Protein AF-0000000085012238 (afdb_homodimer)

Structure (mmCIF, N/CA/C/O backbone):
data_AF-0000000085012238-model_v1
#
loop_
_entity.id
_entity.type
_entity.pdbx_description
1 polymer 'Short-chain dehydrogenase/reductase SDR'
#
loop_
_atom_site.group_PDB
_atom_site.id
_atom_site.type_symbol
_atom_site.label_atom_id
_atom_site.label_alt_id
_atom_site.label_comp_id
_atom_site.label_asym_id
_atom_site.label_entity_id
_atom_site.label_seq_id
_atom_site.pdbx_PDB_ins_code
_atom_site.Cartn_x
_atom_site.Cartn_y
_atom_site.Cartn_z
_atom_site.occupancy
_atom_site.B_iso_or_equiv
_atom_site.auth_seq_id
_atom_site.auth_comp_id
_atom_site.auth_asym_id
_atom_site.auth_atom_id
_atom_site.pdbx_PDB_model_num
ATOM 1 N N . MET A 1 1 ? 27.656 -6.07 19.984 1 47.06 1 MET A N 1
ATOM 2 C CA . MET A 1 1 ? 27.906 -4.812 19.281 1 47.06 1 MET A CA 1
ATOM 3 C C . MET A 1 1 ? 26.672 -4.344 18.547 1 47.06 1 MET A C 1
ATOM 5 O O . MET A 1 1 ? 26.266 -3.186 18.672 1 47.06 1 MET A O 1
ATOM 9 N N . LEU A 1 2 ? 26.062 -5.215 17.844 1 56.97 2 LEU A N 1
ATOM 10 C CA . LEU A 1 2 ? 24.828 -4.863 17.172 1 56.97 2 LEU A CA 1
ATOM 11 C C . LEU A 1 2 ? 23.766 -4.438 18.172 1 56.97 2 LEU A C 1
ATOM 13 O O . LEU A 1 2 ? 23.078 -3.438 17.969 1 56.97 2 LEU A O 1
ATOM 17 N N . ALA A 1 3 ? 23.766 -5.16 19.281 1 57.62 3 ALA A N 1
ATOM 18 C CA . ALA A 1 3 ? 22.766 -4.855 20.297 1 57.62 3 ALA A CA 1
ATOM 19 C C . ALA A 1 3 ? 23.047 -3.5 20.953 1 57.62 3 ALA A C 1
ATOM 21 O O . ALA A 1 3 ? 22.125 -2.727 21.203 1 57.62 3 ALA A O 1
ATOM 22 N N . ALA A 1 4 ? 24.297 -3.264 21.156 1 54.75 4 ALA A N 1
ATOM 23 C CA . ALA A 1 4 ? 24.703 -1.986 21.734 1 54.75 4 ALA A CA 1
ATOM 24 C C . ALA A 1 4 ? 24.391 -0.828 20.797 1 54.75 4 ALA A C 1
ATOM 26 O O . ALA A 1 4 ? 23.953 0.238 21.234 1 54.75 4 ALA A O 1
ATOM 27 N N . GLY A 1 5 ? 24.547 -0.998 19.531 1 57.5 5 GLY A N 1
ATOM 28 C CA . GLY A 1 5 ? 24.234 0.003 18.516 1 57.5 5 GLY A CA 1
ATOM 29 C C . GLY A 1 5 ? 22.75 0.307 18.422 1 57.5 5 GLY A C 1
ATOM 30 O O . GLY A 1 5 ? 22.359 1.472 18.359 1 57.5 5 GLY A O 1
ATOM 31 N N . LEU A 1 6 ? 22.047 -0.67 18.562 1 70.75 6 LEU A N 1
ATOM 32 C CA . LEU A 1 6 ? 20.594 -0.521 18.547 1 70.75 6 LEU A CA 1
ATOM 33 C C . LEU A 1 6 ? 20.109 0.22 19.781 1 70.75 6 LEU A C 1
ATOM 35 O O . LEU A 1 6 ? 19.188 1.036 19.703 1 70.75 6 LEU A O 1
ATOM 39 N N . GLY A 1 7 ? 20.688 -0.161 20.844 1 64.81 7 GLY A N 1
ATOM 40 C CA . GLY A 1 7 ? 20.328 0.527 22.078 1 64.81 7 GLY A CA 1
ATOM 41 C C . GLY A 1 7 ? 20.656 2.01 22.047 1 64.81 7 GLY A C 1
ATOM 42 O O . GLY A 1 7 ? 19.859 2.836 22.484 1 64.81 7 GLY A O 1
ATOM 43 N N . ALA A 1 8 ? 21.844 2.264 21.453 1 64.5 8 ALA A N 1
ATOM 44 C CA . ALA A 1 8 ? 22.281 3.656 21.344 1 64.5 8 ALA A CA 1
ATOM 45 C C . ALA A 1 8 ? 21.328 4.445 20.438 1 64.5 8 ALA A C 1
ATOM 47 O O . ALA A 1 8 ? 21.016 5.602 20.719 1 64.5 8 ALA A O 1
ATOM 48 N N . LEU A 1 9 ? 20.891 3.805 19.406 1 70.56 9 LEU A N 1
ATOM 49 C CA . LEU A 1 9 ? 19.938 4.445 18.5 1 70.56 9 LEU A CA 1
ATOM 50 C C . LEU A 1 9 ? 18.609 4.73 19.203 1 70.56 9 LEU A C 1
ATOM 52 O O . LEU A 1 9 ? 18.031 5.805 19.031 1 70.56 9 LEU A O 1
ATOM 56 N N . ALA A 1 10 ? 18.281 3.898 20.047 1 71.06 10 ALA A N 1
ATOM 57 C CA . ALA A 1 10 ? 17.031 4.059 20.797 1 71.06 10 ALA A CA 1
ATOM 58 C C . ALA A 1 10 ? 17.156 5.164 21.844 1 71.06 10 ALA A C 1
ATOM 60 O O . ALA A 1 10 ? 16.234 5.961 22.016 1 71.06 10 ALA A O 1
ATOM 61 N N . ALA A 1 11 ? 18.281 5.246 22.438 1 67.19 11 ALA A N 1
ATOM 62 C CA . ALA A 1 11 ? 18.516 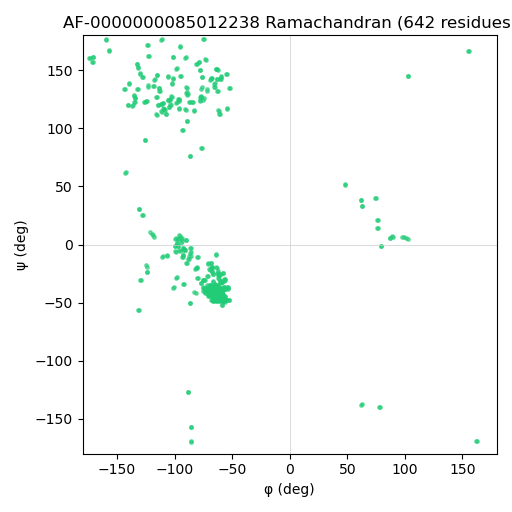6.219 23.516 1 67.19 11 ALA A CA 1
ATOM 63 C C . ALA A 1 11 ? 18.594 7.637 22.953 1 67.19 11 ALA A C 1
ATOM 65 O O . ALA A 1 11 ? 18.109 8.586 23.578 1 67.19 11 ALA A O 1
ATOM 66 N N . ARG A 1 12 ? 19.109 7.723 21.859 1 68.75 12 ARG A N 1
ATOM 67 C CA . ARG A 1 12 ? 19.266 9.031 21.219 1 68.75 12 ARG A CA 1
ATOM 68 C C . ARG A 1 12 ? 17.922 9.703 21 1 68.75 12 ARG A C 1
ATOM 70 O O . ARG A 1 12 ? 17.781 10.914 21.172 1 68.75 12 ARG A O 1
ATOM 77 N N . ARG A 1 13 ? 17.016 9.086 20.797 1 66.88 13 ARG A N 1
ATOM 78 C CA . ARG A 1 13 ? 15.703 9.641 20.469 1 66.88 13 ARG A CA 1
ATOM 79 C C . ARG A 1 13 ? 15.039 10.211 21.719 1 66.88 13 ARG A C 1
ATOM 81 O O . ARG A 1 13 ? 14.383 11.25 21.656 1 66.88 13 ARG A O 1
ATOM 88 N N . VAL A 1 14 ? 15.25 9.461 22.703 1 66.38 14 VAL A N 1
ATOM 89 C CA . VAL A 1 14 ? 14.602 9.883 23.938 1 66.38 14 VAL A CA 1
ATOM 90 C C . VAL A 1 14 ? 15.172 11.234 24.391 1 66.38 14 VAL A C 1
ATOM 92 O O . VAL A 1 14 ? 14.469 12.039 25 1 66.38 14 VAL A O 1
ATOM 95 N N . LEU A 1 15 ? 16.344 11.523 23.859 1 70.88 15 LEU A N 1
ATOM 96 C CA . LEU A 1 15 ? 17.016 12.734 24.328 1 70.88 15 LEU A CA 1
ATOM 97 C C . LEU A 1 15 ? 16.797 13.883 23.344 1 70.88 15 LEU A C 1
ATOM 99 O O . LEU A 1 15 ? 17.141 15.031 23.656 1 70.88 15 LEU A O 1
ATOM 103 N N . LYS A 1 16 ? 16.203 13.633 22.281 1 74.56 16 LYS A N 1
ATOM 104 C CA . LYS A 1 16 ? 16.016 14.703 21.312 1 74.56 16 LYS A CA 1
ATOM 105 C C . LYS A 1 16 ? 14.867 15.625 21.734 1 74.56 16 LYS A C 1
ATOM 107 O O . LYS A 1 16 ? 13.773 15.156 22.062 1 74.56 16 LYS A O 1
ATOM 112 N N . PRO A 1 17 ? 15.227 16.875 21.766 1 76.06 17 PRO A N 1
ATOM 113 C CA . PRO A 1 17 ? 14.172 17.812 22.141 1 76.06 17 PRO A CA 1
ATOM 114 C C . PRO A 1 17 ? 13.023 17.844 21.125 1 76.06 17 PRO A C 1
ATOM 116 O O . PRO A 1 17 ? 13.234 17.562 19.938 1 76.06 17 PRO A O 1
ATOM 119 N N . SER A 1 18 ? 11.867 18.141 21.609 1 87.31 18 SER A N 1
ATOM 120 C CA . SER A 1 18 ? 10.695 18.25 20.75 1 87.31 18 SER A CA 1
ATOM 121 C C . SER A 1 18 ? 10.789 19.453 19.812 1 87.31 18 SER A C 1
ATOM 123 O O . SER A 1 18 ? 11.328 20.5 20.203 1 87.31 18 SER A O 1
ATOM 125 N N . TYR A 1 19 ? 10.344 19.328 18.641 1 93 19 TYR A N 1
ATOM 126 C CA . TYR A 1 19 ? 10.273 20.391 17.641 1 93 19 TYR A CA 1
ATOM 127 C C . TYR A 1 19 ? 9.359 21.516 18.109 1 93 19 TYR A C 1
ATOM 129 O O . TYR A 1 19 ? 8.188 21.281 18.422 1 93 19 TYR A O 1
ATOM 137 N N . ASP A 1 20 ? 9.867 22.703 18.328 1 96.88 20 ASP A N 1
ATOM 138 C CA . ASP A 1 20 ? 9.078 23.875 18.734 1 96.88 20 ASP A CA 1
ATOM 139 C C . ASP A 1 20 ? 8.289 24.438 17.547 1 96.88 20 ASP A C 1
ATOM 141 O O . ASP A 1 20 ? 8.875 24.844 16.547 1 96.88 20 ASP A O 1
ATOM 145 N N . LEU A 1 21 ? 6.988 24.562 17.688 1 98.38 21 LEU A N 1
ATOM 146 C CA . LEU A 1 21 ? 6.113 24.984 16.594 1 98.38 21 LEU A CA 1
ATOM 147 C C . LEU A 1 21 ? 5.91 26.5 16.609 1 98.38 21 LEU A C 1
ATOM 149 O O . LEU A 1 21 ? 5.309 27.047 15.68 1 98.38 21 LEU A O 1
ATOM 153 N N . GLY A 1 22 ? 6.383 27.141 17.672 1 98.31 22 GLY A N 1
ATOM 154 C CA . GLY A 1 22 ? 6.234 28.578 17.766 1 98.31 22 GLY A CA 1
ATOM 155 C C . GLY A 1 22 ? 6.789 29.312 16.562 1 98.31 22 GLY A C 1
ATOM 156 O O . GLY A 1 22 ? 7.988 29.234 16.281 1 98.31 22 GLY A O 1
ATOM 157 N N . GLY A 1 23 ? 5.926 30 15.836 1 98.38 23 GLY A N 1
ATOM 158 C CA . GLY A 1 23 ? 6.34 30.797 14.695 1 98.38 23 GLY A CA 1
ATOM 159 C C . GLY A 1 23 ? 6.594 29.984 13.445 1 98.38 23 GLY A C 1
ATOM 160 O O . GLY A 1 23 ? 6.93 30.531 12.398 1 98.38 23 GLY A O 1
ATOM 161 N N . LYS A 1 24 ? 6.457 28.688 13.469 1 98.69 24 LYS A N 1
ATOM 162 C CA . LYS A 1 24 ? 6.73 27.828 12.328 1 98.69 24 LYS A CA 1
ATOM 163 C C . LYS A 1 24 ? 5.609 27.906 11.297 1 98.69 24 LYS A C 1
ATOM 165 O O . LYS A 1 24 ? 4.441 28.094 11.648 1 98.69 24 LYS A O 1
ATOM 170 N N . SER A 1 25 ? 5.957 27.828 10.039 1 98.88 25 SER A N 1
ATOM 171 C CA . SER A 1 25 ? 4.992 27.812 8.945 1 98.88 25 SER A CA 1
ATOM 172 C C . SER A 1 25 ? 4.547 26.391 8.617 1 98.88 25 SER A C 1
ATOM 174 O O . SER A 1 25 ? 5.383 25.5 8.461 1 98.88 25 SER A O 1
ATOM 176 N N . VAL A 1 26 ? 3.205 26.156 8.555 1 98.94 26 VAL A N 1
ATOM 177 C CA . VAL A 1 26 ? 2.623 24.844 8.32 1 98.94 26 VAL A CA 1
ATOM 178 C C . VAL A 1 26 ? 1.66 24.906 7.137 1 98.94 26 VAL A C 1
ATOM 180 O O . VAL A 1 26 ? 0.743 25.734 7.117 1 98.94 26 VAL A O 1
ATOM 183 N N . LEU A 1 27 ? 1.863 24.109 6.098 1 98.94 27 LEU A N 1
ATOM 184 C CA . LEU A 1 27 ? 0.917 23.906 5.008 1 98.94 27 LEU A CA 1
ATOM 185 C C . LEU A 1 27 ? 0.113 22.625 5.211 1 98.94 27 LEU A C 1
ATOM 187 O O . LEU A 1 27 ? 0.687 21.547 5.352 1 98.94 27 LEU A O 1
ATOM 191 N N . ILE A 1 28 ? -1.203 22.734 5.262 1 98.94 28 ILE A N 1
ATOM 192 C CA . ILE A 1 28 ? -2.088 21.594 5.492 1 98.94 28 ILE A CA 1
ATOM 193 C C . ILE A 1 28 ? -2.965 21.359 4.262 1 98.94 28 ILE A C 1
ATOM 195 O O . ILE A 1 28 ? -3.809 22.203 3.93 1 98.94 28 ILE A O 1
ATOM 199 N N . SER A 1 29 ? -2.768 20.281 3.555 1 98.81 29 SER A N 1
ATOM 200 C CA . SER A 1 29 ? -3.75 19.875 2.553 1 98.81 29 SER A CA 1
ATOM 201 C C . SER A 1 29 ? -4.973 19.234 3.203 1 98.81 29 SER A C 1
ATOM 203 O O . SER A 1 29 ? -4.844 18.422 4.117 1 98.81 29 SER A O 1
ATOM 205 N N . GLY A 1 30 ? -6.133 19.641 2.73 1 97.44 30 GLY A N 1
ATOM 206 C CA . GLY A 1 30 ? -7.352 19.172 3.363 1 97.44 30 GLY A CA 1
ATOM 207 C C . GLY A 1 30 ? -7.617 19.828 4.711 1 97.44 30 GLY A C 1
ATOM 208 O O . GLY A 1 30 ? -8.055 19.156 5.648 1 97.44 30 GLY A O 1
ATOM 209 N N . GLY A 1 31 ? -7.363 21.078 4.828 1 96.88 31 GLY A N 1
ATOM 210 C CA . GLY A 1 31 ? -7.383 21.734 6.125 1 96.88 31 GLY A CA 1
ATOM 211 C C . GLY A 1 31 ? -8.695 22.438 6.418 1 96.88 31 GLY A C 1
ATOM 212 O O . GLY A 1 31 ? -8.852 23.047 7.477 1 96.88 31 GLY A O 1
ATOM 213 N N . SER A 1 32 ? -9.711 22.312 5.527 1 95.88 32 SER A N 1
ATOM 214 C CA . SER A 1 32 ? -10.891 23.172 5.648 1 95.88 32 SER A CA 1
ATOM 215 C C . SER A 1 32 ? -11.953 22.531 6.539 1 95.88 32 SER A C 1
ATOM 217 O O . SER A 1 32 ? -12.891 23.203 6.973 1 95.88 32 SER A O 1
ATOM 219 N N . ARG A 1 33 ? -11.82 21.219 6.793 1 93.75 33 ARG A N 1
ATOM 220 C CA . ARG A 1 33 ? -12.828 20.531 7.586 1 93.75 33 ARG A CA 1
ATOM 221 C C . ARG A 1 33 ? -12.25 19.281 8.227 1 93.75 33 ARG A C 1
ATOM 223 O O . ARG A 1 33 ? -11.109 18.906 7.957 1 93.75 33 ARG A O 1
ATOM 230 N N . GLY A 1 34 ? -12.984 18.734 9.148 1 93.75 34 GLY A N 1
ATOM 231 C CA . GLY A 1 34 ? -12.648 17.438 9.727 1 93.75 34 GLY A CA 1
ATOM 232 C C . GLY A 1 34 ? -11.32 17.422 10.453 1 93.75 34 GLY A C 1
ATOM 233 O O . GLY A 1 34 ? -11.023 18.344 11.227 1 93.75 34 GLY A O 1
ATOM 234 N N . LEU A 1 35 ? -10.625 16.391 10.25 1 94.38 35 LEU A N 1
ATOM 235 C CA . LEU A 1 35 ? -9.352 16.219 10.938 1 94.38 35 LEU A CA 1
ATOM 236 C C . LEU A 1 35 ? -8.367 17.312 10.555 1 94.38 35 LEU A C 1
ATOM 238 O O . LEU A 1 35 ? -7.594 17.781 11.391 1 94.38 35 LEU A O 1
ATOM 242 N N . GLY A 1 36 ? -8.359 17.719 9.273 1 97.62 36 GLY A N 1
ATOM 243 C CA . GLY A 1 36 ? -7.48 18.781 8.852 1 97.62 36 GLY A CA 1
ATOM 244 C C . GLY A 1 36 ? -7.707 20.078 9.609 1 97.62 36 GLY A C 1
ATOM 245 O O . GLY A 1 36 ? -6.75 20.75 10.008 1 97.62 36 GLY A O 1
ATOM 246 N N . LEU A 1 37 ? -8.945 20.375 9.812 1 97.56 37 LEU A N 1
ATOM 247 C CA . LEU A 1 37 ? -9.289 21.578 10.57 1 97.56 37 LEU A CA 1
ATOM 248 C C . LEU A 1 37 ? -8.867 21.422 12.031 1 97.56 37 LEU A C 1
ATOM 250 O O . LEU A 1 37 ? -8.352 22.359 12.633 1 97.56 37 LEU A O 1
ATOM 254 N N . ALA A 1 38 ? -9.086 20.25 12.578 1 97.12 38 ALA A N 1
ATOM 255 C CA . ALA A 1 38 ? -8.672 19.984 13.953 1 97.12 38 ALA A CA 1
ATOM 256 C C . ALA A 1 38 ? -7.164 20.141 14.109 1 97.12 38 ALA A C 1
ATOM 258 O O . ALA A 1 38 ? -6.691 20.688 15.117 1 97.12 38 ALA A O 1
ATOM 259 N N . LEU A 1 39 ? -6.445 19.703 13.141 1 98.31 39 LEU A N 1
ATOM 260 C CA . LEU A 1 39 ? -4.996 19.859 13.164 1 98.31 39 LEU A CA 1
ATOM 261 C C . LEU A 1 39 ? -4.609 21.328 13.094 1 98.31 39 LEU A C 1
ATOM 263 O O . LEU A 1 39 ? -3.689 21.766 13.781 1 98.31 39 LEU A O 1
ATOM 267 N N . ALA A 1 40 ? -5.293 22.047 12.25 1 98.69 40 ALA A N 1
ATOM 268 C CA . ALA A 1 40 ? -5.027 23.469 12.133 1 98.69 40 ALA A CA 1
ATOM 269 C C . ALA A 1 40 ? -5.211 24.172 13.477 1 98.69 40 ALA A C 1
ATOM 271 O O . ALA A 1 40 ? -4.383 25 13.875 1 98.69 40 ALA A O 1
ATOM 272 N N . HIS A 1 41 ? -6.316 23.828 14.172 1 98.38 41 HIS A N 1
ATOM 273 C CA . HIS A 1 41 ? -6.547 24.375 15.5 1 98.38 41 HIS A CA 1
ATOM 274 C C . HIS A 1 41 ? -5.391 24.047 16.438 1 98.38 41 HIS A C 1
ATOM 276 O O . HIS A 1 41 ? -4.91 24.922 17.172 1 98.38 41 HIS A O 1
ATOM 282 N N . GLU A 1 42 ? -4.934 22.812 16.406 1 98.56 42 GLU A N 1
ATOM 283 C CA . GLU A 1 42 ? -3.85 22.391 17.281 1 98.56 42 GLU A CA 1
ATOM 284 C C . GLU A 1 42 ? -2.547 23.109 16.938 1 98.56 42 GLU A C 1
ATOM 286 O O . GLU A 1 42 ? -1.828 23.562 17.828 1 98.56 42 GLU A O 1
ATOM 291 N N . PHE A 1 43 ? -2.207 23.25 15.656 1 98.81 43 PHE A N 1
ATOM 292 C CA . PHE A 1 43 ? -0.992 23.922 15.219 1 98.81 43 PHE A CA 1
ATOM 293 C C . PHE A 1 43 ? -1.004 25.391 15.633 1 98.81 43 PHE A C 1
ATOM 295 O O . PHE A 1 43 ? -0.016 25.906 16.172 1 98.81 43 PHE A O 1
ATOM 302 N N . THR A 1 44 ? -2.127 26.109 15.43 1 98.69 44 THR A N 1
ATOM 303 C CA . THR A 1 44 ? -2.205 27.531 15.758 1 98.69 44 THR A CA 1
ATOM 304 C C . THR A 1 44 ? -2.18 27.734 17.266 1 98.69 44 THR A C 1
ATOM 306 O O . THR A 1 44 ? -1.595 28.719 17.75 1 98.69 44 THR A O 1
ATOM 309 N N . ALA A 1 45 ? -2.799 26.797 17.984 1 98.31 45 ALA A N 1
ATOM 310 C CA . ALA A 1 45 ? -2.771 26.875 19.438 1 98.31 45 ALA A CA 1
ATOM 311 C C . ALA A 1 45 ? -1.343 26.766 19.969 1 98.31 45 ALA A C 1
ATOM 313 O O . ALA A 1 45 ? -1.021 27.328 21.016 1 98.31 45 ALA A O 1
ATOM 314 N N . ARG A 1 46 ? -0.519 26.172 19.219 1 98.25 46 ARG A N 1
ATOM 315 C CA . ARG A 1 46 ? 0.865 25.969 19.641 1 98.25 46 ARG A CA 1
ATOM 316 C C . ARG A 1 46 ? 1.783 27.016 19.016 1 98.25 46 ARG A C 1
ATOM 318 O O . ARG A 1 46 ? 3.008 26.875 19.062 1 98.25 46 ARG A O 1
ATOM 325 N N . GLY A 1 47 ? 1.204 27.953 18.312 1 98.56 47 GLY A N 1
ATOM 326 C CA . GLY A 1 47 ? 1.939 29.141 17.906 1 98.56 47 GLY A CA 1
ATOM 327 C C . GLY A 1 47 ? 2.369 29.094 16.438 1 98.56 47 GLY A C 1
ATOM 328 O O . GLY A 1 47 ? 3.082 29.984 15.977 1 98.56 47 GLY A O 1
ATOM 329 N N . ALA A 1 48 ? 1.965 28.109 15.734 1 98.81 48 ALA A N 1
ATOM 330 C CA . ALA A 1 48 ? 2.332 28 14.328 1 98.81 48 ALA A CA 1
ATOM 331 C C . ALA A 1 48 ? 1.47 28.906 13.461 1 98.81 48 ALA A C 1
ATOM 333 O O . ALA A 1 48 ? 0.41 29.359 13.898 1 98.81 48 ALA A O 1
ATOM 334 N N . ARG A 1 49 ? 1.95 29.266 12.305 1 98.81 49 ARG A N 1
ATOM 335 C CA . ARG A 1 49 ? 1.226 29.969 11.25 1 98.81 49 ARG A CA 1
ATOM 336 C C . ARG A 1 49 ? 0.805 29.016 10.141 1 98.81 49 ARG A C 1
ATOM 338 O O . ARG A 1 49 ? 1.642 28.312 9.57 1 98.81 49 ARG A O 1
ATOM 345 N N . VAL A 1 50 ? -0.478 29.016 9.805 1 98.88 50 VAL A N 1
ATOM 346 C CA . VAL A 1 50 ? -0.978 27.891 9.016 1 98.88 50 VAL A CA 1
ATOM 347 C C . VAL A 1 50 ? -1.493 28.406 7.668 1 98.88 50 VAL A C 1
ATOM 349 O O . VAL A 1 50 ? -2.102 29.469 7.594 1 98.88 50 VAL A O 1
ATOM 352 N N . MET A 1 51 ? -1.173 27.719 6.582 1 98.94 51 MET A N 1
ATOM 353 C CA . MET A 1 51 ? -1.773 27.812 5.254 1 98.94 51 MET A CA 1
ATOM 354 C C . MET A 1 51 ? -2.686 26.609 4.984 1 98.94 51 MET A C 1
ATOM 356 O O . MET A 1 51 ? -2.242 25.469 5.031 1 98.94 51 MET A O 1
ATOM 360 N N . LEU A 1 52 ? -3.984 26.891 4.773 1 98.88 52 LEU A N 1
ATOM 361 C CA . LEU A 1 52 ? -4.949 25.828 4.5 1 98.88 52 LEU A CA 1
ATOM 362 C C . LEU A 1 52 ? -5.172 25.672 3.002 1 98.88 52 LEU A C 1
ATOM 364 O O . LEU A 1 52 ? -5.504 26.641 2.312 1 98.88 52 LEU A O 1
ATOM 368 N N . LEU A 1 53 ? -4.992 24.484 2.49 1 98.88 53 LEU A N 1
ATOM 369 C CA . LEU A 1 53 ? -5.266 24.125 1.103 1 98.88 53 LEU A CA 1
ATOM 370 C C . LEU A 1 53 ? -6.477 23.203 1.005 1 98.88 53 LEU A C 1
ATOM 372 O O . LEU A 1 53 ? -6.512 22.156 1.646 1 98.88 53 LEU A O 1
ATOM 376 N N . ALA A 1 54 ? -7.473 23.562 0.301 1 98.5 54 ALA A N 1
ATOM 377 C CA . ALA A 1 54 ? -8.664 22.766 0.051 1 98.5 54 ALA A CA 1
ATOM 378 C C . ALA A 1 54 ? -9.406 23.25 -1.19 1 98.5 54 ALA A C 1
ATOM 380 O O . ALA A 1 54 ? -9.078 24.297 -1.75 1 98.5 54 ALA A O 1
ATOM 381 N N . ARG A 1 55 ? -10.438 22.625 -1.577 1 96.69 55 ARG A N 1
ATOM 382 C CA . ARG A 1 55 ? -11.086 22.859 -2.859 1 96.69 55 ARG A CA 1
ATOM 383 C C . ARG A 1 55 ? -12.203 23.891 -2.723 1 96.69 55 ARG A C 1
ATOM 385 O O . ARG A 1 55 ? -12.461 24.656 -3.65 1 96.69 55 ARG A O 1
ATOM 392 N N . ASP A 1 56 ? -12.828 23.875 -1.618 1 96.56 56 ASP A N 1
ATOM 393 C CA . ASP A 1 56 ? -14.031 24.688 -1.473 1 96.56 56 ASP A CA 1
ATOM 394 C C . ASP A 1 56 ? -13.711 26.031 -0.807 1 96.56 56 ASP A C 1
ATOM 396 O O . ASP A 1 56 ? -13.375 26.078 0.38 1 96.56 56 ASP A O 1
ATOM 400 N N . PRO A 1 57 ? -13.945 27.078 -1.562 1 97.5 57 PRO A N 1
ATOM 401 C CA . PRO A 1 57 ? -13.578 28.391 -1.007 1 97.5 57 PRO A CA 1
ATOM 402 C C . PRO A 1 57 ? -14.438 28.781 0.195 1 97.5 57 PRO A C 1
ATOM 404 O O . PRO A 1 57 ? -13.945 29.453 1.112 1 97.5 57 PRO A O 1
ATOM 407 N N . ASN A 1 58 ? -15.656 28.359 0.228 1 97.19 58 ASN A N 1
ATOM 408 C CA . ASN A 1 58 ? -16.531 28.703 1.346 1 97.19 58 ASN A CA 1
ATOM 409 C C . ASN A 1 58 ? -16.125 27.969 2.621 1 97.19 58 ASN A C 1
ATOM 411 O O . ASN A 1 58 ? -16.125 28.562 3.705 1 97.19 58 ASN A O 1
ATOM 415 N N . GLU A 1 59 ? -15.797 26.688 2.486 1 95.88 59 GLU A N 1
ATOM 416 C CA . GLU A 1 59 ? -15.305 25.938 3.631 1 95.88 59 GLU A CA 1
ATOM 417 C C . GLU A 1 59 ? -14 26.531 4.16 1 95.88 59 GLU A C 1
ATOM 419 O O . GLU A 1 59 ? -13.797 26.609 5.375 1 95.88 59 GLU A O 1
ATOM 424 N N . LEU A 1 60 ? -13.164 26.922 3.256 1 98.06 60 LEU A N 1
ATOM 425 C CA . LEU A 1 60 ? -11.891 27.531 3.633 1 98.06 60 LEU A CA 1
ATOM 426 C C . LEU A 1 60 ? -12.109 28.828 4.398 1 98.06 60 LEU A C 1
ATOM 428 O O . LEU A 1 60 ? -11.469 29.078 5.426 1 98.06 60 LEU A O 1
ATOM 432 N N . ALA A 1 61 ? -13.008 29.641 3.906 1 97.88 61 ALA A N 1
ATOM 433 C CA . ALA A 1 61 ? -13.297 30.938 4.543 1 97.88 61 ALA A CA 1
ATOM 434 C C . ALA A 1 61 ? -13.828 30.734 5.961 1 97.88 61 ALA A C 1
ATOM 436 O O . ALA A 1 61 ? -13.406 31.438 6.887 1 97.88 61 ALA A O 1
ATOM 437 N N . ARG A 1 62 ? -14.711 29.781 6.113 1 97.56 62 ARG A N 1
ATOM 438 C CA . ARG A 1 62 ? -15.273 29.484 7.43 1 97.56 62 ARG A CA 1
ATOM 439 C C . ARG A 1 62 ? -14.195 28.969 8.375 1 97.56 62 ARG A C 1
ATOM 441 O O . ARG A 1 62 ? -14.133 29.375 9.539 1 97.56 62 ARG A O 1
ATOM 448 N N . ALA A 1 63 ? -13.375 28.078 7.875 1 97.75 63 ALA A N 1
ATOM 449 C CA . ALA A 1 63 ? -12.297 27.531 8.68 1 97.75 63 ALA A CA 1
ATOM 450 C C . ALA A 1 63 ? -11.328 28.625 9.133 1 97.75 63 ALA A C 1
ATOM 452 O O . ALA A 1 63 ? -10.984 28.703 10.312 1 97.75 63 ALA A O 1
ATOM 453 N N . ALA A 1 64 ? -10.938 29.469 8.227 1 98.44 64 ALA A N 1
ATOM 454 C CA . ALA A 1 64 ? -9.992 30.531 8.523 1 98.44 64 ALA A CA 1
ATOM 455 C C . ALA A 1 64 ? -10.562 31.516 9.539 1 98.44 64 ALA A C 1
ATOM 457 O O . ALA A 1 64 ? -9.867 31.953 10.453 1 98.44 64 ALA A O 1
ATOM 458 N N . ALA A 1 65 ? -11.82 31.875 9.344 1 98 65 ALA A N 1
ATOM 459 C CA . ALA A 1 65 ? -12.477 32.812 10.258 1 98 65 ALA A CA 1
ATOM 460 C C . ALA A 1 65 ? -12.492 32.25 11.68 1 98 65 ALA A C 1
ATOM 462 O O . ALA A 1 65 ? -12.227 33 12.641 1 98 65 ALA A O 1
ATOM 463 N N . GLY A 1 66 ? -12.836 30.969 11.781 1 97.25 66 GLY A N 1
ATOM 464 C CA . GLY A 1 66 ? -12.836 30.328 13.086 1 97.25 66 GLY A CA 1
ATOM 465 C C . GLY A 1 66 ? -11.477 30.312 13.75 1 97.25 66 GLY A C 1
ATOM 466 O O . GLY A 1 66 ? -11.352 30.625 14.938 1 97.25 66 GLY A O 1
ATOM 467 N N . LEU A 1 67 ? -10.477 30.016 13.039 1 98.12 67 LEU A N 1
ATOM 468 C CA . LEU A 1 67 ? -9.109 29.938 13.555 1 98.12 67 LEU A CA 1
ATOM 469 C C . LEU A 1 67 ? -8.602 31.328 13.953 1 98.12 67 LEU A C 1
ATOM 471 O O . LEU A 1 67 ? -7.949 31.469 14.984 1 98.12 67 LEU A O 1
ATOM 475 N N . ARG A 1 68 ? -8.922 32.375 13.188 1 98.12 68 ARG A N 1
ATOM 476 C CA . ARG A 1 68 ? -8.5 33.719 13.484 1 98.12 68 ARG A CA 1
ATOM 477 C C . ARG A 1 68 ? -9.195 34.25 14.734 1 98.12 68 ARG A C 1
ATOM 479 O O . ARG A 1 68 ? -8.594 35 15.516 1 98.12 68 ARG A O 1
ATOM 486 N N . ALA A 1 69 ? -10.43 33.844 14.844 1 97.69 69 ALA A N 1
ATOM 487 C CA . ALA A 1 69 ? -11.188 34.281 16.031 1 97.69 69 ALA A CA 1
ATOM 488 C C . ALA A 1 69 ? -10.531 33.75 17.297 1 97.69 69 ALA A C 1
ATOM 490 O O . ALA A 1 69 ? -10.664 34.375 18.359 1 97.69 69 ALA A O 1
ATOM 491 N N . GLU A 1 70 ? -9.797 32.719 17.156 1 97.06 70 GLU A N 1
ATOM 492 C CA . GLU A 1 70 ? -9.109 32.125 18.297 1 97.06 70 GLU A CA 1
ATOM 493 C C . GLU A 1 70 ? -7.68 32.656 18.422 1 97.06 70 GLU A C 1
ATOM 495 O O . GLU A 1 70 ? -6.914 32.188 19.266 1 97.06 70 GLU A O 1
ATOM 500 N N . GLY A 1 71 ? -7.309 33.562 17.531 1 97.69 71 GLY A N 1
ATOM 501 C CA . GLY A 1 71 ? -6.008 34.219 17.625 1 97.69 71 GLY A CA 1
ATOM 502 C C . GLY A 1 71 ? -4.977 33.594 16.703 1 97.69 71 GLY A C 1
ATOM 503 O O . GLY A 1 71 ? -3.797 33.938 16.734 1 97.69 71 GLY A O 1
ATOM 504 N N . GLY A 1 72 ? -5.406 32.656 15.867 1 97.94 72 GLY A N 1
ATOM 505 C CA . GLY A 1 72 ? -4.473 32 14.984 1 97.94 72 GLY A CA 1
ATOM 506 C C . GLY A 1 72 ? -4.082 32.812 13.773 1 97.94 72 GLY A C 1
ATOM 507 O O . GLY A 1 72 ? -4.848 33.688 13.336 1 97.94 72 GLY A O 1
ATOM 508 N N . THR A 1 73 ? -2.92 32.625 13.289 1 98.5 73 THR A N 1
ATOM 509 C CA . THR A 1 73 ? -2.488 33.156 12.008 1 98.5 73 THR A CA 1
ATOM 510 C C . THR A 1 73 ? -2.764 32.188 10.883 1 98.5 73 THR A C 1
ATOM 512 O O . THR A 1 73 ? -2.174 31.094 10.844 1 98.5 73 THR A O 1
ATOM 515 N N . VAL A 1 74 ? -3.617 32.562 9.984 1 98.62 74 VAL A N 1
ATOM 516 C CA . VAL A 1 74 ? -4.078 3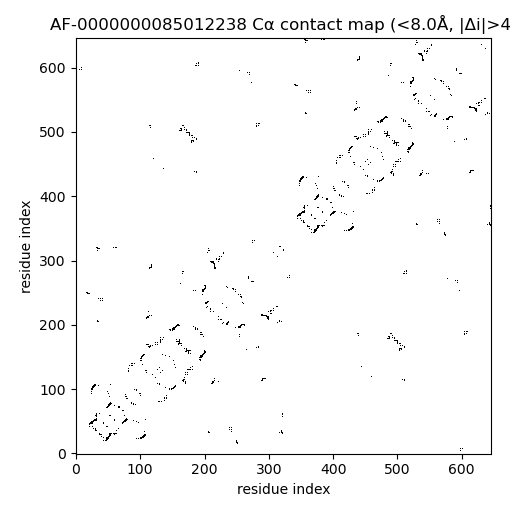1.594 9 1 98.62 74 VAL A CA 1
ATOM 517 C C . VAL A 1 74 ? -4.25 32.281 7.645 1 98.62 74 VAL A C 1
ATOM 519 O O . VAL A 1 74 ? -4.789 33.375 7.566 1 98.62 74 VAL A O 1
ATOM 522 N N . HIS A 1 75 ? -3.781 31.719 6.617 1 98.75 75 HIS A N 1
ATOM 523 C CA . HIS A 1 75 ? -4.062 32.031 5.219 1 98.75 75 HIS A CA 1
ATOM 524 C C . HIS A 1 75 ? -4.605 30.797 4.488 1 98.75 75 HIS A C 1
ATOM 526 O O . HIS A 1 75 ? -4.555 29.672 5.012 1 98.75 75 HIS A O 1
ATOM 532 N N . THR A 1 76 ? -5.234 31.047 3.348 1 98.81 76 THR A N 1
ATOM 533 C CA . THR A 1 76 ? -5.848 29.938 2.613 1 98.81 76 THR A CA 1
ATOM 534 C C . THR A 1 76 ? -5.461 30 1.139 1 98.81 76 THR A C 1
ATOM 536 O O . THR A 1 76 ? -5.133 31.062 0.613 1 98.81 76 THR A O 1
ATOM 539 N N . VAL A 1 77 ? -5.438 28.859 0.499 1 98.69 77 VAL A N 1
ATOM 540 C CA . VAL A 1 77 ? -5.285 28.703 -0.943 1 98.69 77 VAL A CA 1
ATOM 541 C C . VAL A 1 77 ? -6.301 27.688 -1.461 1 98.69 77 VAL A C 1
ATOM 543 O O . VAL A 1 77 ? -6.367 26.562 -0.964 1 98.69 77 VAL A O 1
ATOM 546 N N . VAL A 1 78 ? -7.109 28.125 -2.398 1 98.75 78 VAL A N 1
ATOM 547 C CA . VAL A 1 78 ? -8.047 27.203 -3.049 1 98.75 78 VAL A CA 1
ATOM 548 C C . VAL A 1 78 ? -7.301 26.344 -4.066 1 98.75 78 VAL A C 1
ATOM 550 O O . VAL A 1 78 ? -6.551 26.875 -4.898 1 98.75 78 VAL A O 1
ATOM 553 N N . GLY A 1 79 ? -7.488 25.047 -3.922 1 98.69 79 GLY A N 1
ATOM 554 C CA . GLY A 1 79 ? -6.82 24.188 -4.883 1 98.69 79 GLY A CA 1
ATOM 555 C C . GLY A 1 79 ? -7.195 22.719 -4.734 1 98.69 79 GLY A C 1
ATOM 556 O O . GLY A 1 79 ? -7.746 22.312 -3.709 1 98.69 79 GLY A O 1
ATOM 557 N N . ASP A 1 80 ? -6.961 21.984 -5.777 1 98.69 80 ASP A N 1
ATOM 558 C CA . ASP A 1 80 ? -7.141 20.531 -5.859 1 98.69 80 ASP A CA 1
ATOM 559 C C . ASP A 1 80 ? -5.801 19.812 -5.789 1 98.69 80 ASP A C 1
ATOM 561 O O . ASP A 1 80 ? -4.906 20.062 -6.602 1 98.69 80 ASP A O 1
ATOM 565 N N . VAL A 1 81 ? -5.703 18.906 -4.844 1 98.62 81 VAL A N 1
ATOM 566 C CA . VAL A 1 81 ? -4.414 18.266 -4.59 1 98.62 81 VAL A CA 1
ATOM 567 C C . VAL A 1 81 ? -4.035 17.375 -5.773 1 98.62 81 VAL A C 1
ATOM 569 O O . VAL A 1 81 ? -2.889 16.938 -5.887 1 98.62 81 VAL A O 1
ATOM 572 N N . THR A 1 82 ? -4.988 17.047 -6.664 1 98.19 82 THR A N 1
ATOM 573 C CA . THR A 1 82 ? -4.684 16.203 -7.816 1 98.19 82 THR A CA 1
ATOM 574 C C . THR A 1 82 ? -4.18 17.047 -8.984 1 98.19 82 THR A C 1
ATOM 576 O O . THR A 1 82 ? -3.844 16.516 -10.039 1 98.19 82 THR A O 1
ATOM 579 N N . VAL A 1 83 ? -4.145 18.359 -8.812 1 98.44 83 VAL A N 1
ATOM 580 C CA . VAL A 1 83 ? -3.705 19.281 -9.859 1 98.44 83 VAL A CA 1
ATOM 581 C C . VAL A 1 83 ? -2.35 19.875 -9.477 1 98.44 83 VAL A C 1
ATOM 583 O O . VAL A 1 83 ? -2.254 20.688 -8.547 1 98.44 83 VAL A O 1
ATOM 586 N N . THR A 1 84 ? -1.351 19.609 -10.234 1 97.88 84 THR A N 1
ATOM 587 C CA . THR A 1 84 ? 0.024 20 -9.93 1 97.88 84 THR A CA 1
ATOM 588 C C . THR A 1 84 ? 0.149 21.516 -9.812 1 97.88 84 THR A C 1
ATOM 590 O O . THR A 1 84 ? 0.84 22.016 -8.93 1 97.88 84 THR A O 1
ATOM 593 N N . ALA A 1 85 ? -0.457 22.234 -10.68 1 98.38 85 ALA A N 1
ATOM 594 C CA . ALA A 1 85 ? -0.383 23.688 -10.656 1 98.38 85 ALA A CA 1
ATOM 595 C C . ALA A 1 85 ? -0.914 24.25 -9.336 1 98.38 85 ALA A C 1
ATOM 597 O O . ALA A 1 85 ? -0.41 25.25 -8.836 1 98.38 85 ALA A O 1
ATOM 598 N N . ASP A 1 86 ? -1.947 23.656 -8.797 1 98.81 86 ASP A N 1
ATOM 599 C CA . ASP A 1 86 ? -2.51 24.078 -7.523 1 98.81 86 ASP A CA 1
ATOM 600 C C . ASP A 1 86 ? -1.527 23.828 -6.379 1 98.81 86 ASP A C 1
ATOM 602 O O . ASP A 1 86 ? -1.424 24.641 -5.457 1 98.81 86 ASP A O 1
ATOM 606 N N . LEU A 1 87 ? -0.832 22.719 -6.445 1 98.81 87 LEU A N 1
ATOM 607 C CA . LEU A 1 87 ? 0.152 22.391 -5.426 1 98.81 87 LEU A CA 1
ATOM 608 C C . LEU A 1 87 ? 1.316 23.375 -5.445 1 98.81 87 LEU A C 1
ATOM 610 O O . LEU A 1 87 ? 1.771 23.828 -4.391 1 98.81 87 LEU A O 1
ATOM 614 N N . LEU A 1 88 ? 1.769 23.641 -6.645 1 98.62 88 LEU A N 1
ATOM 615 C CA . LEU A 1 88 ? 2.836 24.625 -6.801 1 98.62 88 LEU A CA 1
ATOM 616 C C . LEU A 1 88 ? 2.42 25.984 -6.23 1 98.62 88 LEU A C 1
ATOM 618 O O . LEU A 1 88 ? 3.188 26.609 -5.5 1 98.62 88 LEU A O 1
ATOM 622 N N . ARG A 1 89 ? 1.245 26.391 -6.523 1 98.75 89 ARG A N 1
ATOM 623 C CA . ARG A 1 89 ? 0.733 27.656 -6.035 1 98.75 89 ARG A CA 1
ATOM 624 C C . ARG A 1 89 ? 0.644 27.672 -4.512 1 98.75 89 ARG A C 1
ATOM 626 O O . ARG A 1 89 ? 0.966 28.672 -3.871 1 98.75 89 ARG A O 1
ATOM 633 N N . ALA A 1 90 ? 0.194 26.594 -3.932 1 98.88 90 ALA A N 1
ATOM 634 C CA . ALA A 1 90 ? 0.062 26.5 -2.479 1 98.88 90 ALA A CA 1
ATOM 635 C C . ALA A 1 90 ? 1.417 26.656 -1.795 1 98.88 90 ALA A C 1
ATOM 637 O O . ALA A 1 90 ? 1.539 27.375 -0.798 1 98.88 90 ALA A O 1
ATOM 638 N N . VAL A 1 91 ? 2.416 25.984 -2.314 1 98.88 91 VAL A N 1
ATOM 639 C CA . VAL A 1 91 ? 3.756 26.047 -1.741 1 98.88 91 VAL A CA 1
ATOM 640 C C . VAL A 1 91 ? 4.344 27.438 -1.929 1 98.88 91 VAL A C 1
ATOM 642 O O . VAL A 1 91 ? 4.918 28 -0.997 1 98.88 91 VAL A O 1
ATOM 645 N N . GLU A 1 92 ? 4.176 27.969 -3.102 1 98.75 92 GLU A N 1
ATOM 646 C CA . GLU A 1 92 ? 4.688 29.312 -3.398 1 98.75 92 GLU A CA 1
ATOM 647 C C . GLU A 1 92 ? 4.027 30.359 -2.512 1 98.75 92 GLU A C 1
ATOM 649 O O . GLU A 1 92 ? 4.703 31.266 -2.004 1 98.75 92 GLU A O 1
ATOM 654 N N . GLU A 1 93 ? 2.738 30.281 -2.377 1 98.75 93 GLU A N 1
ATOM 655 C CA . GLU A 1 93 ? 2.018 31.234 -1.535 1 98.75 93 GLU A CA 1
ATOM 656 C C . GLU A 1 93 ? 2.459 31.125 -0.079 1 98.75 93 GLU A C 1
ATOM 658 O O . GLU A 1 93 ? 2.545 32.125 0.626 1 98.75 93 GLU A O 1
ATOM 663 N N . THR A 1 94 ? 2.668 29.906 0.385 1 98.81 94 THR A N 1
ATOM 664 C CA . THR A 1 94 ? 3.152 29.703 1.747 1 98.81 94 THR A CA 1
ATOM 665 C C . THR A 1 94 ? 4.504 30.391 1.944 1 98.81 94 THR A C 1
ATOM 667 O O . THR A 1 94 ? 4.715 31.094 2.939 1 98.81 94 THR A O 1
ATOM 670 N N . ALA A 1 95 ? 5.371 30.188 1.015 1 98.62 95 ALA A N 1
ATOM 671 C CA . ALA A 1 95 ? 6.695 30.797 1.073 1 98.62 95 ALA A CA 1
ATOM 672 C C . ALA A 1 95 ? 6.594 32.312 1.022 1 98.62 95 ALA A C 1
ATOM 674 O O . ALA A 1 95 ? 7.32 33.031 1.73 1 98.62 95 ALA A O 1
ATOM 675 N N . ARG A 1 96 ? 5.777 32.781 0.151 1 98.5 96 ARG A N 1
ATOM 676 C CA . ARG A 1 96 ? 5.602 34.25 -0.01 1 98.5 96 ARG A CA 1
ATOM 677 C C . ARG A 1 96 ? 5.09 34.875 1.277 1 98.5 96 ARG A C 1
ATOM 679 O O . ARG A 1 96 ? 5.598 35.906 1.709 1 98.5 96 ARG A O 1
ATOM 686 N N . VAL A 1 97 ? 4.156 34.25 1.919 1 98.62 97 VAL A N 1
ATOM 687 C CA . VAL A 1 97 ? 3.451 34.812 3.062 1 98.62 97 VAL A CA 1
ATOM 688 C C . VAL A 1 97 ? 4.285 34.625 4.328 1 98.62 97 VAL A C 1
ATOM 690 O O . VAL A 1 97 ? 4.348 35.531 5.176 1 98.62 97 VAL A O 1
ATOM 693 N N . TYR A 1 98 ? 4.891 33.469 4.469 1 98.56 98 TYR A N 1
ATOM 694 C CA . TYR A 1 98 ? 5.492 33.125 5.75 1 98.56 98 TYR A CA 1
ATOM 695 C C . TYR A 1 98 ? 7.012 33.094 5.648 1 98.56 98 TYR A C 1
ATOM 697 O O . TYR A 1 98 ? 7.703 32.938 6.66 1 98.56 98 TYR A O 1
ATOM 705 N N . GLY A 1 99 ? 7.613 33.156 4.488 1 98.38 99 GLY A N 1
ATOM 706 C CA . GLY A 1 99 ? 9.055 33.188 4.301 1 98.38 99 GLY A CA 1
ATOM 707 C C . GLY A 1 99 ? 9.68 31.828 4.172 1 98.38 99 GLY A C 1
ATOM 708 O O . GLY A 1 99 ? 10.906 31.688 4.156 1 98.38 99 GLY A O 1
ATOM 709 N N . GLY A 1 100 ? 8.867 30.812 4.113 1 98.5 100 GLY A N 1
ATOM 710 C CA . GLY A 1 100 ? 9.344 29.453 4.016 1 98.5 100 GLY A CA 1
ATOM 711 C C . GLY A 1 100 ? 8.281 28.422 4.383 1 98.5 100 GLY A C 1
ATOM 712 O O . GLY A 1 100 ? 7.094 28.734 4.434 1 98.5 100 GLY A O 1
ATOM 713 N N . LEU A 1 101 ? 8.703 27.219 4.527 1 98.88 101 LEU A N 1
ATOM 714 C CA . LEU A 1 101 ? 7.84 26.109 4.938 1 98.88 101 LEU A CA 1
ATOM 715 C C . LEU A 1 101 ? 8.57 25.188 5.906 1 98.88 101 LEU A C 1
ATOM 717 O O . LEU A 1 101 ? 9.594 24.594 5.559 1 98.88 101 LEU A O 1
ATOM 721 N N . ASP A 1 102 ? 8.016 25.047 7.105 1 98.88 102 ASP A N 1
ATOM 722 C CA . ASP A 1 102 ? 8.648 24.25 8.148 1 98.88 102 ASP A CA 1
ATOM 723 C C . ASP A 1 102 ? 7.988 22.875 8.258 1 98.88 102 ASP A C 1
ATOM 725 O O . ASP A 1 102 ? 8.656 21.875 8.547 1 98.88 102 ASP A O 1
ATOM 729 N N . VAL A 1 103 ? 6.641 22.828 8.078 1 98.94 103 VAL A N 1
ATOM 730 C CA . VAL A 1 103 ? 5.879 21.594 8.25 1 98.94 103 VAL A CA 1
ATOM 731 C C . VAL A 1 103 ? 4.891 21.438 7.094 1 98.94 103 VAL A C 1
ATOM 733 O O . VAL A 1 103 ? 4.172 22.375 6.75 1 98.94 103 VAL A O 1
ATOM 736 N N . LEU A 1 104 ? 4.887 20.328 6.449 1 98.94 104 LEU A N 1
ATOM 737 C CA . LEU A 1 104 ? 3.898 19.922 5.457 1 98.94 104 LEU A CA 1
ATOM 738 C C . LEU A 1 104 ? 3.014 18.797 5.988 1 98.94 104 LEU A C 1
ATOM 740 O O . LEU A 1 104 ? 3.51 17.719 6.328 1 98.94 104 LEU A O 1
ATOM 744 N N . ALA A 1 105 ? 1.737 19.062 6.121 1 98.94 105 ALA A N 1
ATOM 745 C CA . ALA A 1 105 ? 0.799 18.078 6.633 1 98.94 105 ALA A CA 1
ATOM 746 C C . ALA A 1 105 ? -0.158 17.609 5.539 1 98.94 105 ALA A C 1
ATOM 748 O O . ALA A 1 105 ? -0.966 18.391 5.039 1 98.94 105 ALA A O 1
ATOM 749 N N . HIS A 1 106 ? -0.045 16.359 5.199 1 98.88 106 HIS A N 1
ATOM 750 C CA . HIS A 1 106 ? -0.941 15.719 4.242 1 98.88 106 HIS A CA 1
ATOM 751 C C . HIS A 1 106 ? -2.162 15.133 4.945 1 98.88 106 HIS A C 1
ATOM 753 O O . HIS A 1 106 ? -2.098 14.031 5.5 1 98.88 106 HIS A O 1
ATOM 759 N N . VAL A 1 107 ? -3.338 15.789 4.789 1 98.38 107 VAL A N 1
ATOM 760 C CA . VAL A 1 107 ? -4.539 15.32 5.469 1 98.38 107 VAL A CA 1
ATOM 761 C C . VAL A 1 107 ? -5.645 15.07 4.445 1 98.38 107 VAL A C 1
ATOM 763 O O . VAL A 1 107 ? -6.578 14.305 4.707 1 98.38 107 VAL A O 1
ATOM 766 N N . ALA A 1 108 ? -5.559 15.734 3.275 1 97.38 108 ALA A N 1
ATOM 767 C CA . ALA A 1 108 ? -6.547 15.508 2.227 1 97.38 108 ALA A CA 1
ATOM 768 C C . ALA A 1 108 ? -6.691 14.016 1.919 1 97.38 108 ALA A C 1
ATOM 770 O O . ALA A 1 108 ? -5.695 13.289 1.859 1 97.38 108 ALA A O 1
ATOM 771 N N . GLY A 1 109 ? -7.875 13.578 1.818 1 95.75 109 GLY A N 1
ATOM 772 C CA . GLY A 1 109 ? -8.156 12.188 1.501 1 95.75 109 GLY A CA 1
ATOM 773 C C . GLY A 1 109 ? -9.625 11.922 1.216 1 95.75 109 GLY A C 1
ATOM 774 O O . GLY A 1 109 ? -10.484 12.742 1.548 1 95.75 109 GLY A O 1
ATOM 775 N N . VAL A 1 110 ? -9.883 10.844 0.579 1 95.12 110 VAL A N 1
ATOM 776 C CA . VAL A 1 110 ? -11.25 10.414 0.284 1 95.12 110 VAL A CA 1
ATOM 777 C C . VAL A 1 110 ? -11.414 8.938 0.641 1 95.12 110 VAL A C 1
ATOM 779 O O . VAL A 1 110 ? -10.422 8.211 0.769 1 95.12 110 VAL A O 1
ATOM 782 N N . ILE A 1 111 ? -12.625 8.586 0.898 1 93.88 111 ILE A N 1
ATOM 783 C CA . ILE A 1 111 ? -12.945 7.203 1.227 1 93.88 111 ILE A CA 1
ATOM 784 C C . ILE A 1 111 ? -14.156 6.746 0.41 1 93.88 111 ILE A C 1
ATOM 786 O O . ILE A 1 111 ? -15.094 7.512 0.201 1 93.88 111 ILE A O 1
ATOM 790 N N . GLN A 1 112 ? -14.07 5.594 -0.156 1 93.06 112 GLN A N 1
ATOM 791 C CA . GLN A 1 112 ? -15.172 4.898 -0.814 1 93.06 112 GLN A CA 1
ATOM 792 C C . GLN A 1 112 ? -15.547 3.629 -0.057 1 93.06 112 GLN A C 1
ATOM 794 O O . GLN A 1 112 ? -14.68 2.846 0.328 1 93.06 112 GLN A O 1
ATOM 799 N N . VAL A 1 113 ? -16.844 3.461 0.119 1 94.19 113 VAL A N 1
ATOM 800 C CA . VAL A 1 113 ? -17.328 2.324 0.896 1 94.19 113 VAL A CA 1
ATOM 801 C C . VAL A 1 113 ? -18.281 1.493 0.051 1 94.19 113 VAL A C 1
ATOM 803 O O . VAL A 1 113 ? -19.156 2.041 -0.637 1 94.19 113 VAL A O 1
ATOM 806 N N . GLY A 1 114 ? -18.172 0.204 0.095 1 95.31 114 GLY A N 1
ATOM 807 C CA . GLY A 1 114 ? -19.047 -0.728 -0.599 1 95.31 114 GLY A CA 1
ATOM 808 C C . GLY A 1 114 ? -18.391 -2.064 -0.883 1 95.31 114 GLY A C 1
ATOM 809 O O . GLY A 1 114 ? -17.172 -2.215 -0.718 1 95.31 114 GLY A O 1
ATOM 810 N N . PRO A 1 115 ? -19.188 -3.041 -1.256 1 96.06 115 PRO A N 1
ATOM 811 C CA . PRO A 1 115 ? -18.625 -4.352 -1.581 1 96.06 115 PRO A CA 1
ATOM 812 C C . PRO A 1 115 ? -17.688 -4.309 -2.779 1 96.06 115 PRO A C 1
ATOM 814 O O . PRO A 1 115 ? -17.875 -3.496 -3.688 1 96.06 115 PRO A O 1
ATOM 817 N N . LEU A 1 116 ? -16.719 -5.203 -2.791 1 96.38 116 LEU A N 1
ATOM 818 C CA . LEU A 1 116 ? -15.711 -5.273 -3.852 1 96.38 116 LEU A CA 1
ATOM 819 C C . LEU A 1 116 ? -16.375 -5.371 -5.219 1 96.38 116 LEU A C 1
ATOM 821 O O . LEU A 1 116 ? -15.906 -4.773 -6.191 1 96.38 116 LEU A O 1
ATOM 825 N N . GLU A 1 117 ? -17.453 -6.086 -5.316 1 95.38 117 GLU A N 1
ATOM 826 C CA . GLU A 1 117 ? -18.141 -6.324 -6.582 1 95.38 117 GLU A CA 1
ATOM 827 C C . GLU A 1 117 ? -18.641 -5.016 -7.195 1 95.38 117 GLU A C 1
ATOM 829 O O . GLU A 1 117 ? -18.75 -4.898 -8.414 1 95.38 117 GLU A O 1
ATOM 834 N N . ASN A 1 118 ? -18.938 -4.043 -6.336 1 96.69 118 ASN A N 1
ATOM 835 C CA . ASN A 1 118 ? -19.453 -2.762 -6.824 1 96.69 118 ASN A CA 1
ATOM 836 C C . ASN A 1 118 ? -18.312 -1.76 -7.039 1 96.69 118 ASN A C 1
ATOM 838 O O . ASN A 1 118 ? -18.547 -0.645 -7.512 1 96.69 118 ASN A O 1
ATOM 842 N N . MET A 1 119 ? -17.109 -2.105 -6.73 1 97.31 119 MET A N 1
ATOM 843 C CA . MET A 1 119 ? -15.953 -1.233 -6.93 1 97.31 119 MET A CA 1
ATOM 844 C C . MET A 1 119 ? -15.359 -1.429 -8.32 1 97.31 119 MET A C 1
ATOM 846 O O . MET A 1 119 ? -15.125 -2.561 -8.742 1 97.31 119 MET A O 1
ATOM 850 N N . THR A 1 120 ? -15.117 -0.39 -9.008 1 97.19 120 THR A N 1
ATOM 851 C CA . THR A 1 120 ? -14.516 -0.429 -10.336 1 97.19 120 THR A CA 1
ATOM 852 C C . THR A 1 120 ? -13.031 -0.076 -10.273 1 97.19 120 THR A C 1
ATOM 854 O O . THR A 1 120 ? -12.555 0.443 -9.266 1 97.19 120 THR A O 1
ATOM 857 N N . GLU A 1 121 ? -12.289 -0.429 -11.297 1 97.5 121 GLU A N 1
ATOM 858 C CA . GLU A 1 121 ? -10.891 -0.017 -11.344 1 97.5 121 GLU A CA 1
ATOM 859 C C . GLU A 1 121 ? -10.758 1.502 -11.266 1 97.5 121 GLU A C 1
ATOM 861 O O . GLU A 1 121 ? -9.805 2.018 -10.688 1 97.5 121 GLU A O 1
ATOM 866 N N . ALA A 1 122 ? -11.711 2.24 -11.898 1 97.38 122 ALA A N 1
ATOM 867 C CA . ALA A 1 122 ? -11.711 3.699 -11.836 1 97.38 122 ALA A CA 1
ATOM 868 C C . ALA A 1 122 ? -11.734 4.184 -10.391 1 97.38 122 ALA A C 1
ATOM 870 O O . ALA A 1 122 ? -11.102 5.191 -10.055 1 97.38 122 ALA A O 1
ATOM 871 N N . ASP A 1 123 ? -12.477 3.502 -9.5 1 97.62 123 ASP A N 1
ATOM 872 C CA . ASP A 1 123 ? -12.508 3.852 -8.086 1 97.62 123 ASP A CA 1
ATOM 873 C C . ASP A 1 123 ? -11.125 3.754 -7.457 1 97.62 123 ASP A C 1
ATOM 875 O O . ASP A 1 123 ? -10.719 4.633 -6.695 1 97.62 123 ASP A O 1
ATOM 879 N N . PHE A 1 124 ? -10.414 2.662 -7.793 1 98.56 124 PHE A N 1
ATOM 880 C CA . PHE A 1 124 ? -9.062 2.463 -7.281 1 98.56 124 PHE A CA 1
ATOM 881 C C . PHE A 1 124 ? -8.125 3.555 -7.785 1 98.56 124 PHE A C 1
ATOM 883 O O . PHE A 1 124 ? -7.32 4.086 -7.023 1 98.56 124 PHE A O 1
ATOM 890 N N . ARG A 1 125 ? -8.242 3.889 -9.039 1 98.25 125 ARG A N 1
ATOM 891 C CA . ARG A 1 125 ? -7.363 4.883 -9.648 1 98.25 125 ARG A CA 1
ATOM 892 C C . ARG A 1 125 ? -7.633 6.273 -9.078 1 98.25 125 ARG A C 1
ATOM 894 O O . ARG A 1 125 ? -6.699 7.008 -8.75 1 98.25 125 ARG A O 1
ATOM 901 N N . GLU A 1 126 ? -8.891 6.648 -8.93 1 97.5 126 GLU A N 1
ATOM 902 C CA . GLU A 1 126 ? -9.266 7.969 -8.43 1 97.5 126 GLU A CA 1
ATOM 903 C C . GLU A 1 126 ? -8.781 8.172 -7 1 97.5 126 GLU A C 1
ATOM 905 O O . GLU A 1 126 ? -8.227 9.227 -6.672 1 97.5 126 GLU A O 1
ATOM 910 N N . ILE A 1 127 ? -9.008 7.199 -6.207 1 97.94 127 ILE A N 1
ATOM 911 C CA . ILE A 1 127 ? -8.656 7.352 -4.797 1 97.94 127 ILE A CA 1
ATOM 912 C C . ILE A 1 127 ? -7.137 7.387 -4.648 1 97.94 127 ILE A C 1
ATOM 914 O O . ILE A 1 127 ? -6.609 8.086 -3.779 1 97.94 127 ILE A O 1
ATOM 918 N N . MET A 1 128 ? -6.375 6.637 -5.461 1 98.5 128 MET A N 1
ATOM 919 C CA . MET A 1 128 ? -4.914 6.66 -5.453 1 98.5 128 MET A CA 1
ATOM 920 C C . MET A 1 128 ? -4.391 8.055 -5.766 1 98.5 128 MET A C 1
ATOM 922 O O . MET A 1 128 ? -3.375 8.484 -5.215 1 98.5 128 MET A O 1
ATOM 926 N N . GLU A 1 129 ? -5.066 8.758 -6.684 1 98.5 129 GLU A N 1
ATOM 927 C CA . GLU A 1 129 ? -4.637 10.102 -7.055 1 98.5 129 GLU A CA 1
ATOM 928 C C . GLU A 1 129 ? -4.652 11.039 -5.848 1 98.5 129 GLU A C 1
ATOM 930 O O . GLU A 1 129 ? -3.729 11.828 -5.664 1 98.5 129 GLU A O 1
ATOM 935 N N . VAL A 1 130 ? -5.648 10.906 -5.055 1 98.5 130 VAL A N 1
ATOM 936 C CA . VAL A 1 130 ? -5.852 11.836 -3.945 1 98.5 130 VAL A CA 1
ATOM 937 C C . VAL A 1 130 ? -5.059 11.367 -2.729 1 98.5 130 VAL A C 1
ATOM 939 O O . VAL A 1 130 ? -4.281 12.133 -2.156 1 98.5 130 VAL A O 1
ATOM 942 N N . ASN A 1 131 ? -5.207 10.094 -2.369 1 98.62 131 ASN A N 1
ATOM 943 C CA . ASN A 1 131 ? -4.715 9.602 -1.088 1 98.62 131 ASN A CA 1
ATOM 944 C C . ASN A 1 131 ? -3.217 9.312 -1.135 1 98.62 131 ASN A C 1
ATOM 946 O O . ASN A 1 131 ? -2.564 9.227 -0.093 1 98.62 131 ASN A O 1
ATOM 950 N N . ALA A 1 132 ? -2.641 9.141 -2.379 1 98.69 132 ALA A N 1
ATOM 951 C CA . ALA A 1 132 ? -1.262 8.664 -2.414 1 98.69 132 ALA A CA 1
ATOM 952 C C . ALA A 1 132 ? -0.409 9.516 -3.35 1 98.69 132 ALA A C 1
ATOM 954 O O . ALA A 1 132 ? 0.561 10.141 -2.918 1 98.69 132 ALA A O 1
ATOM 955 N N . PHE A 1 133 ? -0.778 9.656 -4.586 1 98.75 133 PHE A N 1
ATOM 956 C CA . PHE A 1 133 ? 0.04 10.391 -5.543 1 98.75 133 PHE A CA 1
ATOM 957 C C . PHE A 1 133 ? 0.112 11.867 -5.176 1 98.75 133 PHE A C 1
ATOM 959 O O . PHE A 1 133 ? 1.135 12.516 -5.398 1 98.75 133 PHE A O 1
ATOM 966 N N . ALA A 1 134 ? -0.977 12.406 -4.66 1 98.81 134 ALA A N 1
ATOM 967 C CA . ALA A 1 134 ? -0.962 13.797 -4.219 1 98.81 134 ALA A CA 1
ATOM 968 C C . ALA A 1 134 ? 0.089 14.016 -3.135 1 98.81 134 ALA A C 1
ATOM 970 O O . ALA A 1 134 ? 0.748 15.062 -3.104 1 98.81 134 ALA A O 1
ATOM 971 N N . VAL A 1 135 ? 0.232 13.062 -2.227 1 98.88 135 VAL A N 1
ATOM 972 C CA . VAL A 1 135 ? 1.221 13.133 -1.156 1 98.88 135 VAL A CA 1
ATOM 973 C C . VAL A 1 135 ? 2.625 13.172 -1.752 1 98.88 135 VAL A C 1
ATOM 975 O O . VAL A 1 135 ? 3.457 13.984 -1.346 1 98.88 135 VAL A O 1
ATOM 978 N N . LEU A 1 136 ? 2.885 12.297 -2.711 1 98.75 136 LEU A N 1
ATOM 979 C CA . LEU A 1 136 ? 4.168 12.258 -3.402 1 98.75 136 LEU A CA 1
ATOM 980 C C . LEU A 1 136 ? 4.457 13.594 -4.082 1 98.75 136 LEU A C 1
ATOM 982 O O . LEU A 1 136 ? 5.527 14.172 -3.891 1 98.75 136 LEU A O 1
ATOM 986 N N . ARG A 1 137 ? 3.512 14.148 -4.828 1 98.5 137 ARG A N 1
ATOM 987 C CA . ARG A 1 137 ? 3.686 15.359 -5.629 1 98.5 137 ARG A CA 1
ATOM 988 C C . ARG A 1 137 ? 3.914 16.578 -4.738 1 98.5 137 ARG A C 1
ATOM 990 O O . ARG A 1 137 ? 4.848 17.344 -4.965 1 98.5 137 ARG A O 1
ATOM 997 N N . LEU A 1 138 ? 3.062 16.688 -3.768 1 98.81 138 LEU A N 1
ATOM 998 C CA . LEU A 1 138 ? 3.148 17.875 -2.918 1 98.81 138 LEU A CA 1
ATOM 999 C C . LEU A 1 138 ? 4.438 17.859 -2.102 1 98.81 138 LEU A C 1
ATOM 1001 O O . LEU A 1 138 ? 5.043 18.906 -1.878 1 98.81 138 LEU A O 1
ATOM 1005 N N . THR A 1 139 ? 4.848 16.672 -1.606 1 98.75 139 THR A N 1
ATOM 1006 C CA . THR A 1 139 ? 6.121 16.578 -0.899 1 98.75 139 THR A CA 1
ATOM 1007 C C . THR A 1 139 ? 7.273 17 -1.801 1 98.75 139 THR A C 1
ATOM 1009 O O . THR A 1 139 ? 8.156 17.75 -1.377 1 98.75 139 THR A O 1
ATOM 1012 N N . ARG A 1 140 ? 7.246 16.562 -3.031 1 97.94 140 ARG A N 1
ATOM 1013 C CA . ARG A 1 140 ? 8.32 16.875 -3.971 1 97.94 140 ARG A CA 1
ATOM 1014 C C . ARG A 1 140 ? 8.367 18.375 -4.254 1 97.94 140 ARG A C 1
ATOM 1016 O O . ARG A 1 140 ? 9.445 18.984 -4.273 1 97.94 140 ARG A O 1
ATOM 1023 N N . VAL A 1 141 ? 7.227 18.969 -4.484 1 98.25 141 VAL A N 1
ATOM 1024 C CA . VAL A 1 141 ? 7.141 20.406 -4.77 1 98.25 141 VAL A CA 1
ATOM 1025 C C . VAL A 1 141 ? 7.656 21.203 -3.576 1 98.25 141 VAL A C 1
ATOM 1027 O O . VAL A 1 141 ? 8.312 22.234 -3.744 1 98.25 141 VAL A O 1
ATOM 1030 N N . ALA A 1 142 ? 7.426 20.75 -2.375 1 98.81 142 ALA A N 1
ATOM 1031 C CA . ALA A 1 142 ? 7.727 21.484 -1.148 1 98.81 142 ALA A CA 1
ATOM 1032 C C . ALA A 1 142 ? 9.156 21.219 -0.687 1 98.81 142 ALA A C 1
ATOM 1034 O O . ALA A 1 142 ? 9.664 21.906 0.195 1 98.81 142 ALA A O 1
ATOM 1035 N N . LEU A 1 143 ? 9.82 20.234 -1.253 1 98.38 143 LEU A N 1
ATOM 1036 C CA . LEU A 1 143 ? 11.031 19.641 -0.704 1 98.38 143 LEU A CA 1
ATOM 1037 C C . LEU A 1 143 ? 12.133 20.688 -0.583 1 98.38 143 LEU A C 1
ATOM 1039 O O . LEU A 1 143 ? 12.852 20.734 0.42 1 98.38 143 LEU A O 1
ATOM 1043 N N . PRO A 1 144 ? 12.32 21.625 -1.575 1 98.19 144 PRO A N 1
ATOM 1044 C CA . PRO A 1 144 ? 13.383 22.625 -1.409 1 98.19 144 PRO A CA 1
ATOM 1045 C C . PRO A 1 144 ? 13.195 23.469 -0.155 1 98.19 144 PRO A C 1
ATOM 1047 O O . PRO A 1 144 ? 14.164 23.75 0.556 1 98.19 144 PRO A O 1
ATOM 1050 N N . LEU A 1 145 ? 12.031 23.859 0.146 1 98.75 145 LEU A N 1
ATOM 1051 C CA . LEU A 1 145 ? 11.766 24.672 1.324 1 98.75 145 LEU A CA 1
ATOM 1052 C C . LEU A 1 145 ? 11.922 23.859 2.602 1 98.75 145 LEU A C 1
ATOM 1054 O O . LEU A 1 145 ? 12.445 24.359 3.6 1 98.75 145 LEU A O 1
ATOM 1058 N N . LEU A 1 146 ? 11.461 22.609 2.551 1 98.75 146 LEU A N 1
ATOM 1059 C CA . LEU A 1 146 ? 11.57 21.734 3.711 1 98.75 146 LEU A CA 1
ATOM 1060 C C . LEU A 1 146 ? 13.031 21.453 4.047 1 98.75 146 LEU A C 1
ATOM 1062 O O . LEU A 1 146 ? 13.406 21.422 5.223 1 98.75 146 LEU A O 1
ATOM 1066 N N . ARG A 1 147 ? 13.805 21.281 3.016 1 97.81 147 ARG A N 1
ATOM 1067 C CA . ARG A 1 147 ? 15.234 21.062 3.211 1 97.81 147 ARG A CA 1
ATOM 1068 C C . ARG A 1 147 ? 15.898 22.266 3.857 1 97.81 147 ARG A C 1
ATOM 1070 O O . ARG A 1 147 ? 16.672 22.125 4.805 1 97.81 147 ARG A O 1
ATOM 1077 N N . ALA A 1 148 ? 15.594 23.391 3.34 1 98 148 ALA A N 1
ATOM 1078 C CA . ALA A 1 148 ? 16.172 24.625 3.855 1 98 148 ALA A CA 1
ATOM 1079 C C . ALA A 1 148 ? 15.82 24.828 5.328 1 98 148 ALA A C 1
ATOM 1081 O O . ALA A 1 148 ? 16.625 25.344 6.102 1 98 148 ALA A O 1
ATOM 1082 N N . ALA A 1 149 ? 14.688 24.359 5.707 1 98.19 149 ALA A N 1
ATOM 1083 C CA . ALA A 1 149 ? 14.195 24.578 7.066 1 98.19 149 ALA A CA 1
ATOM 1084 C C . ALA A 1 149 ? 14.539 23.391 7.965 1 98.19 149 ALA A C 1
ATOM 1086 O O . ALA A 1 149 ? 14.305 23.438 9.18 1 98.19 149 ALA A O 1
ATOM 1087 N N . ARG A 1 150 ? 15.117 22.312 7.332 1 97.31 150 ARG A N 1
ATOM 1088 C CA . ARG A 1 150 ? 15.195 21.047 8.062 1 97.31 150 ARG A CA 1
ATOM 1089 C C . ARG A 1 150 ? 13.852 20.703 8.695 1 97.31 150 ARG A C 1
ATOM 1091 O O . ARG A 1 150 ? 13.781 20.422 9.898 1 97.31 150 ARG A O 1
ATOM 1098 N N . GLY A 1 151 ? 12.852 20.734 7.82 1 98.25 151 GLY A N 1
ATOM 1099 C CA . GLY A 1 151 ? 11.461 20.719 8.242 1 98.25 151 GLY A CA 1
ATOM 1100 C C . GLY A 1 151 ? 10.922 19.312 8.461 1 98.25 151 GLY A C 1
ATOM 1101 O O . GLY A 1 151 ? 11.695 18.359 8.625 1 98.25 151 GLY A O 1
ATOM 1102 N N . ARG A 1 152 ? 9.531 19.219 8.633 1 98.69 152 ARG A N 1
ATOM 1103 C CA . ARG A 1 152 ? 8.828 17.984 8.953 1 98.69 152 ARG A CA 1
ATOM 1104 C C . ARG A 1 152 ? 7.672 17.75 7.988 1 98.69 152 ARG A C 1
ATOM 1106 O O . ARG A 1 152 ? 7.02 18.703 7.551 1 98.69 152 ARG A O 1
ATOM 1113 N N . VAL A 1 153 ? 7.477 16.516 7.684 1 98.88 153 VAL A N 1
ATOM 1114 C CA . VAL A 1 153 ? 6.328 16.078 6.895 1 98.88 153 VAL A CA 1
ATOM 1115 C C . VAL A 1 153 ? 5.43 15.172 7.738 1 98.88 153 VAL A C 1
ATOM 1117 O O . VAL A 1 153 ? 5.91 14.25 8.398 1 98.88 153 VAL A O 1
ATOM 1120 N N . LEU A 1 154 ? 4.18 15.492 7.812 1 98.94 154 LEU A N 1
ATOM 1121 C CA . LEU A 1 154 ? 3.15 14.648 8.422 1 98.94 154 LEU A CA 1
ATOM 1122 C C . LEU A 1 154 ? 2.283 14 7.348 1 98.94 154 LEU A C 1
ATOM 1124 O O . LEU A 1 154 ? 1.751 14.68 6.473 1 98.94 154 LEU A O 1
ATOM 1128 N N . ILE A 1 155 ? 2.193 12.719 7.355 1 98.88 155 ILE A N 1
ATOM 1129 C CA . ILE A 1 155 ? 1.306 11.977 6.469 1 98.88 155 ILE A CA 1
ATOM 1130 C C . ILE A 1 155 ? 0.219 11.281 7.285 1 98.88 155 ILE A C 1
ATOM 1132 O O . ILE A 1 155 ? 0.518 10.461 8.156 1 98.88 155 ILE A O 1
ATOM 1136 N N . VAL A 1 156 ? -1.01 11.617 7.016 1 98.44 156 VAL A N 1
ATOM 1137 C CA . VAL A 1 156 ? -2.139 10.961 7.664 1 98.44 156 VAL A CA 1
ATOM 1138 C C . VAL A 1 156 ? -2.619 9.797 6.805 1 98.44 156 VAL A C 1
ATOM 1140 O O . VAL A 1 156 ? -3.352 9.992 5.832 1 98.44 156 VAL A O 1
ATOM 1143 N N . SER A 1 157 ? -2.205 8.656 7.156 1 97.69 157 SER A N 1
ATOM 1144 C CA . SER A 1 157 ? -2.711 7.43 6.543 1 97.69 157 SER A CA 1
ATOM 1145 C C . SER A 1 157 ? -3.951 6.918 7.27 1 97.69 157 SER A C 1
ATOM 1147 O O . SER A 1 157 ? -4.922 7.656 7.445 1 97.69 157 SER A O 1
ATOM 1149 N N . SER A 1 158 ? -3.982 5.691 7.684 1 94.75 158 SER A N 1
ATOM 1150 C CA . SER A 1 158 ? -5.07 5.012 8.383 1 94.75 158 SER A CA 1
ATOM 1151 C C . SER A 1 158 ? -4.633 3.637 8.875 1 94.75 158 SER A C 1
ATOM 1153 O O . SER A 1 158 ? -3.676 3.059 8.359 1 94.75 158 SER A O 1
ATOM 1155 N N . VAL A 1 159 ? -5.332 3.193 9.859 1 92.56 159 VAL A N 1
ATOM 1156 C CA . VAL A 1 159 ? -5.16 1.785 10.203 1 92.56 159 VAL A CA 1
ATOM 1157 C C . VAL A 1 159 ? -5.488 0.913 8.992 1 92.56 159 VAL A C 1
ATOM 1159 O O . VAL A 1 159 ? -4.945 -0.184 8.844 1 92.56 159 VAL A O 1
ATOM 1162 N N . GLY A 1 160 ? -6.289 1.429 8.102 1 93.94 160 GLY A N 1
ATOM 1163 C CA . GLY A 1 160 ? -6.586 0.773 6.84 1 93.94 160 GLY A CA 1
ATOM 1164 C C . GLY A 1 160 ? -5.375 0.635 5.938 1 93.94 160 GLY A C 1
ATOM 1165 O O . GLY A 1 160 ? -5.43 -0.048 4.914 1 93.94 160 GLY A O 1
ATOM 1166 N N . GLY A 1 161 ? -4.277 1.245 6.281 1 96 161 GLY A N 1
ATOM 1167 C CA . GLY A 1 161 ? -3.006 1.101 5.594 1 96 161 GLY A CA 1
ATOM 1168 C C . GLY A 1 161 ? -2.152 -0.026 6.145 1 96 161 GLY A C 1
ATOM 1169 O O . GLY A 1 161 ? -1.014 -0.217 5.715 1 96 161 GLY A O 1
ATOM 1170 N N . LYS A 1 162 ? -2.729 -0.75 7.117 1 95.25 162 LYS A N 1
ATOM 1171 C CA . LYS A 1 162 ? -2.057 -1.911 7.691 1 95.25 162 LYS A CA 1
ATOM 1172 C C . LYS A 1 162 ? -2.973 -3.133 7.695 1 95.25 162 LYS A C 1
ATOM 1174 O O . LYS A 1 162 ? -2.5 -4.27 7.609 1 95.25 162 LYS A O 1
ATOM 1179 N N . VAL A 1 163 ? -4.25 -2.879 7.805 1 96 163 VAL A N 1
ATOM 1180 C CA . VAL A 1 163 ? -5.25 -3.939 7.863 1 96 163 VAL A CA 1
ATOM 1181 C C . VAL A 1 163 ? -6.414 -3.605 6.93 1 96 163 VAL A C 1
ATOM 1183 O O . VAL A 1 163 ? -7.012 -2.533 7.031 1 96 163 VAL A O 1
ATOM 1186 N N . ALA A 1 164 ? -6.703 -4.531 6.07 1 96.5 164 ALA A N 1
ATOM 1187 C CA . ALA A 1 164 ? -7.801 -4.316 5.129 1 96.5 164 ALA A CA 1
ATOM 1188 C C . ALA A 1 164 ? -9.141 -4.656 5.77 1 96.5 164 ALA A C 1
ATOM 1190 O O . ALA A 1 164 ? -9.422 -5.82 6.059 1 96.5 164 ALA A O 1
ATOM 1191 N N . VAL A 1 165 ? -9.961 -3.662 5.934 1 93.5 165 VAL A N 1
ATOM 1192 C CA . VAL A 1 165 ? -11.328 -3.852 6.41 1 93.5 165 VAL A CA 1
ATOM 1193 C C . VAL A 1 165 ? -12.266 -4.082 5.227 1 93.5 165 VAL A C 1
ATOM 1195 O O . VAL A 1 165 ? -12.172 -3.387 4.211 1 93.5 165 VAL A O 1
ATOM 1198 N N . PRO A 1 166 ? -13.164 -5.078 5.336 1 95.12 166 PRO A N 1
ATOM 1199 C CA . PRO A 1 166 ? -14.078 -5.332 4.223 1 95.12 166 PRO A CA 1
ATOM 1200 C C . PRO A 1 166 ? -14.875 -4.094 3.822 1 95.12 166 PRO A C 1
ATOM 1202 O O . PRO A 1 166 ? -15.203 -3.262 4.672 1 95.12 166 PRO A O 1
ATOM 1205 N N . HIS A 1 167 ? -15.195 -3.957 2.5 1 96.06 167 HIS A N 1
ATOM 1206 C CA . HIS A 1 167 ? -15.992 -2.889 1.903 1 96.06 167 HIS A CA 1
ATOM 1207 C C . HIS A 1 167 ? -15.18 -1.602 1.786 1 96.06 167 HIS A C 1
ATOM 1209 O O . HIS A 1 167 ? -15.742 -0.525 1.576 1 96.06 167 HIS A O 1
ATOM 1215 N N . LEU A 1 168 ? -13.867 -1.689 1.94 1 96.62 168 LEU A N 1
ATOM 1216 C CA . LEU A 1 168 ? -12.992 -0.525 1.813 1 96.62 168 LEU A CA 1
ATOM 1217 C C . LEU A 1 168 ? -11.82 -0.823 0.889 1 96.62 168 LEU A C 1
ATOM 1219 O O . LEU A 1 168 ? -10.734 -0.263 1.057 1 96.62 168 LEU A O 1
ATOM 1223 N N . ALA A 1 169 ? -11.961 -1.649 -0.073 1 98.06 169 ALA A N 1
ATOM 1224 C CA . ALA A 1 169 ? -10.852 -2.191 -0.863 1 98.06 169 ALA A CA 1
ATOM 1225 C C . ALA A 1 169 ? -10.062 -1.074 -1.535 1 98.06 169 ALA A C 1
ATOM 1227 O O . ALA A 1 169 ? -8.836 -1.003 -1.396 1 98.06 169 ALA A O 1
ATOM 1228 N N . PRO A 1 170 ? -10.742 -0.117 -2.297 1 98.19 170 PRO A N 1
ATOM 1229 C CA . PRO A 1 170 ? -9.953 0.964 -2.893 1 98.19 170 PRO A CA 1
ATOM 1230 C C . PRO A 1 170 ? -9.25 1.825 -1.845 1 98.19 170 PRO A C 1
ATOM 1232 O O . PRO A 1 170 ? -8.109 2.234 -2.047 1 98.19 170 PRO A O 1
ATOM 1235 N N . TYR A 1 171 ? -9.945 2.094 -0.762 1 97.25 171 TYR A N 1
ATOM 1236 C CA . TYR A 1 171 ? -9.383 2.881 0.326 1 97.25 171 TYR A CA 1
ATOM 1237 C C . TYR A 1 171 ? -8.156 2.189 0.917 1 97.25 171 TYR A C 1
ATOM 1239 O O . TYR A 1 171 ? -7.102 2.809 1.076 1 97.25 171 TYR A O 1
ATOM 1247 N N . THR A 1 172 ? -8.297 0.873 1.22 1 97.75 172 THR A N 1
ATOM 1248 C CA . THR A 1 172 ? -7.195 0.053 1.719 1 97.75 172 THR A CA 1
ATOM 1249 C C . THR A 1 172 ? -6.012 0.095 0.759 1 97.75 172 THR A C 1
ATOM 1251 O O . THR A 1 172 ? -4.871 0.305 1.181 1 97.75 172 THR A O 1
ATOM 1254 N N . PHE A 1 173 ? -6.273 -0.079 -0.483 1 98.56 173 PHE A N 1
ATOM 1255 C CA . PHE A 1 173 ? -5.277 -0.055 -1.547 1 98.56 173 PHE A CA 1
ATOM 1256 C C . PHE A 1 173 ? -4.449 1.224 -1.485 1 98.56 173 PHE A C 1
ATOM 1258 O O . PHE A 1 173 ? -3.219 1.174 -1.457 1 98.56 173 PHE A O 1
ATOM 1265 N N . SER A 1 174 ? -5.051 2.348 -1.367 1 98.62 174 SER A N 1
ATOM 1266 C CA . SER A 1 174 ? -4.406 3.658 -1.36 1 98.62 174 SER A CA 1
ATOM 1267 C C . SER A 1 174 ? -3.678 3.908 -0.045 1 98.62 174 SER A C 1
ATOM 1269 O O . SER A 1 174 ? -2.576 4.461 -0.036 1 98.62 174 SER A O 1
ATOM 1271 N N . LYS A 1 175 ? -4.309 3.531 1.059 1 98.62 175 LYS A N 1
ATOM 1272 C CA . LYS A 1 175 ? -3.73 3.832 2.365 1 98.62 175 LYS A CA 1
ATOM 1273 C C . LYS A 1 175 ? -2.533 2.932 2.656 1 98.62 175 LYS A C 1
ATOM 1275 O O . LYS A 1 175 ? -1.581 3.354 3.316 1 98.62 175 LYS A O 1
ATOM 1280 N N . PHE A 1 176 ? -2.533 1.674 2.107 1 98.69 176 PHE A N 1
ATOM 1281 C CA . PHE A 1 176 ? -1.312 0.878 2.143 1 98.69 176 PHE A CA 1
ATOM 1282 C C . PHE A 1 176 ? -0.197 1.561 1.359 1 98.69 176 PHE A C 1
ATOM 1284 O O . PHE A 1 176 ? 0.92 1.709 1.86 1 98.69 176 PHE A O 1
ATOM 1291 N N . ALA A 1 177 ? -0.537 1.99 0.178 1 98.75 177 ALA A N 1
ATOM 1292 C CA . ALA A 1 177 ? 0.458 2.635 -0.675 1 98.75 177 ALA A CA 1
ATOM 1293 C C . ALA A 1 177 ? 1.078 3.844 0.021 1 98.75 177 ALA A C 1
ATOM 1295 O O . ALA A 1 177 ? 2.303 3.992 0.049 1 98.75 177 ALA A O 1
ATOM 1296 N N . VAL A 1 178 ? 0.256 4.691 0.64 1 98.75 178 VAL A N 1
ATOM 1297 C CA . VAL A 1 178 ? 0.772 5.93 1.215 1 98.75 178 VAL A CA 1
ATOM 1298 C C . VAL A 1 178 ? 1.525 5.621 2.508 1 98.75 178 VAL A C 1
ATOM 1300 O O . VAL A 1 178 ? 2.488 6.312 2.85 1 98.75 178 VAL A O 1
ATOM 1303 N N . THR A 1 179 ? 1.142 4.578 3.248 1 98.69 179 THR A N 1
ATOM 1304 C CA . THR A 1 179 ? 1.915 4.141 4.406 1 98.69 179 THR A CA 1
ATOM 1305 C C . THR A 1 179 ? 3.326 3.734 3.99 1 98.69 179 THR A C 1
ATOM 1307 O O . THR A 1 179 ? 4.305 4.141 4.621 1 98.69 179 THR A O 1
ATOM 1310 N N . GLY A 1 180 ? 3.424 2.949 2.93 1 98.56 180 GLY A N 1
ATOM 1311 C CA . GLY A 1 180 ? 4.73 2.596 2.395 1 98.56 180 GLY A CA 1
ATOM 1312 C C . GLY A 1 180 ? 5.523 3.799 1.92 1 98.56 180 GLY A C 1
ATOM 1313 O O . GLY A 1 180 ? 6.734 3.873 2.139 1 98.56 180 GLY A O 1
ATOM 1314 N N . LEU A 1 181 ? 4.824 4.719 1.294 1 98.75 181 LEU A N 1
ATOM 1315 C CA . LEU A 1 181 ? 5.473 5.953 0.854 1 98.75 181 LEU A CA 1
ATOM 1316 C C . LEU A 1 181 ? 6.043 6.719 2.041 1 98.75 181 LEU A C 1
ATOM 1318 O O . LEU A 1 181 ? 7.145 7.262 1.961 1 98.75 181 LEU A O 1
ATOM 1322 N N . GLY A 1 182 ? 5.285 6.789 3.107 1 98.81 182 GLY A N 1
ATOM 1323 C CA . GLY A 1 182 ? 5.762 7.449 4.312 1 98.81 182 GLY A CA 1
ATOM 1324 C C . GLY A 1 182 ? 7.055 6.863 4.84 1 98.81 182 GLY A C 1
ATOM 1325 O O . GLY A 1 182 ? 7.98 7.598 5.188 1 98.81 182 GLY A O 1
ATOM 1326 N N . GLN A 1 183 ? 7.129 5.555 4.887 1 98.38 183 GLN A N 1
ATOM 1327 C CA . GLN A 1 183 ? 8.352 4.887 5.324 1 98.38 183 GLN A CA 1
ATOM 1328 C C . GLN A 1 183 ? 9.516 5.203 4.391 1 98.38 183 GLN A C 1
ATOM 1330 O O . GLN A 1 183 ? 10.625 5.48 4.844 1 98.38 183 GLN A O 1
ATOM 1335 N N . ALA A 1 184 ? 9.25 5.137 3.092 1 98.31 184 ALA A N 1
ATOM 1336 C CA . ALA A 1 184 ? 10.297 5.383 2.1 1 98.31 184 ALA A CA 1
ATOM 1337 C C . ALA A 1 184 ? 10.812 6.816 2.193 1 98.31 184 ALA A C 1
ATOM 1339 O O . ALA A 1 184 ? 12.023 7.047 2.199 1 98.31 184 ALA A O 1
ATOM 1340 N N . LEU A 1 185 ? 9.891 7.766 2.268 1 98.62 185 LEU A N 1
ATOM 1341 C CA . LEU A 1 185 ? 10.266 9.172 2.379 1 98.62 185 LEU A CA 1
ATOM 1342 C C . LEU A 1 185 ? 11.102 9.406 3.635 1 98.62 185 LEU A C 1
ATOM 1344 O O . LEU A 1 185 ? 12.078 10.156 3.602 1 98.62 185 LEU A O 1
ATOM 1348 N N . ARG A 1 186 ? 10.688 8.82 4.73 1 98.31 186 ARG A N 1
ATOM 1349 C CA . ARG A 1 186 ? 11.414 9.023 5.98 1 98.31 186 ARG A CA 1
ATOM 1350 C C . ARG A 1 186 ? 12.867 8.586 5.844 1 98.31 186 ARG A C 1
ATOM 1352 O O . ARG A 1 186 ? 13.781 9.32 6.227 1 98.31 186 ARG A O 1
ATOM 1359 N N . ALA A 1 187 ? 13.062 7.375 5.293 1 96.94 187 ALA A N 1
ATOM 1360 C CA . ALA A 1 187 ? 14.414 6.852 5.148 1 96.94 187 ALA A CA 1
ATOM 1361 C C . ALA A 1 187 ? 15.234 7.703 4.188 1 96.94 187 ALA A C 1
ATOM 1363 O O . ALA A 1 187 ? 16.406 8.008 4.449 1 96.94 187 ALA A O 1
ATOM 1364 N N . GLU A 1 188 ? 14.648 8.109 3.102 1 97.12 188 GLU A N 1
ATOM 1365 C CA . GLU A 1 188 ? 15.367 8.781 2.018 1 97.12 188 GLU A CA 1
ATOM 1366 C C . GLU A 1 188 ? 15.656 10.234 2.363 1 97.12 188 GLU A C 1
ATOM 1368 O O . GLU A 1 188 ? 16.688 10.789 1.963 1 97.12 188 GLU A O 1
ATOM 1373 N N . LEU A 1 189 ? 14.773 10.898 3.107 1 97.38 189 LEU A N 1
ATOM 1374 C CA . LEU A 1 189 ? 14.898 12.336 3.332 1 97.38 189 LEU A CA 1
ATOM 1375 C C . LEU A 1 189 ? 15.664 12.617 4.621 1 97.38 189 LEU A C 1
ATOM 1377 O O . LEU A 1 189 ? 16.031 13.766 4.895 1 97.38 189 LEU A O 1
ATOM 1381 N N . ALA A 1 190 ? 15.875 11.578 5.379 1 95.56 190 ALA A N 1
ATOM 1382 C CA . ALA A 1 190 ? 16.578 11.742 6.648 1 95.56 190 ALA A CA 1
ATOM 1383 C C . ALA A 1 190 ? 17.953 12.391 6.441 1 95.56 190 ALA A C 1
ATOM 1385 O O . ALA A 1 190 ? 18.375 13.234 7.234 1 95.56 190 ALA A O 1
ATOM 1386 N N . ARG A 1 191 ? 18.578 12.031 5.41 1 92.88 191 ARG A N 1
ATOM 1387 C CA . ARG A 1 191 ? 19.922 12.531 5.152 1 92.88 191 ARG A CA 1
ATOM 1388 C C . ARG A 1 191 ? 19.906 14.008 4.773 1 92.88 191 ARG A C 1
ATOM 1390 O O . ARG A 1 191 ? 20.938 14.68 4.805 1 92.88 191 ARG A O 1
ATOM 1397 N N . GLU A 1 192 ? 18.766 14.453 4.434 1 94.31 192 GLU A N 1
ATOM 1398 C CA . GLU A 1 192 ? 18.609 15.852 4.055 1 94.31 192 GLU A CA 1
ATOM 1399 C C . GLU A 1 192 ? 18.078 16.688 5.219 1 94.31 192 GLU A C 1
ATOM 1401 O O . GLU A 1 192 ? 17.766 17.875 5.055 1 94.31 192 GLU A O 1
ATOM 1406 N N . GLY A 1 193 ? 17.875 16.062 6.32 1 95.12 193 GLY A N 1
ATOM 1407 C CA . GLY A 1 193 ? 17.438 16.766 7.516 1 95.12 193 GLY A CA 1
ATOM 1408 C C . GLY A 1 193 ? 15.938 16.906 7.609 1 95.12 193 GLY A C 1
ATOM 1409 O O . GLY A 1 193 ? 15.43 17.641 8.469 1 95.12 193 GLY A O 1
ATOM 1410 N N . VAL A 1 194 ? 15.18 16.312 6.715 1 97.94 194 VAL A N 1
ATOM 1411 C CA . VAL A 1 194 ? 13.719 16.359 6.73 1 97.94 194 VAL A CA 1
ATOM 1412 C C . VAL A 1 194 ? 13.164 15.117 7.418 1 97.94 194 VAL A C 1
ATOM 1414 O O . VAL A 1 194 ? 13.508 13.992 7.051 1 97.94 194 VAL A O 1
ATOM 1417 N N . SER A 1 195 ? 12.352 15.281 8.461 1 97.5 195 SER A N 1
ATOM 1418 C CA . SER A 1 195 ? 11.727 14.156 9.156 1 97.5 195 SER A CA 1
ATOM 1419 C C . SER A 1 195 ? 10.328 13.883 8.617 1 97.5 195 SER A C 1
ATOM 1421 O O . SER A 1 195 ? 9.609 14.812 8.242 1 97.5 195 SER A O 1
ATOM 1423 N N . VAL A 1 196 ? 9.953 12.633 8.586 1 98.69 196 VAL A N 1
ATOM 1424 C CA . VAL A 1 196 ? 8.633 12.227 8.117 1 98.69 196 VAL A CA 1
ATOM 1425 C C . VAL A 1 196 ? 7.938 11.398 9.195 1 98.69 196 VAL A C 1
ATOM 1427 O O . VAL A 1 196 ? 8.5 10.422 9.695 1 98.69 196 VAL A O 1
ATOM 1430 N N . THR A 1 197 ? 6.773 11.805 9.625 1 98.75 197 THR A N 1
ATOM 1431 C CA . THR A 1 197 ? 5.914 11.07 10.547 1 98.75 197 THR A CA 1
ATOM 1432 C C . THR A 1 197 ? 4.652 10.586 9.836 1 98.75 197 THR A C 1
ATOM 1434 O O . THR A 1 197 ? 3.93 11.375 9.227 1 98.75 197 THR A O 1
ATOM 1437 N N . THR A 1 198 ? 4.434 9.305 9.828 1 98.75 198 THR A N 1
ATOM 1438 C CA . THR A 1 198 ? 3.203 8.711 9.32 1 98.75 198 THR A CA 1
ATOM 1439 C C . THR A 1 198 ? 2.295 8.273 10.461 1 98.75 198 THR A C 1
ATOM 1441 O O . THR A 1 198 ? 2.695 7.469 11.305 1 98.75 198 THR A O 1
ATOM 1444 N N . VAL A 1 199 ? 1.098 8.82 10.516 1 98.56 199 VAL A N 1
ATOM 1445 C CA . VAL A 1 199 ? 0.156 8.43 11.555 1 98.56 199 VAL A CA 1
ATOM 1446 C C . VAL A 1 199 ? -0.94 7.551 10.961 1 98.56 199 VAL A C 1
ATOM 1448 O O . VAL A 1 199 ? -1.337 7.738 9.812 1 98.56 199 VAL A O 1
ATOM 1451 N N . LEU A 1 200 ? -1.377 6.613 11.711 1 97.62 200 LEU A N 1
ATOM 1452 C CA . LEU A 1 200 ? -2.396 5.652 11.305 1 97.62 200 LEU A CA 1
ATOM 1453 C C . LEU A 1 200 ? -3.557 5.637 12.297 1 97.62 200 LEU A C 1
ATOM 1455 O O . LEU A 1 200 ? -3.578 4.82 13.219 1 97.62 200 LEU A O 1
ATOM 1459 N N . PRO A 1 201 ? -4.5 6.473 12.031 1 94.69 201 PRO A N 1
ATOM 1460 C CA . PRO A 1 201 ? -5.66 6.531 12.922 1 94.69 201 PRO A CA 1
ATOM 1461 C C . PRO A 1 201 ? -6.676 5.426 12.648 1 94.69 201 PRO A C 1
ATOM 1463 O O . PRO A 1 201 ? -6.688 4.855 11.555 1 94.69 201 PRO A O 1
ATOM 1466 N N . SER A 1 202 ? -7.391 5.141 13.648 1 90.88 202 SER A N 1
ATOM 1467 C CA . SER A 1 202 ? -8.641 4.406 13.445 1 90.88 202 SER A CA 1
ATOM 1468 C C . SER A 1 202 ? -9.789 5.352 13.125 1 90.88 202 SER A C 1
ATOM 1470 O O . SER A 1 202 ? -9.578 6.434 12.57 1 90.88 202 SER A O 1
ATOM 1472 N N . LEU A 1 203 ? -11.039 4.941 13.375 1 82.56 203 LEU A N 1
ATOM 1473 C CA . LEU A 1 203 ? -12.195 5.785 13.109 1 82.56 203 LEU A CA 1
ATOM 1474 C C . LEU A 1 203 ? -12.156 7.051 13.961 1 82.56 203 LEU A C 1
ATOM 1476 O O . LEU A 1 203 ? -11.781 7 15.133 1 82.56 203 LEU A O 1
ATOM 1480 N N . MET A 1 204 ? -12.383 8.125 13.297 1 81.25 204 MET A N 1
ATOM 1481 C CA . MET A 1 204 ? -12.414 9.422 13.969 1 81.25 204 MET A CA 1
ATOM 1482 C C . MET A 1 204 ? -13.789 10.07 13.852 1 81.25 204 MET A C 1
ATOM 1484 O O . MET A 1 204 ? -14.43 9.984 12.797 1 81.25 204 MET A O 1
ATOM 1488 N N . ARG A 1 205 ? -14.164 10.695 14.914 1 79.12 205 ARG A N 1
ATOM 1489 C CA . ARG A 1 205 ? -15.445 11.391 14.938 1 79.12 205 ARG A CA 1
ATOM 1490 C C . ARG A 1 205 ? -15.305 12.812 14.406 1 79.12 205 ARG A C 1
ATOM 1492 O O . ARG A 1 205 ? -15.258 13.766 15.188 1 79.12 205 ARG A O 1
ATOM 1499 N N . THR A 1 206 ? -15.203 12.906 13.133 1 78 206 THR A N 1
ATOM 1500 C CA . THR A 1 206 ? -15.016 14.195 12.477 1 78 206 THR A CA 1
ATOM 1501 C C . THR A 1 206 ? -16.297 14.641 11.773 1 78 206 THR A C 1
ATOM 1503 O O . THR A 1 206 ? -16.422 15.797 11.375 1 78 206 THR A O 1
ATOM 1506 N N . GLY A 1 207 ? -17.25 13.711 11.734 1 74.44 207 GLY A N 1
ATOM 1507 C CA . GLY A 1 207 ? -18.453 13.969 10.938 1 74.44 207 GLY A CA 1
ATOM 1508 C C . GLY A 1 207 ? -18.219 13.805 9.445 1 74.44 207 GLY A C 1
ATOM 1509 O O . GLY A 1 207 ? -19.016 14.289 8.641 1 74.44 207 GLY A O 1
ATOM 1510 N N . SER A 1 208 ? -17.219 13.094 9.062 1 76.94 208 SER A N 1
ATOM 1511 C CA . SER A 1 208 ? -16.781 13.07 7.672 1 76.94 208 SER A CA 1
ATOM 1512 C C . SER A 1 208 ? -17.562 12.023 6.871 1 76.94 208 SER A C 1
ATOM 1514 O O . SER A 1 208 ? -17.484 12 5.641 1 76.94 208 SER A O 1
ATOM 1516 N N . ALA A 1 209 ? -18.344 11.25 7.531 1 76.5 209 ALA A N 1
ATOM 1517 C CA . ALA A 1 209 ? -19.062 10.164 6.859 1 76.5 209 ALA A CA 1
ATOM 1518 C C . ALA A 1 209 ? -19.906 10.695 5.707 1 76.5 209 ALA A C 1
ATOM 1520 O O . ALA A 1 209 ? -20.062 10.023 4.688 1 76.5 209 ALA A O 1
ATOM 1521 N N . ARG A 1 210 ? -20.312 11.836 5.844 1 79.06 210 ARG A N 1
ATOM 1522 C CA . ARG A 1 210 ? -21.203 12.414 4.836 1 79.06 210 ARG A CA 1
ATOM 1523 C C . ARG A 1 210 ? -20.469 12.625 3.518 1 79.06 210 ARG A C 1
ATOM 1525 O O . ARG A 1 210 ? -21.094 12.727 2.459 1 79.06 210 ARG A O 1
ATOM 1532 N N . HIS A 1 211 ? -19.234 12.656 3.588 1 83.62 211 HIS A N 1
ATOM 1533 C CA . HIS A 1 211 ? -18.438 12.922 2.393 1 83.62 211 HIS A CA 1
ATOM 1534 C C . HIS A 1 211 ? -17.891 11.633 1.793 1 83.62 211 HIS A C 1
ATOM 1536 O O . HIS A 1 211 ? -17.25 11.656 0.736 1 83.62 211 HIS A O 1
ATOM 1542 N N . ALA A 1 212 ? -18.188 10.562 2.436 1 87.31 212 ALA A N 1
ATOM 1543 C CA . ALA A 1 212 ? -17.797 9.281 1.854 1 87.31 212 ALA A CA 1
ATOM 1544 C C . ALA A 1 212 ? -18.594 8.992 0.583 1 87.31 212 ALA A C 1
ATOM 1546 O O . ALA A 1 212 ? -19.75 9.391 0.465 1 87.31 212 ALA A O 1
ATOM 1547 N N . ARG A 1 213 ? -17.953 8.406 -0.357 1 92.38 213 ARG A N 1
ATOM 1548 C CA . ARG A 1 213 ? -18.672 7.855 -1.499 1 92.38 213 ARG A CA 1
ATOM 1549 C C . ARG A 1 213 ? -19.141 6.43 -1.221 1 92.38 213 ARG A C 1
ATOM 1551 O O . ARG A 1 213 ? -18.328 5.551 -0.923 1 92.38 213 ARG A O 1
ATOM 1558 N N . VAL A 1 214 ? -20.438 6.203 -1.317 1 93.38 214 VAL A N 1
ATOM 1559 C CA . VAL A 1 214 ? -21.016 4.93 -0.896 1 93.38 214 VAL A CA 1
ATOM 1560 C C . VAL A 1 214 ? -21.562 4.18 -2.111 1 93.38 214 VAL A C 1
ATOM 1562 O O . VAL A 1 214 ? -22.312 4.738 -2.908 1 93.38 214 VAL A O 1
ATOM 1565 N N . LYS A 1 215 ? -21.234 2.916 -2.242 1 94.75 215 LYS A N 1
ATOM 1566 C CA . LYS A 1 215 ? -21.688 2.039 -3.314 1 94.75 215 LYS A CA 1
ATOM 1567 C C . LYS A 1 215 ? -22.391 0.805 -2.75 1 94.75 215 LYS A C 1
ATOM 1569 O O . LYS A 1 215 ? -22.422 0.605 -1.535 1 94.75 215 LYS A O 1
ATOM 1574 N N . GLY A 1 216 ? -23.031 -0.024 -3.689 1 94.75 216 GLY A N 1
ATOM 1575 C CA . GLY A 1 216 ? -23.812 -1.163 -3.24 1 94.75 216 GLY A CA 1
ATOM 1576 C C . GLY A 1 216 ? -25.188 -0.775 -2.727 1 94.75 216 GLY A C 1
ATOM 1577 O O . GLY A 1 216 ? -25.875 0.041 -3.338 1 94.75 216 GLY A O 1
ATOM 1578 N N . GLN A 1 217 ? -25.547 -1.493 -1.615 1 92.31 217 GLN A N 1
ATOM 1579 C CA . GLN A 1 217 ? -26.781 -1.089 -0.942 1 92.31 217 GLN A CA 1
ATOM 1580 C C . GLN A 1 217 ? -26.562 0.171 -0.11 1 92.31 217 GLN A C 1
ATOM 1582 O O . GLN A 1 217 ? -26.422 0.097 1.113 1 92.31 217 GLN A O 1
ATOM 1587 N N . GLN A 1 218 ? -26.641 1.188 -0.743 1 89.56 218 GLN A N 1
ATOM 1588 C CA . GLN A 1 218 ? -26.078 2.467 -0.322 1 89.56 218 GLN A CA 1
ATOM 1589 C C . GLN A 1 218 ? -26.641 2.9 1.025 1 89.56 218 GLN A C 1
ATOM 1591 O O . GLN A 1 218 ? -25.906 3.338 1.907 1 89.56 218 GLN A O 1
ATOM 1596 N N . ARG A 1 219 ? -27.984 2.816 1.228 1 87.25 219 ARG A N 1
ATOM 1597 C CA . ARG A 1 219 ? -28.578 3.244 2.484 1 87.25 219 ARG A CA 1
ATOM 1598 C C . ARG A 1 219 ? -28.094 2.387 3.646 1 87.25 219 ARG A C 1
ATOM 1600 O O . ARG A 1 219 ? -27.75 2.91 4.707 1 87.25 219 ARG A O 1
ATOM 1607 N N . LYS A 1 220 ? -27.984 1.095 3.365 1 88.38 220 LYS A N 1
ATOM 1608 C CA . LYS A 1 220 ? -27.531 0.174 4.398 1 88.38 220 LYS A CA 1
ATOM 1609 C C . LYS A 1 220 ? -26.047 0.37 4.688 1 88.38 220 LYS A C 1
ATOM 1611 O O . LYS A 1 220 ? -25.625 0.365 5.848 1 88.38 220 LYS A O 1
ATOM 1616 N N . GLU A 1 221 ? -25.297 0.493 3.613 1 88.69 221 GLU A N 1
ATOM 1617 C CA . GLU A 1 221 ? -23.859 0.709 3.738 1 88.69 221 GLU A CA 1
ATOM 1618 C C . GLU A 1 221 ? -23.562 1.978 4.531 1 88.69 221 GLU A C 1
ATOM 1620 O O . GLU A 1 221 ? -22.734 1.963 5.445 1 88.69 221 GLU A O 1
ATOM 1625 N N . TYR A 1 222 ? -24.188 3.025 4.199 1 83.5 222 TYR A N 1
ATOM 1626 C CA . TYR A 1 222 ? -23.953 4.312 4.848 1 83.5 222 TYR A CA 1
ATOM 1627 C C . TYR A 1 222 ? -24.344 4.258 6.32 1 83.5 222 TYR A C 1
ATOM 1629 O O . TYR A 1 222 ? -23.641 4.805 7.172 1 83.5 222 TYR A O 1
ATOM 1637 N N . ALA A 1 223 ? -25.422 3.658 6.594 1 81.56 223 ALA A N 1
ATOM 1638 C CA . ALA A 1 223 ? -25.891 3.562 7.977 1 81.56 223 ALA A CA 1
ATOM 1639 C C . ALA A 1 223 ? -24.859 2.85 8.852 1 81.56 223 ALA A C 1
ATOM 1641 O O . ALA A 1 223 ? -24.562 3.297 9.961 1 81.56 223 ALA A O 1
ATOM 1642 N N . LEU A 1 224 ? -24.391 1.845 8.32 1 79 224 LEU A N 1
ATOM 1643 C CA . LEU A 1 224 ? -23.391 1.078 9.055 1 79 224 LEU A CA 1
ATOM 1644 C C . LEU A 1 224 ? -22.094 1.88 9.219 1 79 224 LEU A C 1
ATOM 1646 O O . LEU A 1 224 ? -21.547 1.959 10.32 1 79 224 LEU A O 1
ATOM 1650 N N . PHE A 1 225 ? -21.688 2.457 8.211 1 78.44 225 PHE A N 1
ATOM 1651 C CA . PHE A 1 225 ? -20.453 3.234 8.211 1 78.44 225 PHE A CA 1
ATOM 1652 C C . PHE A 1 225 ? -20.578 4.441 9.133 1 78.44 225 PHE A C 1
ATOM 1654 O O . PHE A 1 225 ? -19.703 4.688 9.969 1 78.44 225 PHE A O 1
ATOM 1661 N N . ALA A 1 226 ? -21.625 5.148 9.008 1 74.44 226 ALA A N 1
ATOM 1662 C CA . ALA A 1 226 ? -21.875 6.348 9.812 1 74.44 226 ALA A CA 1
ATOM 1663 C C . ALA A 1 226 ? -22 6 11.289 1 74.44 226 ALA A C 1
ATOM 1665 O O . ALA A 1 226 ? -21.562 6.758 12.156 1 74.44 226 ALA A O 1
ATOM 1666 N N . THR A 1 227 ? -22.594 4.832 11.516 1 75.62 227 THR A N 1
ATOM 1667 C CA . THR A 1 227 ? -22.781 4.402 12.898 1 75.62 227 THR A CA 1
ATOM 1668 C C . THR A 1 227 ? -21.438 4.055 13.531 1 75.62 227 THR A C 1
ATOM 1670 O O . THR A 1 227 ? -21.156 4.465 14.664 1 75.62 227 THR A O 1
ATOM 1673 N N . LEU A 1 228 ? -20.625 3.428 12.789 1 75.69 228 LEU A N 1
ATOM 1674 C CA . LEU A 1 228 ? -19.328 3.029 13.312 1 75.69 228 LEU A CA 1
ATOM 1675 C C . LEU A 1 228 ? -18.422 4.242 13.5 1 75.69 228 LEU A C 1
ATOM 1677 O O . LEU A 1 228 ? -17.703 4.336 14.5 1 75.69 228 LEU A O 1
ATOM 1681 N N . ASP A 1 229 ? -18.5 5.129 12.641 1 75.25 229 ASP A N 1
ATOM 1682 C CA . ASP A 1 229 ? -17.656 6.324 12.641 1 75.25 229 ASP A CA 1
ATOM 1683 C C . ASP A 1 229 ? -18 7.238 13.82 1 75.25 229 ASP A C 1
ATOM 1685 O O . ASP A 1 229 ? -17.172 8.062 14.219 1 75.25 229 ASP A O 1
ATOM 1689 N N . ASN A 1 230 ? -19.219 7.062 14.383 1 72.62 230 ASN A N 1
ATOM 1690 C CA . ASN A 1 230 ? -19.672 7.988 15.422 1 72.62 230 ASN A CA 1
ATOM 1691 C C . ASN A 1 230 ? -19.906 7.27 16.75 1 72.62 230 ASN A C 1
ATOM 1693 O O . ASN A 1 230 ? -20.344 7.887 17.719 1 72.62 230 ASN A O 1
ATOM 1697 N N . PHE A 1 231 ? -19.516 5.977 16.719 1 73.06 231 PHE A N 1
ATOM 1698 C CA . PHE A 1 231 ? -19.688 5.223 17.953 1 73.06 231 PHE A CA 1
ATOM 1699 C C . PHE A 1 231 ? -18.5 5.449 18.891 1 73.06 231 PHE A C 1
ATOM 1701 O O . PHE A 1 231 ? -17.359 5.129 18.562 1 73.06 231 PHE A O 1
ATOM 1708 N N . PRO A 1 232 ? -18.719 5.918 20.094 1 72.19 232 PRO A N 1
ATOM 1709 C CA . PRO A 1 232 ? -17.656 6.402 20.984 1 72.19 232 PRO A CA 1
ATOM 1710 C C . PRO A 1 232 ? -16.656 5.312 21.359 1 72.19 232 PRO A C 1
ATOM 1712 O O . PRO A 1 232 ? -15.5 5.609 21.672 1 72.19 232 PRO A O 1
ATOM 1715 N N . LEU A 1 233 ? -17.031 4.09 21.344 1 69.75 233 LEU A N 1
ATOM 1716 C CA . LEU A 1 233 ? -16.141 3.027 21.781 1 69.75 233 LEU A CA 1
ATOM 1717 C C . LEU A 1 233 ? -15.148 2.67 20.672 1 69.75 233 LEU A C 1
ATOM 1719 O O . LEU A 1 233 ? -14.102 2.076 20.938 1 69.75 233 LEU A O 1
ATOM 1723 N N . VAL A 1 234 ? -15.453 3.23 19.516 1 75.56 234 VAL A N 1
ATOM 1724 C CA . VAL A 1 234 ? -14.633 2.77 18.391 1 75.56 234 VAL A CA 1
ATOM 1725 C C . VAL A 1 234 ? -13.969 3.965 17.719 1 75.56 234 VAL A C 1
ATOM 1727 O O . VAL A 1 234 ? -12.938 3.818 17.047 1 75.56 234 VAL A O 1
ATOM 1730 N N . SER A 1 235 ? -14.57 5.152 18 1 82.25 235 SER A N 1
ATOM 1731 C CA . SER A 1 235 ? -14.078 6.34 17.312 1 82.25 235 SER A CA 1
ATOM 1732 C C . SER A 1 235 ? -13.453 7.328 18.297 1 82.25 235 SER A C 1
ATOM 1734 O O . SER A 1 235 ? -13.898 7.445 19.438 1 82.25 235 SER A O 1
ATOM 1736 N N . LEU A 1 236 ? -12.422 8.031 17.859 1 85.56 236 LEU A N 1
ATOM 1737 C CA . LEU A 1 236 ? -11.703 9.016 18.672 1 85.56 236 LEU A CA 1
ATOM 1738 C C . LEU A 1 236 ? -12.133 10.43 18.312 1 85.56 236 LEU A C 1
ATOM 1740 O O . LEU A 1 236 ? -12.328 10.75 17.141 1 85.56 236 LEU A O 1
ATOM 1744 N N . ASP A 1 237 ? -12.195 11.25 19.328 1 88.88 237 ASP A N 1
ATOM 1745 C CA . ASP A 1 237 ? -12.523 12.648 19.109 1 88.88 237 ASP A CA 1
ATOM 1746 C C . ASP A 1 237 ? -11.461 13.336 18.25 1 88.88 237 ASP A C 1
ATOM 1748 O O . ASP A 1 237 ? -10.266 13.102 18.438 1 88.88 237 ASP A O 1
ATOM 1752 N N . ALA A 1 238 ? -11.922 14.18 17.422 1 89.88 238 ALA A N 1
ATOM 1753 C CA . ALA A 1 238 ? -11.023 14.812 16.453 1 89.88 238 ALA A CA 1
ATOM 1754 C C . ALA A 1 238 ? -9.961 15.648 17.156 1 89.88 238 ALA A C 1
ATOM 1756 O O . ALA A 1 238 ? -8.805 15.688 16.734 1 89.88 238 ALA A O 1
ATOM 1757 N N . ASP A 1 239 ? -10.336 16.375 18.281 1 92.62 239 ASP A N 1
ATOM 1758 C CA . ASP A 1 239 ? -9.383 17.219 19 1 92.62 239 ASP A CA 1
ATOM 1759 C C . ASP A 1 239 ? -8.312 16.375 19.688 1 92.62 239 ASP A C 1
ATOM 1761 O O . ASP A 1 239 ? -7.137 16.75 19.688 1 92.62 239 ASP A O 1
ATOM 1765 N N . LYS A 1 240 ? -8.789 15.258 20.297 1 93.56 240 LYS A N 1
ATOM 1766 C CA . LYS A 1 240 ? -7.836 14.344 20.922 1 93.56 240 LYS A CA 1
ATOM 1767 C C . LYS A 1 240 ? -6.906 13.719 19.891 1 93.56 240 LYS A C 1
ATOM 1769 O O . LYS A 1 240 ? -5.707 13.586 20.125 1 93.56 240 LYS A O 1
ATOM 1774 N N . ALA A 1 241 ? -7.48 13.375 18.812 1 94.81 241 ALA A N 1
ATOM 1775 C CA . ALA A 1 241 ? -6.68 12.82 17.719 1 94.81 241 ALA A CA 1
ATOM 1776 C C . ALA A 1 241 ? -5.652 13.836 17.219 1 94.81 241 ALA A C 1
ATOM 1778 O O . ALA A 1 241 ? -4.48 13.5 17.031 1 94.81 241 ALA A O 1
ATOM 1779 N N . ALA A 1 242 ? -6.062 15.062 17.016 1 97.25 242 ALA A N 1
ATOM 1780 C CA . ALA A 1 242 ? -5.18 16.109 16.531 1 97.25 242 ALA A CA 1
ATOM 1781 C C . ALA A 1 242 ? -4.008 16.344 17.484 1 97.25 242 ALA A C 1
ATOM 1783 O O . ALA A 1 242 ? -2.861 16.469 17.047 1 97.25 242 ALA A O 1
ATOM 1784 N N . ARG A 1 243 ? -4.297 16.375 18.766 1 97.69 243 ARG A N 1
ATOM 1785 C CA . ARG A 1 243 ? -3.246 16.547 19.766 1 97.69 243 ARG A CA 1
ATOM 1786 C C . ARG A 1 243 ? -2.223 15.422 19.703 1 97.69 243 ARG A C 1
ATOM 1788 O O . ARG A 1 243 ? -1.015 15.672 19.719 1 97.69 243 ARG A O 1
ATOM 1795 N N . ARG A 1 244 ? -2.713 14.242 19.594 1 97.19 244 ARG A N 1
ATOM 1796 C CA . ARG A 1 244 ? -1.823 13.086 19.531 1 97.19 244 ARG A CA 1
ATOM 1797 C C . ARG A 1 244 ? -0.998 13.094 18.25 1 97.19 244 ARG A C 1
ATOM 1799 O O . ARG A 1 244 ? 0.182 12.742 18.266 1 97.19 244 ARG A O 1
ATOM 1806 N N . ILE A 1 245 ? -1.627 13.477 17.203 1 98.31 245 ILE A N 1
ATOM 1807 C CA . ILE A 1 245 ? -0.96 13.5 15.914 1 98.31 245 ILE A CA 1
ATOM 1808 C C . ILE A 1 245 ? 0.143 14.555 15.922 1 98.31 245 ILE A C 1
ATOM 1810 O O . ILE A 1 245 ? 1.277 14.281 15.523 1 98.31 245 ILE A O 1
ATOM 1814 N N . VAL A 1 246 ? -0.128 15.75 16.391 1 98.69 246 VAL A N 1
ATOM 1815 C CA . VAL A 1 246 ? 0.872 16.812 16.438 1 98.69 246 VAL A CA 1
ATOM 1816 C C . VAL A 1 246 ? 1.982 16.438 17.422 1 98.69 246 VAL A C 1
ATOM 1818 O O . VAL A 1 246 ? 3.156 16.734 17.172 1 98.69 246 VAL A O 1
ATOM 1821 N N . ASN A 1 247 ? 1.636 15.75 18.547 1 98 247 ASN A N 1
ATOM 1822 C CA . ASN A 1 247 ? 2.656 15.258 19.453 1 98 247 ASN A CA 1
ATOM 1823 C C . ASN A 1 247 ? 3.621 14.305 18.766 1 98 247 ASN A C 1
ATOM 1825 O O . ASN A 1 247 ? 4.832 14.359 18.984 1 98 247 ASN A O 1
ATOM 1829 N N . ALA A 1 248 ? 3.082 13.43 17.938 1 97.56 248 ALA A N 1
ATOM 1830 C CA . ALA A 1 248 ? 3.926 12.492 17.203 1 97.56 248 ALA A CA 1
ATOM 1831 C C . ALA A 1 248 ? 4.859 13.234 16.25 1 97.56 248 ALA A C 1
ATOM 1833 O O . ALA A 1 248 ? 6.027 12.875 16.109 1 97.56 248 ALA A O 1
ATOM 1834 N N . LEU A 1 249 ? 4.32 14.258 15.617 1 98.31 249 LEU A N 1
ATOM 1835 C CA . LEU A 1 249 ? 5.105 15.047 14.68 1 98.31 249 LEU A CA 1
ATOM 1836 C C . LEU A 1 249 ? 6.258 15.758 15.391 1 98.31 249 LEU A C 1
ATOM 1838 O O . LEU A 1 249 ? 7.398 15.711 14.922 1 98.31 249 LEU A O 1
ATOM 1842 N N . VAL A 1 250 ? 5.973 16.438 16.516 1 97.31 250 VAL A N 1
ATOM 1843 C CA . VAL A 1 250 ? 6.988 17.25 17.172 1 97.31 250 VAL A CA 1
ATOM 1844 C C . VAL A 1 250 ? 8.055 16.344 17.797 1 97.31 250 VAL A C 1
ATOM 1846 O O . VAL A 1 250 ? 9.195 16.75 17.969 1 97.31 250 VAL A O 1
ATOM 1849 N N . ARG A 1 251 ? 7.707 15.055 18.047 1 95.75 251 ARG A N 1
ATOM 1850 C CA . ARG A 1 251 ? 8.664 14.086 18.578 1 95.75 251 ARG A CA 1
ATOM 1851 C C . ARG A 1 251 ? 9.375 13.352 17.453 1 95.75 251 ARG A C 1
ATOM 1853 O O . ARG A 1 251 ? 10.203 12.469 17.703 1 95.75 251 ARG A O 1
ATOM 1860 N N . ALA A 1 252 ? 9 13.586 16.234 1 96.12 252 ALA A N 1
ATOM 1861 C CA . ALA A 1 252 ? 9.578 12.992 15.031 1 96.12 252 ALA A CA 1
ATOM 1862 C C . ALA A 1 252 ? 9.414 11.477 15.031 1 96.12 252 ALA A C 1
ATOM 1864 O O . ALA A 1 252 ? 10.336 10.742 14.656 1 96.12 252 ALA A O 1
ATOM 1865 N N . GLU A 1 253 ? 8.273 11.039 15.508 1 96.56 253 GLU A N 1
ATOM 1866 C CA . GLU A 1 253 ? 8 9.602 15.469 1 96.56 253 GLU A CA 1
ATOM 1867 C C . GLU A 1 253 ? 7.887 9.102 14.031 1 96.56 253 GLU A C 1
ATOM 1869 O O . GLU A 1 253 ? 7.328 9.781 13.172 1 96.56 253 GLU A O 1
ATOM 1874 N N . ALA A 1 254 ? 8.469 7.93 13.773 1 97.38 254 ALA A N 1
ATOM 1875 C CA . ALA A 1 254 ? 8.391 7.371 12.43 1 97.38 254 ALA A CA 1
ATOM 1876 C C . ALA A 1 254 ? 6.953 6.984 12.086 1 97.38 254 ALA A C 1
ATOM 1878 O O . ALA A 1 254 ? 6.477 7.25 10.977 1 97.38 254 ALA A O 1
ATOM 1879 N N . GLU A 1 255 ? 6.324 6.309 12.961 1 97.25 255 GLU A N 1
ATOM 1880 C CA . GLU A 1 255 ? 4.949 5.836 12.844 1 97.25 255 GLU A CA 1
ATOM 1881 C C . GLU A 1 255 ? 4.203 5.98 14.172 1 97.25 255 GLU A C 1
ATOM 1883 O O . GLU A 1 255 ? 4.762 5.715 15.234 1 97.25 255 GLU A O 1
ATOM 1888 N N . ALA A 1 256 ? 2.949 6.422 14.125 1 96.69 256 ALA A N 1
ATOM 1889 C CA . ALA A 1 256 ? 2.133 6.516 15.336 1 96.69 256 ALA A CA 1
ATOM 1890 C C . ALA A 1 256 ? 0.721 5.996 15.086 1 96.69 256 ALA A C 1
ATOM 1892 O O . ALA A 1 256 ? 0.022 6.484 14.195 1 96.69 256 ALA A O 1
ATOM 1893 N N . MET A 1 257 ? 0.346 4.988 15.82 1 95.81 257 MET A N 1
ATOM 1894 C CA . MET A 1 257 ? -1.039 4.523 15.82 1 95.81 257 MET A CA 1
ATOM 1895 C C . MET A 1 257 ? -1.918 5.438 16.672 1 95.81 257 MET A C 1
ATOM 1897 O O . MET A 1 257 ? -1.641 5.648 17.859 1 95.81 257 MET A O 1
ATOM 1901 N N . ILE A 1 258 ? -2.961 5.969 16.078 1 95.12 258 ILE A N 1
ATOM 1902 C CA . ILE A 1 258 ? -3.82 6.914 16.781 1 95.12 258 ILE A CA 1
ATOM 1903 C C . ILE A 1 258 ? -5.152 6.246 17.125 1 95.12 258 ILE A C 1
ATOM 1905 O O . ILE A 1 258 ? -5.969 5.996 16.234 1 95.12 258 ILE A O 1
ATOM 1909 N N . GLY A 1 259 ? -5.422 6.016 18.406 1 91.5 259 GLY A N 1
ATOM 1910 C CA . GLY A 1 259 ? -6.605 5.32 18.891 1 91.5 259 GLY A CA 1
ATOM 1911 C C . GLY A 1 259 ? -6.324 3.895 19.312 1 91.5 259 GLY A C 1
ATOM 1912 O O . GLY A 1 259 ? -5.5 3.209 18.719 1 91.5 259 GLY A O 1
ATOM 1913 N N . GLY A 1 260 ? -7.027 3.439 20.344 1 88.75 260 GLY A N 1
ATOM 1914 C CA . GLY A 1 260 ? -6.875 2.096 20.875 1 88.75 260 GLY A CA 1
ATOM 1915 C C . GLY A 1 260 ? -7.113 1.013 19.844 1 88.75 260 GLY A C 1
ATOM 1916 O O . GLY A 1 260 ? -6.297 0.102 19.688 1 88.75 260 GLY A O 1
ATOM 1917 N N . PRO A 1 261 ? -8.188 1.151 19.141 1 89.19 261 PRO A N 1
ATOM 1918 C CA . PRO A 1 261 ? -8.477 0.145 18.109 1 89.19 261 PRO A CA 1
ATOM 1919 C C . PRO A 1 261 ? -7.371 0.043 17.062 1 89.19 261 PRO A C 1
ATOM 1921 O O . PRO A 1 261 ? -7.062 -1.054 16.594 1 89.19 261 PRO A O 1
ATOM 1924 N N . ALA A 1 262 ? -6.777 1.164 16.656 1 91.31 262 ALA A N 1
ATOM 1925 C CA . ALA A 1 262 ? -5.68 1.144 15.695 1 91.31 262 ALA A CA 1
ATOM 1926 C C . ALA A 1 262 ? -4.508 0.322 16.219 1 91.31 262 ALA A C 1
ATOM 1928 O O . ALA A 1 262 ? -3.918 -0.473 15.477 1 91.31 262 ALA A O 1
ATOM 1929 N N . LEU A 1 263 ? -4.199 0.497 17.469 1 89.94 263 LEU A N 1
ATOM 1930 C CA . LEU A 1 263 ? -3.104 -0.236 18.094 1 89.94 263 LEU A CA 1
ATOM 1931 C C . LEU A 1 263 ? -3.406 -1.729 18.141 1 89.94 263 LEU A C 1
ATOM 1933 O O . LEU A 1 263 ? -2.533 -2.555 17.859 1 89.94 263 LEU A O 1
ATOM 1937 N N . ILE A 1 264 ? -4.609 -2.045 18.5 1 90.75 264 ILE A N 1
ATOM 1938 C CA . ILE A 1 264 ? -5.027 -3.439 18.609 1 90.75 264 ILE A CA 1
ATOM 1939 C C . ILE A 1 264 ? -4.918 -4.117 17.25 1 90.75 264 ILE A C 1
ATOM 1941 O O . ILE A 1 264 ? -4.395 -5.227 17.141 1 90.75 264 ILE A O 1
ATOM 1945 N N . LEU A 1 265 ? -5.34 -3.438 16.234 1 91.44 265 LEU A N 1
ATOM 1946 C CA . LEU A 1 265 ? -5.332 -4.02 14.891 1 91.44 265 LEU A CA 1
ATOM 1947 C C . LEU A 1 265 ? -3.906 -4.203 14.391 1 91.44 265 LEU A C 1
ATOM 1949 O O . LEU A 1 265 ? -3.605 -5.184 13.703 1 91.44 265 LEU A O 1
ATOM 1953 N N . ARG A 1 266 ? -3.055 -3.23 14.68 1 90.62 266 ARG A N 1
ATOM 1954 C CA . ARG A 1 266 ? -1.65 -3.379 14.312 1 90.62 266 ARG A CA 1
ATOM 1955 C C . ARG A 1 266 ? -1.068 -4.672 14.875 1 90.62 266 ARG A C 1
ATOM 1957 O O . ARG A 1 266 ? -0.446 -5.449 14.148 1 90.62 266 ARG A O 1
ATOM 1964 N N . TYR A 1 267 ? -1.29 -4.934 16.125 1 89.81 267 TYR A N 1
ATOM 1965 C CA . TYR A 1 267 ? -0.704 -6.098 16.781 1 89.81 267 TYR A CA 1
ATOM 1966 C C . TYR A 1 267 ? -1.4 -7.379 16.344 1 89.81 267 TYR A C 1
ATOM 1968 O O . TYR A 1 267 ? -0.752 -8.414 16.156 1 89.81 267 TYR A O 1
ATOM 1976 N N . ALA A 1 268 ? -2.688 -7.281 16.188 1 91.75 268 ALA A N 1
ATOM 1977 C CA . ALA A 1 268 ? -3.414 -8.453 15.703 1 91.75 268 ALA A CA 1
ATOM 1978 C C . ALA A 1 268 ? -2.895 -8.891 14.336 1 91.75 268 ALA A C 1
ATOM 1980 O O . ALA A 1 268 ? -2.648 -10.078 14.109 1 91.75 268 ALA A O 1
ATOM 1981 N N . GLN A 1 269 ? -2.699 -7.922 13.477 1 91.75 269 GLN A N 1
ATOM 1982 C CA . GLN A 1 269 ? -2.227 -8.219 12.133 1 91.75 269 GLN A CA 1
ATOM 1983 C C . GLN A 1 269 ? -0.802 -8.766 12.156 1 91.75 269 GLN A C 1
ATOM 1985 O O . GLN A 1 269 ? -0.457 -9.648 11.367 1 91.75 269 GLN A O 1
ATOM 1990 N N . ALA A 1 270 ? 0.011 -8.234 13.016 1 88.25 270 ALA A N 1
ATOM 1991 C CA . ALA A 1 270 ? 1.416 -8.625 13.062 1 88.25 270 ALA A CA 1
ATOM 1992 C C . ALA A 1 270 ? 1.577 -10 13.703 1 88.25 270 ALA A C 1
ATOM 1994 O O . ALA A 1 270 ? 2.395 -10.812 13.258 1 88.25 270 ALA A O 1
ATOM 1995 N N . LEU A 1 271 ? 0.765 -10.305 14.711 1 88.69 271 LEU A N 1
ATOM 1996 C CA . LEU A 1 271 ? 0.996 -11.484 15.539 1 88.69 271 LEU A CA 1
ATOM 1997 C C . LEU A 1 271 ? 0.112 -12.641 15.094 1 88.69 271 LEU A C 1
ATOM 1999 O O . LEU A 1 271 ? 0.469 -13.805 15.281 1 88.69 271 LEU A O 1
ATOM 2003 N N . ALA A 1 272 ? -1.042 -12.289 14.531 1 92.88 272 ALA A N 1
ATOM 2004 C CA . ALA A 1 272 ? -1.993 -13.328 14.141 1 92.88 272 ALA A CA 1
ATOM 2005 C C . ALA A 1 272 ? -2.693 -12.977 12.836 1 92.88 272 ALA A C 1
ATOM 2007 O O . ALA A 1 272 ? -3.92 -12.859 12.789 1 92.88 272 ALA A O 1
ATOM 2008 N N . PRO A 1 273 ? -1.872 -12.875 11.781 1 92 273 PRO A N 1
ATOM 2009 C CA . PRO A 1 273 ? -2.459 -12.461 10.508 1 92 273 PRO A CA 1
ATOM 2010 C C . PRO A 1 273 ? -3.561 -13.406 10.031 1 92 273 PRO A C 1
ATOM 2012 O O . PRO A 1 273 ? -4.539 -12.961 9.422 1 92 273 PRO A O 1
ATOM 2015 N N . GLN A 1 274 ? -3.479 -14.688 10.32 1 94 274 GLN A N 1
ATOM 2016 C CA . GLN A 1 274 ? -4.5 -15.648 9.914 1 94 274 GLN A CA 1
ATOM 2017 C C . GLN A 1 274 ? -5.809 -15.414 10.664 1 94 274 GLN A C 1
ATOM 2019 O O . GLN A 1 274 ? -6.879 -15.367 10.055 1 94 274 GLN A O 1
ATOM 2024 N N . LEU A 1 275 ? -5.691 -15.258 11.977 1 92.25 275 LEU A N 1
ATOM 2025 C CA . LEU A 1 275 ? -6.879 -15.008 12.789 1 92.25 275 LEU A CA 1
ATOM 2026 C C . LEU A 1 275 ? -7.535 -13.688 12.398 1 92.25 275 LEU A C 1
ATOM 2028 O O . LEU A 1 275 ? -8.758 -13.602 12.328 1 92.25 275 LEU A O 1
ATOM 2032 N N . THR A 1 276 ? -6.707 -12.68 12.219 1 94 276 THR A N 1
ATOM 2033 C CA . THR A 1 276 ? -7.223 -11.391 11.781 1 94 276 THR A CA 1
ATOM 2034 C C . THR A 1 276 ? -7.992 -11.523 10.469 1 94 276 THR A C 1
ATOM 2036 O O . THR A 1 276 ? -9.109 -11.016 10.344 1 94 276 THR A O 1
ATOM 2039 N N . ALA A 1 277 ? -7.438 -12.258 9.539 1 94.5 277 ALA A N 1
ATOM 2040 C CA . ALA A 1 277 ? -8.078 -12.477 8.242 1 94.5 277 ALA A CA 1
ATOM 2041 C C . ALA A 1 277 ? -9.406 -13.219 8.398 1 94.5 277 ALA A C 1
ATOM 2043 O O . ALA A 1 277 ? -10.391 -12.883 7.75 1 94.5 277 ALA A O 1
ATOM 2044 N N . ASP A 1 278 ? -9.43 -14.211 9.219 1 93.88 278 ASP A N 1
ATOM 2045 C CA . ASP A 1 278 ? -10.641 -15 9.445 1 93.88 278 ASP A CA 1
ATOM 2046 C C . ASP A 1 278 ? -11.742 -14.141 10.062 1 93.88 278 ASP A C 1
ATOM 2048 O O . ASP A 1 278 ? -12.906 -14.25 9.672 1 93.88 278 ASP A O 1
ATOM 2052 N N . VAL A 1 279 ? -11.406 -13.32 11.039 1 92.94 279 VAL A N 1
ATOM 2053 C CA . VAL A 1 279 ? -12.375 -12.445 11.688 1 92.94 279 VAL A CA 1
ATOM 2054 C C . VAL A 1 279 ? -12.93 -11.445 10.68 1 92.94 279 VAL A C 1
ATOM 2056 O O . VAL A 1 279 ? -14.133 -11.203 10.633 1 92.94 279 VAL A O 1
ATOM 2059 N N . LEU A 1 280 ? -12.086 -10.883 9.875 1 93.62 280 LEU A N 1
ATOM 2060 C CA . LEU A 1 280 ? -12.516 -9.906 8.891 1 93.62 280 LEU A CA 1
ATOM 2061 C C . LEU A 1 280 ? -13.398 -10.555 7.828 1 93.62 280 LEU A C 1
ATOM 2063 O O . LEU A 1 280 ? -14.367 -9.953 7.363 1 93.62 280 LEU A O 1
ATOM 2067 N N . ALA A 1 281 ? -13.039 -11.781 7.449 1 93.31 281 ALA A N 1
ATOM 2068 C CA . ALA A 1 281 ? -13.883 -12.531 6.516 1 93.31 281 ALA A CA 1
ATOM 2069 C C . ALA A 1 281 ? -15.266 -12.773 7.105 1 93.31 281 ALA A C 1
ATOM 2071 O O . ALA A 1 281 ? -16.281 -12.672 6.402 1 93.31 281 ALA A O 1
ATOM 2072 N N . LEU A 1 282 ? -15.312 -13.102 8.359 1 91.25 282 LEU A N 1
ATOM 2073 C CA . LEU A 1 282 ? -16.578 -13.336 9.047 1 91.25 282 LEU A CA 1
ATOM 2074 C C . LEU A 1 282 ? -17.391 -12.047 9.125 1 91.25 282 LEU A C 1
ATOM 2076 O O . LEU A 1 282 ? -18.609 -12.055 8.922 1 91.25 282 LEU A O 1
ATOM 2080 N N . THR A 1 283 ? -16.734 -10.969 9.43 1 91.56 283 THR A N 1
ATOM 2081 C CA . THR A 1 283 ? -17.391 -9.664 9.484 1 91.56 283 THR A CA 1
ATOM 2082 C C . THR A 1 283 ? -18 -9.305 8.133 1 91.56 283 THR A C 1
ATOM 2084 O O . THR A 1 283 ? -19.078 -8.734 8.062 1 91.56 283 THR A O 1
ATOM 2087 N N . ASN A 1 284 ? -17.328 -9.641 7.074 1 93.25 284 ASN A N 1
ATOM 2088 C CA . ASN A 1 284 ? -17.797 -9.359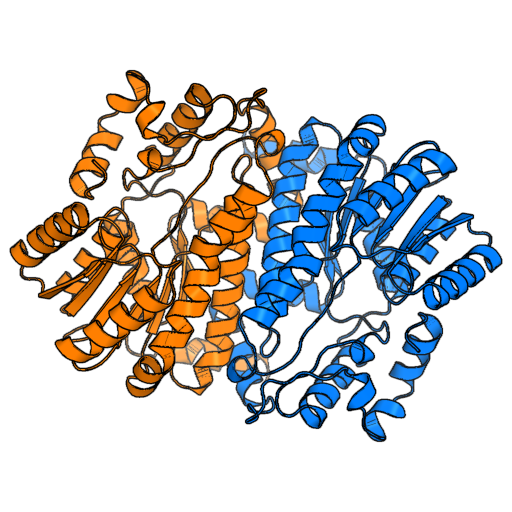 5.727 1 93.25 284 ASN A CA 1
ATOM 2089 C C . ASN A 1 284 ? -19.156 -10.023 5.461 1 93.25 284 ASN A C 1
ATOM 2091 O O . ASN A 1 284 ? -19.969 -9.484 4.719 1 93.25 284 ASN A O 1
ATOM 2095 N N . ARG A 1 285 ? -19.406 -11.164 6.043 1 91.69 285 ARG A N 1
ATOM 2096 C CA . ARG A 1 285 ? -20.656 -11.898 5.848 1 91.69 285 ARG A CA 1
ATOM 2097 C C . ARG A 1 285 ? -21.828 -11.141 6.453 1 91.69 285 ARG A C 1
ATOM 2099 O O . ARG A 1 285 ? -22.984 -11.352 6.059 1 91.69 285 ARG A O 1
ATOM 2106 N N . LEU A 1 286 ? -21.5 -10.297 7.387 1 90.5 286 LEU A N 1
ATOM 2107 C CA . LEU A 1 286 ? -22.547 -9.562 8.094 1 90.5 286 LEU A CA 1
ATOM 2108 C C . LEU A 1 286 ? -22.812 -8.219 7.426 1 90.5 286 LEU A C 1
ATOM 2110 O O . LEU A 1 286 ? -23.719 -7.496 7.816 1 90.5 286 LEU A O 1
ATOM 2114 N N . LEU A 1 287 ? -22.062 -7.891 6.441 1 92.44 287 LEU A N 1
ATOM 2115 C CA . LEU A 1 287 ? -22.188 -6.605 5.766 1 92.44 287 LEU A CA 1
ATOM 2116 C C . LEU A 1 287 ? -23.172 -6.703 4.598 1 92.44 287 LEU A C 1
ATOM 2118 O O . LEU A 1 287 ? -23.453 -7.801 4.117 1 92.44 287 LEU A O 1
ATOM 2122 N N . PRO A 1 288 ? -23.672 -5.555 4.156 1 92.25 288 PRO A N 1
ATOM 2123 C CA . PRO A 1 288 ? -24.609 -5.578 3.033 1 92.25 288 PRO A CA 1
ATOM 2124 C C . PRO A 1 288 ? -24 -6.164 1.764 1 92.25 288 PRO A C 1
ATOM 2126 O O . PRO A 1 288 ? -22.828 -5.945 1.485 1 92.25 288 PRO A O 1
ATOM 2129 N N . GLY A 1 289 ? -24.75 -6.902 1.017 1 90.56 289 GLY A N 1
ATOM 2130 C CA . GLY A 1 289 ? -24.297 -7.473 -0.241 1 90.56 289 GLY A CA 1
ATOM 2131 C C . GLY A 1 289 ? -24.203 -6.453 -1.36 1 90.56 289 GLY A C 1
ATOM 2132 O O . GLY A 1 289 ? -24.547 -5.285 -1.173 1 90.56 289 GLY A O 1
ATOM 2133 N N . PRO A 1 290 ? -23.734 -6.891 -2.496 1 93.31 290 PRO A N 1
ATOM 2134 C CA . PRO A 1 290 ? -23.594 -5.992 -3.645 1 93.31 290 PRO A CA 1
ATOM 2135 C C . PRO A 1 290 ? -24.938 -5.637 -4.281 1 93.31 290 PRO A C 1
ATOM 2137 O O . PRO A 1 290 ? -25.953 -6.238 -3.949 1 93.31 290 PRO A O 1
ATOM 2140 N N . SER A 1 291 ? -24.953 -4.574 -4.992 1 93.38 291 SER A N 1
ATOM 2141 C CA . SER A 1 291 ? -26.109 -4.176 -5.789 1 93.38 291 SER A CA 1
ATOM 2142 C C . SER A 1 291 ? -25.812 -4.281 -7.281 1 93.38 291 SER A C 1
ATOM 2144 O O . SER A 1 291 ? -24.688 -4.582 -7.676 1 93.38 291 SER A O 1
ATOM 2146 N N . THR A 1 292 ? -26.75 -4.035 -8.148 1 91.06 292 THR A N 1
ATOM 2147 C CA . THR A 1 292 ? -26.609 -4.172 -9.594 1 91.06 292 THR A CA 1
ATOM 2148 C C . THR A 1 292 ? -25.938 -2.947 -10.188 1 91.06 292 THR A C 1
ATOM 2150 O O . THR A 1 292 ? -25.406 -3.006 -11.305 1 91.06 292 THR A O 1
ATOM 2153 N N . SER A 1 293 ? -25.969 -1.887 -9.492 1 91.94 293 SER A N 1
ATOM 2154 C CA . SER A 1 293 ? -25.359 -0.648 -9.977 1 91.94 293 SER A CA 1
ATOM 2155 C C . SER A 1 293 ? -24.016 -0.388 -9.312 1 91.94 293 SER A C 1
ATOM 2157 O O . SER A 1 293 ? -23.859 -0.614 -8.109 1 91.94 293 SER A O 1
ATOM 2159 N N . ASN A 1 294 ? -23.062 0.065 -10.109 1 92.81 294 ASN A N 1
ATOM 2160 C CA . ASN A 1 294 ? -21.75 0.427 -9.562 1 92.81 294 ASN A CA 1
ATOM 2161 C C . ASN A 1 294 ? -21.656 1.925 -9.289 1 92.81 294 ASN A C 1
ATOM 2163 O O . ASN A 1 294 ? -20.578 2.439 -9 1 92.81 294 ASN A O 1
ATOM 2167 N N . ARG A 1 295 ? -22.734 2.611 -9.414 1 90.44 295 ARG A N 1
ATOM 2168 C CA . ARG A 1 295 ? -22.734 4.051 -9.188 1 90.44 295 ARG A CA 1
ATOM 2169 C C . ARG A 1 295 ? -22.578 4.371 -7.703 1 90.44 295 ARG A C 1
ATOM 2171 O O . ARG A 1 295 ? -23.234 3.744 -6.859 1 90.44 295 ARG A O 1
ATOM 2178 N N . GLY A 1 296 ? -21.719 5.238 -7.414 1 90.69 296 GLY A N 1
ATOM 2179 C CA . GLY A 1 296 ? -21.547 5.711 -6.051 1 90.69 296 GLY A CA 1
ATOM 2180 C C . GLY A 1 296 ? -22.266 7.012 -5.77 1 90.69 296 GLY A C 1
ATOM 2181 O O . GLY A 1 296 ? -22.406 7.859 -6.656 1 90.69 296 GLY A O 1
ATOM 2182 N N . MET A 1 297 ? -22.641 7.191 -4.512 1 88 297 MET A N 1
ATOM 2183 C CA . MET A 1 297 ? -23.297 8.422 -4.066 1 88 297 MET A CA 1
ATOM 2184 C C . MET A 1 297 ? -22.625 8.977 -2.814 1 88 297 MET A C 1
ATOM 2186 O O . MET A 1 297 ? -22.062 8.211 -2.018 1 88 297 MET A O 1
ATOM 2190 N N . PRO A 1 298 ? -22.656 10.336 -2.746 1 87.56 298 PRO A N 1
ATOM 2191 C CA . PRO A 1 298 ? -22.188 10.883 -1.471 1 87.56 298 PRO A CA 1
ATOM 2192 C C . PRO A 1 298 ? -23.016 10.406 -0.284 1 87.56 298 PRO A C 1
ATOM 2194 O O . PRO A 1 298 ? -24.25 10.258 -0.401 1 87.56 298 PRO A O 1
ATOM 2197 N N . GLY A 1 299 ? -22.344 10.219 0.763 1 83.31 299 GLY A N 1
ATOM 2198 C CA . GLY A 1 299 ? -23.031 9.789 1.972 1 83.31 299 GLY A CA 1
ATOM 2199 C C . GLY A 1 299 ? -24.188 10.695 2.365 1 83.31 299 GLY A C 1
ATOM 2200 O O . GLY A 1 299 ? -25.234 10.211 2.787 1 83.31 299 GLY A O 1
ATOM 2201 N N . ALA A 1 300 ? -24.031 11.961 2.166 1 82.25 300 ALA A N 1
ATOM 2202 C CA . ALA A 1 300 ? -25.047 12.938 2.531 1 82.25 300 ALA A CA 1
ATOM 2203 C C . ALA A 1 300 ? -26.344 12.695 1.758 1 82.25 300 ALA A C 1
ATOM 2205 O O . ALA A 1 300 ? -27.438 12.969 2.264 1 82.25 300 ALA A O 1
ATOM 2206 N N . SER A 1 301 ? -26.188 12.109 0.613 1 82.12 301 SER A N 1
ATOM 2207 C CA . SER A 1 301 ? -27.344 11.938 -0.264 1 82.12 301 SER A CA 1
ATOM 2208 C C . SER A 1 301 ? -28.109 10.664 0.073 1 82.12 301 SER A C 1
ATOM 2210 O O . SER A 1 301 ? -29.234 10.469 -0.39 1 82.12 301 SER A O 1
ATOM 2212 N N . VAL A 1 302 ? -27.531 9.859 0.906 1 79.88 302 VAL A N 1
ATOM 2213 C CA . VAL A 1 302 ? -28.188 8.586 1.162 1 79.88 302 VAL A CA 1
ATOM 2214 C C . VAL A 1 302 ? -28.5 8.453 2.648 1 79.88 302 VAL A C 1
ATOM 2216 O O . VAL A 1 302 ? -28.875 7.379 3.121 1 79.88 302 VAL A O 1
ATOM 2219 N N . GLU A 1 303 ? -28.328 9.562 3.283 1 78.75 303 GLU A N 1
ATOM 2220 C CA . GLU A 1 303 ? -28.609 9.586 4.715 1 78.75 303 GLU A CA 1
ATOM 2221 C C . GLU A 1 303 ? -30.094 9.367 4.98 1 78.75 303 GLU A C 1
ATOM 2223 O O . GLU A 1 303 ? -30.953 9.852 4.234 1 78.75 303 GLU A O 1
ATOM 2228 N N . THR A 1 304 ? -30.328 8.547 5.938 1 75.31 304 THR A N 1
ATOM 2229 C CA . THR A 1 304 ? -31.703 8.344 6.395 1 75.31 304 THR A CA 1
ATOM 2230 C C . THR A 1 304 ? -32 9.242 7.59 1 75.31 304 THR A C 1
ATOM 2232 O O . THR A 1 304 ? -31.109 9.906 8.117 1 75.31 304 THR A O 1
ATOM 2235 N N . ALA A 1 305 ? -33.312 9.273 7.941 1 71.69 305 ALA A N 1
ATOM 2236 C CA . ALA A 1 305 ? -33.719 10.047 9.109 1 71.69 305 ALA A CA 1
ATOM 2237 C C . ALA A 1 305 ? -32.969 9.602 10.359 1 71.69 305 ALA A C 1
ATOM 2239 O O . ALA A 1 305 ? -32.594 10.422 11.195 1 71.69 305 ALA A O 1
ATOM 2240 N N . LEU A 1 306 ? -32.594 8.352 10.43 1 68.56 306 LEU A N 1
ATOM 2241 C CA . LEU A 1 306 ? -31.922 7.789 11.594 1 68.56 306 LEU A CA 1
ATOM 2242 C C . LEU A 1 306 ? -30.5 8.297 11.68 1 68.56 306 LEU A C 1
ATOM 2244 O O . LEU A 1 306 ? -30.047 8.734 12.75 1 68.56 306 LEU A O 1
ATOM 2248 N N . THR A 1 307 ? -29.812 8.375 10.602 1 73.06 307 THR A N 1
ATOM 2249 C CA . THR A 1 307 ? -28.422 8.812 10.617 1 73.06 307 THR A CA 1
ATOM 2250 C C . THR A 1 307 ? -28.328 10.328 10.711 1 73.06 307 THR A C 1
ATOM 2252 O O . THR A 1 307 ? -27.406 10.867 11.312 1 73.06 307 THR A O 1
ATOM 2255 N N . ARG A 1 308 ? -29.359 11.039 10.18 1 73.62 308 ARG A N 1
ATOM 2256 C CA . ARG A 1 308 ? -29.359 12.492 10.195 1 73.62 308 ARG A CA 1
ATOM 2257 C C . ARG A 1 308 ? -29.594 13.023 11.609 1 73.62 308 ARG A C 1
ATOM 2259 O O . ARG A 1 308 ? -29.062 14.078 11.977 1 73.62 308 ARG A O 1
ATOM 2266 N N . GLU A 1 309 ? -30.281 12.188 12.344 1 73.81 309 GLU A N 1
ATOM 2267 C CA . GLU A 1 309 ? -30.688 12.672 13.664 1 73.81 309 GLU A CA 1
ATOM 2268 C C . GLU A 1 309 ? -29.719 12.203 14.742 1 73.81 309 GLU A C 1
ATOM 2270 O O . GLU A 1 309 ? -29.891 12.523 15.922 1 73.81 309 GLU A O 1
ATOM 2275 N N . ASN A 1 310 ? -28.703 11.438 14.352 1 73.44 310 ASN A N 1
ATOM 2276 C CA . ASN A 1 310 ? -27.672 11.062 15.32 1 73.44 310 ASN A CA 1
ATOM 2277 C C . ASN A 1 310 ? -26.969 12.289 15.891 1 73.44 310 ASN A C 1
ATOM 2279 O O . ASN A 1 310 ? -26.234 12.992 15.18 1 73.44 310 ASN A O 1
ATOM 2283 N N . LEU A 1 311 ? -27.156 12.594 17.188 1 72.62 311 LEU A N 1
ATOM 2284 C CA . LEU A 1 311 ? -26.688 13.812 17.828 1 72.62 311 LEU A CA 1
ATOM 2285 C C . LEU A 1 311 ? -25.156 13.859 17.859 1 72.62 311 LEU A C 1
ATOM 2287 O O . LEU A 1 311 ? -24.562 14.914 17.688 1 72.62 311 LEU A O 1
ATOM 2291 N N . ILE A 1 312 ? -24.625 12.773 18.141 1 72.69 312 ILE A N 1
ATOM 2292 C CA . ILE A 1 312 ? -23.156 12.711 18.188 1 72.69 312 ILE A CA 1
ATOM 2293 C C . ILE A 1 312 ? -22.578 13.086 16.828 1 72.69 312 ILE A C 1
ATOM 2295 O O . ILE A 1 312 ? -21.641 13.883 16.75 1 72.69 312 ILE A O 1
ATOM 2299 N N . LYS A 1 313 ? -23.172 12.578 15.867 1 77.06 313 LYS A N 1
ATOM 2300 C CA . LYS A 1 313 ? -22.766 12.883 14.508 1 77.06 313 LYS A CA 1
ATOM 2301 C C . LYS A 1 313 ? -22.953 14.359 14.188 1 77.06 313 LYS A C 1
ATOM 2303 O O . LYS A 1 313 ? -22.047 15.008 13.648 1 77.06 313 LYS A O 1
ATOM 2308 N N . ARG A 1 314 ? -24.016 14.938 14.508 1 75.69 314 ARG A N 1
ATOM 2309 C CA . ARG A 1 314 ? -24.344 16.328 14.188 1 75.69 314 ARG A CA 1
ATOM 2310 C C . ARG A 1 314 ? -23.406 17.281 14.906 1 75.69 314 ARG A C 1
ATOM 2312 O O . ARG A 1 314 ? -23 18.297 14.336 1 75.69 314 ARG A O 1
ATOM 2319 N N . VAL A 1 315 ? -23.125 16.969 16.109 1 78.38 315 VAL A N 1
ATOM 2320 C CA . VAL A 1 315 ? -22.219 17.812 16.891 1 78.38 315 VAL A CA 1
ATOM 2321 C C . VAL A 1 315 ? -20.844 17.828 16.25 1 78.38 315 VAL A C 1
ATOM 2323 O O . VAL A 1 315 ? -20.234 18.891 16.078 1 78.38 315 VAL A O 1
ATOM 2326 N N . ALA A 1 316 ? -20.375 16.719 15.859 1 79.12 316 ALA A N 1
ATOM 2327 C CA . ALA A 1 316 ? -19.078 16.625 15.203 1 79.12 316 ALA A CA 1
ATOM 2328 C C . ALA A 1 316 ? -19.078 17.359 13.867 1 79.12 316 ALA A C 1
ATOM 2330 O O . ALA A 1 316 ? -18.125 18.078 13.539 1 79.12 316 ALA A O 1
ATOM 2331 N N . GLU A 1 317 ? -20.125 17.203 13.109 1 80.06 317 GLU A N 1
ATOM 2332 C CA . GLU A 1 317 ? -20.234 17.859 11.805 1 80.06 317 GLU A CA 1
ATOM 2333 C C . GLU A 1 317 ? -20.172 19.375 11.945 1 80.06 317 GLU A C 1
ATOM 2335 O O . GLU A 1 317 ? -19.547 20.047 11.125 1 80.06 317 GLU A O 1
ATOM 2340 N N . LYS A 1 318 ? -20.859 19.875 12.898 1 78.88 318 LYS A N 1
ATOM 2341 C CA . LYS A 1 318 ? -20.859 21.312 13.141 1 78.88 318 LYS A CA 1
ATOM 2342 C C . LYS A 1 318 ? -19.5 21.781 13.656 1 78.88 318 LYS A C 1
ATOM 2344 O O . LYS A 1 318 ? -18.969 22.797 13.195 1 78.88 318 LYS A O 1
ATOM 2349 N N . ALA A 1 319 ? -18.953 21.031 14.523 1 78.75 319 ALA A N 1
ATOM 2350 C CA . ALA A 1 319 ? -17.688 21.406 15.172 1 78.75 319 ALA A CA 1
ATOM 2351 C C . ALA A 1 319 ? -16.547 21.422 14.164 1 78.75 319 ALA A C 1
ATOM 2353 O O . ALA A 1 319 ? -15.617 22.234 14.289 1 78.75 319 ALA A O 1
ATOM 2354 N N . TRP A 1 320 ? -16.688 20.688 13.141 1 85.88 320 TRP A N 1
ATOM 2355 C CA . TRP A 1 320 ? -15.531 20.516 12.273 1 85.88 320 TRP A CA 1
ATOM 2356 C C . TRP A 1 320 ? -15.883 20.828 10.82 1 85.88 320 TRP A C 1
ATOM 2358 O O . TRP A 1 320 ? -15.336 20.234 9.898 1 85.88 320 TRP A O 1
ATOM 2368 N N . ASN A 1 321 ? -16.875 21.641 10.68 1 85.25 321 ASN A N 1
ATOM 2369 C CA . ASN A 1 321 ? -17.188 22.281 9.406 1 85.25 321 ASN A CA 1
ATOM 2370 C C . ASN A 1 321 ? -17.547 21.25 8.336 1 85.25 321 ASN A C 1
ATOM 2372 O O . ASN A 1 321 ? -17.094 21.359 7.195 1 85.25 321 ASN A O 1
ATOM 2376 N N . GLU A 1 322 ? -18.172 20.156 8.734 1 80.44 322 GLU A N 1
ATOM 2377 C CA . GLU A 1 322 ? -18.531 19.094 7.801 1 80.44 322 GLU A CA 1
ATOM 2378 C C . GLU A 1 322 ? -19.953 19.25 7.273 1 80.44 322 GLU A C 1
ATOM 2380 O O . GLU A 1 322 ? -20.453 18.406 6.535 1 80.44 322 GLU A O 1
ATOM 2385 N N . ARG A 1 323 ? -20.609 20.359 7.621 1 75.75 323 ARG A N 1
ATOM 2386 C CA . ARG A 1 323 ? -22.016 20.531 7.223 1 75.75 323 ARG A CA 1
ATOM 2387 C C . ARG A 1 323 ? -22.109 21.219 5.867 1 75.75 323 ARG A C 1
ATOM 2389 O O . ARG A 1 323 ? -21.234 22.016 5.504 1 75.75 323 ARG A O 1
ATOM 2396 N N . MET B 1 1 ? -16.188 -15.516 26 1 45 1 MET B N 1
ATOM 2397 C CA . MET B 1 1 ? -16.906 -15.859 24.781 1 45 1 MET B CA 1
ATOM 2398 C C . MET B 1 1 ? -16.141 -15.406 23.547 1 45 1 MET B C 1
ATOM 2400 O O . MET B 1 1 ? -15.938 -16.188 22.609 1 45 1 MET B O 1
ATOM 2404 N N . LEU B 1 2 ? -15.719 -14.211 23.625 1 56.84 2 LEU B N 1
ATOM 2405 C CA . LEU B 1 2 ? -14.891 -13.742 22.516 1 56.84 2 LEU B CA 1
ATOM 2406 C C . LEU B 1 2 ? -13.617 -14.578 22.391 1 56.84 2 LEU B C 1
ATOM 2408 O O . LEU B 1 2 ? -13.234 -14.977 21.281 1 56.84 2 LEU B O 1
ATOM 2412 N N . ALA B 1 3 ? -13.062 -14.883 23.516 1 58.56 3 ALA B N 1
ATOM 2413 C CA . ALA B 1 3 ? -11.836 -15.672 23.516 1 58.56 3 ALA B CA 1
ATOM 2414 C C . ALA B 1 3 ? -12.086 -17.094 23.016 1 58.56 3 ALA B C 1
ATOM 2416 O O . ALA B 1 3 ? -11.273 -17.641 22.266 1 58.56 3 ALA B O 1
ATOM 2417 N N . ALA B 1 4 ? -13.227 -17.625 23.406 1 54.5 4 ALA B N 1
ATOM 2418 C CA . ALA B 1 4 ? -13.609 -18.953 22.969 1 54.5 4 ALA B CA 1
ATOM 2419 C C . ALA B 1 4 ? -13.859 -18.984 21.469 1 54.5 4 ALA B C 1
ATOM 2421 O O . ALA B 1 4 ? -13.5 -19.953 20.781 1 54.5 4 ALA B O 1
ATOM 2422 N N . GLY B 1 5 ? -14.422 -17.953 20.844 1 56.34 5 GLY B N 1
ATOM 2423 C CA . GLY B 1 5 ? -14.672 -17.812 19.422 1 56.34 5 GLY B CA 1
ATOM 2424 C C . GLY B 1 5 ? -13.398 -17.703 18.594 1 56.34 5 GLY B C 1
ATOM 2425 O O . GLY B 1 5 ? -13.258 -18.344 17.562 1 56.34 5 GLY B O 1
ATOM 2426 N N . LEU B 1 6 ? -12.523 -17.062 19.141 1 70.12 6 LEU B N 1
ATOM 2427 C CA . LEU B 1 6 ? -11.227 -16.891 18.484 1 70.12 6 LEU B CA 1
ATOM 2428 C C . LEU B 1 6 ? -10.453 -18.203 18.469 1 70.12 6 LEU B C 1
ATOM 2430 O O . LEU B 1 6 ? -9.781 -18.516 17.484 1 70.12 6 LEU B O 1
ATOM 2434 N N . GLY B 1 7 ? -10.516 -18.844 19.562 1 64.31 7 GLY B N 1
ATOM 2435 C CA . GLY B 1 7 ? -9.859 -20.141 19.641 1 64.31 7 GLY B CA 1
ATOM 2436 C C . GLY B 1 7 ? -10.422 -21.141 18.656 1 64.31 7 GLY B C 1
ATOM 2437 O O . GLY B 1 7 ? -9.672 -21.875 18 1 64.31 7 GLY B O 1
ATOM 2438 N N . ALA B 1 8 ? -11.758 -21.078 18.578 1 64.12 8 ALA B N 1
ATOM 2439 C CA . ALA B 1 8 ? -12.43 -21.984 17.641 1 64.12 8 ALA B CA 1
ATOM 2440 C C . ALA B 1 8 ? -12.031 -21.688 16.203 1 64.12 8 ALA B C 1
ATOM 2442 O O . ALA B 1 8 ? -11.836 -22.594 15.398 1 64.12 8 ALA B O 1
ATOM 2443 N N . LEU B 1 9 ? -11.898 -20.438 15.914 1 69.75 9 LEU B N 1
ATOM 2444 C CA . LEU B 1 9 ? -11.477 -20.031 14.57 1 69.75 9 LEU B CA 1
ATOM 2445 C C . LEU B 1 9 ? -10.055 -20.516 14.289 1 69.75 9 LEU B C 1
ATOM 2447 O O . LEU B 1 9 ? -9.773 -21.016 13.195 1 69.75 9 LEU B O 1
ATOM 2451 N N . ALA B 1 10 ? -9.289 -20.516 15.258 1 71 10 ALA B N 1
ATOM 2452 C CA . ALA B 1 10 ? -7.906 -20.953 15.109 1 71 10 ALA B CA 1
ATOM 2453 C C . ALA B 1 10 ? -7.824 -22.469 14.953 1 71 10 ALA B C 1
ATOM 2455 O O . ALA B 1 10 ? -7.055 -22.969 14.133 1 71 10 ALA B O 1
ATOM 2456 N N . ALA B 1 11 ? -8.648 -23.156 15.656 1 67 11 ALA B N 1
ATOM 2457 C CA . ALA B 1 11 ? -8.633 -24.609 15.641 1 67 11 ALA B CA 1
ATOM 2458 C C . ALA B 1 11 ? -9.148 -25.156 14.312 1 67 11 ALA B C 1
ATOM 2460 O O . ALA B 1 11 ? -8.648 -26.172 13.812 1 67 11 ALA B O 1
ATOM 2461 N N . ARG B 1 12 ? -10.039 -24.5 13.82 1 68.62 12 ARG B N 1
ATOM 2462 C CA . ARG B 1 12 ? -10.641 -24.922 12.562 1 68.62 12 ARG B CA 1
ATOM 2463 C C . ARG B 1 12 ? -9.609 -24.969 11.445 1 68.62 12 ARG B C 1
ATOM 2465 O O . ARG B 1 12 ? -9.641 -25.875 10.602 1 68.62 12 ARG B O 1
ATOM 2472 N N . ARG B 1 13 ? -8.75 -24.25 11.43 1 66.88 13 ARG B N 1
ATOM 2473 C CA . ARG B 1 13 ? -7.766 -24.172 10.359 1 66.88 13 ARG B CA 1
ATOM 2474 C C . ARG B 1 13 ? -6.805 -25.344 10.406 1 66.88 13 ARG B C 1
ATOM 2476 O O . ARG B 1 13 ? -6.41 -25.875 9.359 1 66.88 13 ARG B O 1
ATOM 2483 N N . VAL B 1 14 ? -6.5 -25.609 11.602 1 65.81 14 VAL B N 1
ATOM 2484 C CA . VAL B 1 14 ? -5.539 -26.703 11.766 1 65.81 14 VAL B CA 1
ATOM 2485 C C . VAL B 1 14 ? -6.141 -28 11.25 1 65.81 14 VAL B C 1
ATOM 2487 O O . VAL B 1 14 ? -5.418 -28.875 10.742 1 65.81 14 VAL B O 1
ATOM 2490 N N . LEU B 1 15 ? -7.449 -28 11.172 1 71.06 15 LEU B N 1
ATOM 2491 C CA . LEU B 1 15 ? -8.109 -29.234 10.805 1 71.06 15 LEU B CA 1
ATOM 2492 C C . LEU B 1 15 ? -8.477 -29.25 9.32 1 71.06 15 LEU B C 1
ATOM 2494 O O . LEU B 1 15 ? -8.883 -30.281 8.789 1 71.06 15 LEU B O 1
ATOM 2498 N N . LYS B 1 16 ? -8.289 -28.219 8.68 1 73.94 16 LYS B N 1
ATOM 2499 C CA . LYS B 1 16 ? -8.656 -28.172 7.266 1 73.94 16 LYS B CA 1
ATOM 2500 C C . LYS B 1 16 ? -7.621 -28.906 6.414 1 73.94 16 LYS B C 1
ATOM 2502 O O . LYS B 1 16 ? -6.422 -28.656 6.535 1 73.94 16 LYS B O 1
ATOM 2507 N N . PRO B 1 17 ? -8.172 -29.797 5.645 1 75.69 17 PRO B N 1
ATOM 2508 C CA . PRO B 1 17 ? -7.238 -30.516 4.77 1 75.69 17 PRO B CA 1
ATOM 2509 C C . PRO B 1 17 ? -6.562 -29.609 3.752 1 75.69 17 PRO B C 1
ATOM 2511 O O . PRO B 1 17 ? -7.141 -28.594 3.35 1 75.69 17 PRO B O 1
ATOM 2514 N N . SER B 1 18 ? -5.379 -29.984 3.375 1 87.12 18 SER B N 1
ATOM 2515 C CA . SER B 1 18 ? -4.637 -29.219 2.375 1 87.12 18 SER B CA 1
ATOM 2516 C C . SER B 1 18 ? -5.273 -29.344 0.996 1 87.12 18 SER B C 1
ATOM 2518 O O . SER B 1 18 ? -5.797 -30.406 0.646 1 87.12 18 SER B O 1
ATOM 2520 N N . TYR B 1 19 ? -5.297 -28.328 0.251 1 92.88 19 TYR B N 1
ATOM 2521 C CA . TYR B 1 19 ? -5.785 -28.281 -1.121 1 92.88 19 TYR B CA 1
ATOM 2522 C C . TYR B 1 19 ? -4.973 -29.203 -2.023 1 92.88 19 TYR B C 1
ATOM 2524 O O . TYR B 1 19 ? -3.754 -29.062 -2.127 1 92.88 19 TYR B O 1
ATOM 2532 N N . ASP B 1 20 ? -5.559 -30.25 -2.57 1 96.81 20 ASP B N 1
ATOM 2533 C CA . ASP B 1 20 ? -4.883 -31.172 -3.48 1 96.81 20 ASP B CA 1
ATOM 2534 C C . ASP B 1 20 ? -4.707 -30.531 -4.863 1 96.81 20 ASP B C 1
ATOM 2536 O O . ASP B 1 20 ? -5.688 -30.172 -5.516 1 96.81 20 ASP B O 1
ATOM 2540 N N . LEU B 1 21 ? -3.496 -30.5 -5.359 1 98.38 21 LEU B N 1
ATOM 2541 C CA . LEU B 1 21 ? -3.18 -29.828 -6.613 1 98.38 21 LEU B CA 1
ATOM 2542 C C . LEU B 1 21 ? -3.25 -30.797 -7.785 1 98.38 21 LEU B C 1
ATOM 2544 O O . LEU B 1 21 ? -3.148 -30.391 -8.945 1 98.38 21 LEU B O 1
ATOM 2548 N N . GLY B 1 22 ? -3.395 -32.094 -7.465 1 98.31 22 GLY B N 1
ATOM 2549 C CA . GLY B 1 22 ? -3.473 -33.094 -8.531 1 98.31 22 GLY B CA 1
ATOM 2550 C C . GLY B 1 22 ? -4.555 -32.781 -9.547 1 98.31 22 GLY B C 1
ATOM 2551 O O . GLY B 1 22 ? -5.742 -32.75 -9.203 1 98.31 22 GLY B O 1
ATOM 2552 N N . GLY B 1 23 ? -4.156 -32.562 -10.789 1 98.38 23 GLY B N 1
ATOM 2553 C CA . GLY B 1 23 ? -5.098 -32.344 -11.875 1 98.38 23 GLY B CA 1
ATOM 2554 C C . GLY B 1 23 ? -5.656 -30.922 -11.898 1 98.38 23 GLY B C 1
ATOM 2555 O O . GLY B 1 23 ? -6.445 -30.578 -12.781 1 98.38 23 GLY B O 1
ATOM 2556 N N . LYS B 1 24 ? -5.297 -30.078 -10.992 1 98.69 24 LYS B N 1
ATOM 2557 C CA . LYS B 1 24 ? -5.828 -28.719 -10.914 1 98.69 24 LYS B CA 1
ATOM 2558 C C . LYS B 1 24 ? -5.207 -27.812 -11.984 1 98.69 24 LYS B C 1
ATOM 2560 O O . LYS B 1 24 ? -4.039 -27.984 -12.344 1 98.69 24 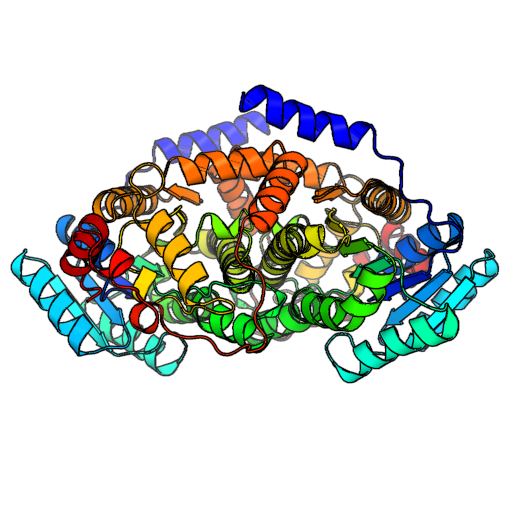LYS B O 1
ATOM 2565 N N . SER B 1 25 ? -5.977 -26.906 -12.523 1 98.88 25 SER B N 1
ATOM 2566 C CA . SER B 1 25 ? -5.5 -25.922 -13.492 1 98.88 25 SER B CA 1
ATOM 2567 C C . SER B 1 25 ? -4.969 -24.672 -12.805 1 98.88 25 SER B C 1
ATOM 2569 O O . SER B 1 25 ? -5.629 -24.125 -11.922 1 98.88 25 SER B O 1
ATOM 2571 N N . VAL B 1 26 ? -3.734 -24.234 -13.172 1 98.94 26 VAL B N 1
ATOM 2572 C CA . VAL B 1 26 ? -3.064 -23.094 -12.562 1 98.94 26 VAL B CA 1
ATOM 2573 C C . VAL B 1 26 ? -2.639 -22.109 -13.641 1 98.94 26 VAL B C 1
ATOM 2575 O O . VAL B 1 26 ? -1.954 -22.484 -14.602 1 98.94 26 VAL B O 1
ATOM 2578 N N . LEU B 1 27 ? -3.078 -20.859 -13.578 1 98.94 27 LEU B N 1
ATOM 2579 C CA . LEU B 1 27 ? -2.592 -19.766 -14.406 1 98.94 27 LEU B CA 1
ATOM 2580 C C . LEU B 1 27 ? -1.56 -18.938 -13.656 1 98.94 27 LEU B C 1
ATOM 2582 O O . LEU B 1 27 ? -1.84 -18.422 -12.578 1 98.94 27 LEU B O 1
ATOM 2586 N N . ILE B 1 28 ? -0.356 -18.812 -14.195 1 98.94 28 ILE B N 1
ATOM 2587 C CA . ILE B 1 28 ? 0.733 -18.062 -13.57 1 98.94 28 ILE B CA 1
ATOM 2588 C C . ILE B 1 28 ? 1.112 -16.875 -14.438 1 98.94 28 ILE B C 1
ATOM 2590 O O . ILE B 1 28 ? 1.61 -17.031 -15.547 1 98.94 28 ILE B O 1
ATOM 2594 N N . SER B 1 29 ? 0.855 -15.664 -13.969 1 98.81 29 SER B N 1
ATOM 2595 C CA . SER B 1 29 ? 1.443 -14.492 -14.617 1 98.81 29 SER B CA 1
ATOM 2596 C C . SER B 1 29 ? 2.91 -14.328 -14.242 1 98.81 29 SER B C 1
ATOM 2598 O O . SER B 1 29 ? 3.273 -14.477 -13.07 1 98.81 29 SER B O 1
ATOM 2600 N N . GLY B 1 30 ? 3.723 -14.07 -15.242 1 97.44 30 GLY B N 1
ATOM 2601 C CA . GLY B 1 30 ? 5.152 -14 -14.992 1 97.44 30 GLY B CA 1
ATOM 2602 C C . GLY B 1 30 ? 5.785 -15.367 -14.789 1 97.44 30 GLY B C 1
ATOM 2603 O O . GLY B 1 30 ? 6.656 -15.539 -13.938 1 97.44 30 GLY B O 1
ATOM 2604 N N . GLY B 1 31 ? 5.375 -16.328 -15.547 1 96.81 31 GLY B N 1
ATOM 2605 C CA . GLY B 1 31 ? 5.766 -17.703 -15.289 1 96.81 31 GLY B CA 1
ATOM 2606 C C . GLY B 1 31 ? 6.945 -18.156 -16.125 1 96.81 31 GLY B C 1
ATOM 2607 O O . GLY B 1 31 ? 7.383 -19.312 -16.016 1 96.81 31 GLY B O 1
ATOM 2608 N N . SER B 1 32 ? 7.566 -17.25 -16.922 1 95.81 32 SER B N 1
ATOM 2609 C CA . SER B 1 32 ? 8.539 -17.703 -17.922 1 95.81 32 SER B CA 1
ATOM 2610 C C . SER B 1 32 ? 9.945 -17.75 -17.328 1 95.81 32 SER B C 1
ATOM 2612 O O . SER B 1 32 ? 10.852 -18.344 -17.922 1 95.81 32 SER B O 1
ATOM 2614 N N . ARG B 1 33 ? 10.156 -17.094 -16.188 1 93.56 33 ARG B N 1
ATOM 2615 C CA . ARG B 1 33 ? 11.492 -17.031 -15.609 1 93.56 33 ARG B CA 1
ATOM 2616 C C . ARG B 1 33 ? 11.422 -16.766 -14.109 1 93.56 33 ARG B C 1
ATOM 2618 O O . ARG B 1 33 ? 10.344 -16.516 -13.562 1 93.56 33 ARG B O 1
ATOM 2625 N N . GLY B 1 34 ? 12.523 -16.953 -13.445 1 93.56 34 GLY B N 1
ATOM 2626 C CA . GLY B 1 34 ? 12.664 -16.578 -12.047 1 93.56 34 GLY B CA 1
ATOM 2627 C C . GLY B 1 34 ? 11.727 -17.328 -11.125 1 93.56 34 GLY B C 1
ATOM 2628 O O . GLY B 1 34 ? 11.602 -18.547 -11.234 1 93.56 34 GLY B O 1
ATOM 2629 N N . LEU B 1 35 ? 11.188 -16.625 -10.242 1 94.25 35 LEU B N 1
ATOM 2630 C CA . LEU B 1 35 ? 10.32 -17.219 -9.242 1 94.25 35 LEU B CA 1
ATOM 2631 C C . LEU B 1 35 ? 9.086 -17.844 -9.898 1 94.25 35 LEU B C 1
ATOM 2633 O O . LEU B 1 35 ? 8.617 -18.906 -9.461 1 94.25 35 LEU B O 1
ATOM 2637 N N . GLY B 1 36 ? 8.539 -17.172 -10.906 1 97.56 36 GLY B N 1
ATOM 2638 C CA . GLY B 1 36 ? 7.387 -17.719 -11.602 1 97.56 36 GLY B CA 1
ATOM 2639 C C . GLY B 1 36 ? 7.652 -19.094 -12.195 1 97.56 36 GLY B C 1
ATOM 2640 O O . GLY B 1 36 ? 6.816 -20 -12.094 1 97.56 36 GLY B O 1
ATOM 2641 N N . LEU B 1 37 ? 8.812 -19.219 -12.773 1 97.5 37 LEU B N 1
ATOM 2642 C CA . LEU B 1 37 ? 9.195 -20.516 -13.328 1 97.5 37 LEU B CA 1
ATOM 2643 C C . LEU B 1 37 ? 9.383 -21.547 -12.227 1 97.5 37 LEU B C 1
ATOM 2645 O O . LEU B 1 37 ? 8.977 -22.703 -12.375 1 97.5 37 LEU B O 1
ATOM 2649 N N . ALA B 1 38 ? 9.992 -21.141 -11.141 1 97.06 38 ALA B N 1
ATOM 2650 C CA . ALA B 1 38 ? 10.172 -22.031 -10 1 97.06 38 ALA B CA 1
ATOM 2651 C C . ALA B 1 38 ? 8.828 -22.516 -9.461 1 97.06 38 ALA B C 1
ATOM 2653 O O . ALA B 1 38 ? 8.68 -23.688 -9.102 1 97.06 38 ALA B O 1
ATOM 2654 N N . LEU B 1 39 ? 7.891 -21.641 -9.43 1 98.31 39 LEU B N 1
ATOM 2655 C CA . LEU B 1 39 ? 6.551 -22.016 -8.992 1 98.31 39 LEU B CA 1
ATOM 2656 C C . LEU B 1 39 ? 5.914 -23 -9.969 1 98.31 39 LEU B C 1
ATOM 2658 O O . LEU B 1 39 ? 5.258 -23.953 -9.547 1 98.31 39 LEU B O 1
ATOM 2662 N N . ALA B 1 40 ? 6.102 -22.734 -11.234 1 98.69 40 ALA B N 1
ATOM 2663 C CA . ALA B 1 40 ? 5.566 -23.641 -12.242 1 98.69 40 ALA B CA 1
ATOM 2664 C C . ALA B 1 40 ? 6.113 -25.047 -12.055 1 98.69 40 ALA B C 1
ATOM 2666 O O . ALA B 1 40 ? 5.363 -26.031 -12.117 1 98.69 40 ALA B O 1
ATOM 2667 N N . HIS B 1 41 ? 7.441 -25.141 -11.805 1 98.38 41 HIS B N 1
ATOM 2668 C CA . HIS B 1 41 ? 8.055 -26.438 -11.523 1 98.38 41 HIS B CA 1
ATOM 2669 C C . HIS B 1 41 ? 7.402 -27.109 -10.32 1 98.38 41 HIS B C 1
ATOM 2671 O O . HIS B 1 41 ? 7.086 -28.297 -10.359 1 98.38 41 HIS B O 1
ATOM 2677 N N . GLU B 1 42 ? 7.188 -26.344 -9.273 1 98.56 42 GLU B N 1
ATOM 2678 C CA . GLU B 1 42 ? 6.598 -26.875 -8.055 1 98.56 42 GLU B CA 1
ATOM 2679 C C . GLU B 1 42 ? 5.16 -27.328 -8.289 1 98.56 42 GLU B C 1
ATOM 2681 O O . GLU B 1 42 ? 4.762 -28.406 -7.836 1 98.56 42 GLU B O 1
ATOM 2686 N N . PHE B 1 43 ? 4.352 -26.562 -9 1 98.81 43 PHE B N 1
ATOM 2687 C CA . PHE B 1 43 ? 2.963 -26.891 -9.289 1 98.81 43 PHE B CA 1
ATOM 2688 C C . PHE B 1 43 ? 2.877 -28.156 -10.125 1 98.81 43 PHE B C 1
ATOM 2690 O O . PHE B 1 43 ? 2.088 -29.062 -9.82 1 98.81 43 PHE B O 1
ATOM 2697 N N . THR B 1 44 ? 3.703 -28.297 -11.188 1 98.69 44 THR B N 1
ATOM 2698 C CA . THR B 1 44 ? 3.648 -29.453 -12.062 1 98.69 44 THR B CA 1
ATOM 2699 C C . THR B 1 44 ? 4.148 -30.703 -11.336 1 98.69 44 THR B C 1
ATOM 2701 O O . THR B 1 44 ? 3.629 -31.797 -11.547 1 98.69 44 THR B O 1
ATOM 2704 N N . ALA B 1 45 ? 5.145 -30.5 -10.477 1 98.31 45 ALA B N 1
ATOM 2705 C CA . ALA B 1 45 ? 5.652 -31.609 -9.688 1 98.31 45 ALA B CA 1
ATOM 2706 C C . ALA B 1 45 ? 4.566 -32.188 -8.773 1 98.31 45 ALA B C 1
ATOM 2708 O O . ALA B 1 45 ? 4.57 -33.375 -8.453 1 98.31 45 ALA B O 1
ATOM 2709 N N . ARG B 1 46 ? 3.633 -31.391 -8.453 1 98.25 46 ARG B N 1
ATOM 2710 C CA . ARG B 1 46 ? 2.562 -31.797 -7.555 1 98.25 46 ARG B CA 1
ATOM 2711 C C . ARG B 1 46 ? 1.312 -32.188 -8.336 1 98.25 46 ARG B C 1
ATOM 2713 O O . ARG B 1 46 ? 0.234 -32.344 -7.754 1 98.25 46 ARG B O 1
ATOM 2720 N N . GLY B 1 47 ? 1.424 -32.219 -9.633 1 98.56 47 GLY B N 1
ATOM 2721 C CA . GLY B 1 47 ? 0.393 -32.812 -10.461 1 98.56 47 GLY B CA 1
ATOM 2722 C C . GLY B 1 47 ? -0.535 -31.797 -11.102 1 98.56 47 GLY B C 1
ATOM 2723 O O . GLY B 1 47 ? -1.516 -32.156 -11.75 1 98.56 47 GLY B O 1
ATOM 2724 N N . ALA B 1 48 ? -0.259 -30.562 -10.938 1 98.81 48 ALA B N 1
ATOM 2725 C CA . ALA B 1 48 ? -1.104 -29.516 -11.523 1 98.81 48 ALA B CA 1
ATOM 2726 C C . ALA B 1 48 ? -0.802 -29.344 -13.008 1 98.81 48 ALA B C 1
ATOM 2728 O O . ALA B 1 48 ? 0.243 -29.781 -13.492 1 98.81 48 ALA B O 1
ATOM 2729 N N . ARG B 1 49 ? -1.729 -28.812 -13.75 1 98.81 49 ARG B N 1
ATOM 2730 C CA . ARG B 1 49 ? -1.586 -28.391 -15.133 1 98.81 49 ARG B CA 1
ATOM 2731 C C . ARG B 1 49 ? -1.45 -26.875 -15.227 1 98.81 49 ARG B C 1
ATOM 2733 O O . ARG B 1 49 ? -2.305 -26.125 -14.734 1 98.81 49 ARG B O 1
ATOM 2740 N N . VAL B 1 50 ? -0.414 -26.406 -15.906 1 98.88 50 VAL B N 1
ATOM 2741 C CA . VAL B 1 50 ? -0.056 -25 -15.727 1 98.88 50 VAL B CA 1
ATOM 2742 C C . VAL B 1 50 ? -0.175 -24.266 -17.062 1 98.88 50 VAL B C 1
ATOM 2744 O O . VAL B 1 50 ? 0.164 -24.812 -18.109 1 98.88 50 VAL B O 1
ATOM 2747 N N . MET B 1 51 ? -0.75 -23.078 -17.062 1 98.94 51 MET B N 1
ATOM 2748 C CA . MET B 1 51 ? -0.716 -22.062 -18.109 1 98.94 51 MET B CA 1
ATOM 2749 C C . MET B 1 51 ? 0.219 -20.922 -17.734 1 98.94 51 MET B C 1
ATOM 2751 O O . MET B 1 51 ? 0.031 -20.266 -16.719 1 98.94 51 MET B O 1
ATOM 2755 N N . LEU B 1 52 ? 1.271 -20.719 -18.547 1 98.88 52 LEU B N 1
ATOM 2756 C CA . LEU B 1 52 ? 2.232 -19.656 -18.297 1 98.88 52 LEU B CA 1
ATOM 2757 C C . LEU B 1 52 ? 1.901 -18.422 -19.125 1 98.88 52 LEU B C 1
ATOM 2759 O O . LEU B 1 52 ? 1.776 -18.5 -20.344 1 98.88 52 LEU B O 1
ATOM 2763 N N . LEU B 1 53 ? 1.752 -17.297 -18.484 1 98.88 53 LEU B N 1
ATOM 2764 C CA . LEU B 1 53 ? 1.544 -16 -19.125 1 98.88 53 LEU B CA 1
ATOM 2765 C C . LEU B 1 53 ? 2.77 -15.109 -18.953 1 98.88 53 LEU B C 1
ATOM 2767 O O . LEU B 1 53 ? 3.225 -14.875 -17.828 1 98.88 53 LEU B O 1
ATOM 2771 N N . ALA B 1 54 ? 3.359 -14.656 -19.984 1 98.44 54 ALA B N 1
ATOM 2772 C CA . ALA B 1 54 ? 4.492 -13.734 -19.984 1 98.44 54 ALA B CA 1
ATOM 2773 C C . ALA B 1 54 ? 4.625 -13.023 -21.328 1 98.44 54 ALA B C 1
ATOM 2775 O O . ALA B 1 54 ? 3.934 -13.367 -22.281 1 98.44 54 ALA B O 1
ATOM 2776 N N . ARG B 1 55 ? 5.512 -12.141 -21.469 1 96.62 55 ARG B N 1
ATOM 2777 C CA . ARG B 1 55 ? 5.586 -11.258 -22.625 1 96.62 55 ARG B CA 1
ATOM 2778 C C . ARG B 1 55 ? 6.477 -11.852 -23.703 1 96.62 55 ARG B C 1
ATOM 2780 O O . ARG B 1 55 ? 6.234 -11.641 -24.891 1 96.62 55 ARG B O 1
ATOM 2787 N N . ASP B 1 56 ? 7.473 -12.539 -23.297 1 96.5 56 ASP B N 1
ATOM 2788 C CA . ASP B 1 56 ? 8.484 -12.977 -24.266 1 96.5 56 ASP B CA 1
ATOM 2789 C C . ASP B 1 56 ? 8.203 -14.398 -24.734 1 96.5 56 ASP B C 1
ATOM 2791 O O . ASP B 1 56 ? 8.336 -15.352 -23.969 1 96.5 56 ASP B O 1
ATOM 2795 N N . PRO B 1 57 ? 7.953 -14.5 -26.031 1 97.5 57 PRO B N 1
ATOM 2796 C CA . PRO B 1 57 ? 7.602 -15.836 -26.531 1 97.5 57 PRO B CA 1
ATOM 2797 C C . PRO B 1 57 ? 8.758 -16.828 -26.438 1 97.5 57 PRO B C 1
ATOM 2799 O O . PRO B 1 57 ? 8.547 -18.016 -26.219 1 97.5 57 PRO B O 1
ATOM 2802 N N . ASN B 1 58 ? 9.961 -16.359 -26.578 1 97.12 58 ASN B N 1
ATOM 2803 C CA . ASN B 1 58 ? 11.117 -17.25 -26.516 1 97.12 58 ASN B CA 1
ATOM 2804 C C . ASN B 1 58 ? 11.344 -17.766 -25.094 1 97.12 58 ASN B C 1
ATOM 2806 O O . ASN B 1 58 ? 11.641 -18.953 -24.906 1 97.12 58 ASN B O 1
ATOM 2810 N N . GLU B 1 59 ? 11.227 -16.875 -24.125 1 95.75 59 GLU B N 1
ATOM 2811 C CA . GLU B 1 59 ? 11.328 -17.297 -22.734 1 95.75 59 GLU B CA 1
ATOM 2812 C C . GLU B 1 59 ? 10.234 -18.297 -22.359 1 95.75 59 GLU B C 1
ATOM 2814 O O . GLU B 1 59 ? 10.492 -19.281 -21.656 1 95.75 59 GLU B O 1
ATOM 2819 N N . LEU B 1 60 ? 9.07 -18.047 -22.859 1 98.06 60 LEU B N 1
ATOM 2820 C CA . LEU B 1 60 ? 7.941 -18.938 -22.609 1 98.06 60 LEU B CA 1
ATOM 2821 C C . LEU B 1 60 ? 8.203 -20.328 -23.203 1 98.06 60 LEU B C 1
ATOM 2823 O O . LEU B 1 60 ? 7.957 -21.344 -22.547 1 98.06 60 LEU B O 1
ATOM 2827 N N . ALA B 1 61 ? 8.695 -20.344 -24.422 1 97.88 61 ALA B N 1
ATOM 2828 C CA . ALA B 1 61 ? 8.969 -21.609 -25.109 1 97.88 61 ALA B CA 1
ATOM 2829 C C . ALA B 1 61 ? 10.008 -22.422 -24.344 1 97.88 61 ALA B C 1
ATOM 2831 O O . ALA B 1 61 ? 9.852 -23.625 -24.172 1 97.88 61 ALA B O 1
ATOM 2832 N N . ARG B 1 62 ? 11.055 -21.75 -23.891 1 97.5 62 ARG B N 1
ATOM 2833 C CA . ARG B 1 62 ? 12.102 -22.422 -23.125 1 97.5 62 ARG B CA 1
ATOM 2834 C C . ARG B 1 62 ? 11.562 -22.953 -21.812 1 97.5 62 ARG B C 1
ATOM 2836 O O . ARG B 1 62 ? 11.867 -24.078 -21.422 1 97.5 62 ARG B O 1
ATOM 2843 N N . ALA B 1 63 ? 10.781 -22.141 -21.141 1 97.69 63 ALA B N 1
ATOM 2844 C CA . ALA B 1 63 ? 10.195 -22.547 -19.875 1 97.69 63 ALA B CA 1
ATOM 2845 C C . ALA B 1 63 ? 9.289 -23.766 -20.062 1 97.69 63 ALA B C 1
ATOM 2847 O O . ALA B 1 63 ? 9.398 -24.75 -19.312 1 97.69 63 ALA B O 1
ATOM 2848 N N . ALA B 1 64 ? 8.453 -23.734 -21.047 1 98.44 64 ALA B N 1
ATOM 2849 C CA . ALA B 1 64 ? 7.516 -24.812 -21.297 1 98.44 64 ALA B CA 1
ATOM 2850 C C . ALA B 1 64 ? 8.25 -26.109 -21.641 1 98.44 64 ALA B C 1
ATOM 2852 O O . ALA B 1 64 ? 7.879 -27.188 -21.172 1 98.44 64 ALA B O 1
ATOM 2853 N N . ALA B 1 65 ? 9.258 -25.984 -22.5 1 98 65 ALA B N 1
ATOM 2854 C CA . ALA B 1 65 ? 10.039 -27.156 -22.891 1 98 65 ALA B CA 1
ATOM 2855 C C . ALA B 1 65 ? 10.672 -27.828 -21.672 1 98 65 ALA B C 1
ATOM 2857 O O . ALA B 1 65 ? 10.664 -29.062 -21.562 1 98 65 ALA B O 1
ATOM 2858 N N . GLY B 1 66 ? 11.25 -26.984 -20.812 1 97.19 66 GLY B N 1
ATOM 2859 C CA . GLY B 1 66 ? 11.852 -27.516 -19.594 1 97.19 66 GLY B CA 1
ATOM 2860 C C . GLY B 1 66 ? 10.859 -28.234 -18.688 1 97.19 66 GLY B C 1
ATOM 2861 O O . GLY B 1 66 ? 11.141 -29.312 -18.188 1 97.19 66 GLY B O 1
ATOM 2862 N N . LEU B 1 67 ? 9.734 -27.688 -18.516 1 98.12 67 LEU B N 1
ATOM 2863 C CA . LEU B 1 67 ? 8.695 -28.25 -17.656 1 98.12 67 LEU B CA 1
ATOM 2864 C C . LEU B 1 67 ? 8.141 -29.547 -18.25 1 98.12 67 LEU B C 1
ATOM 2866 O O . LEU B 1 67 ? 7.91 -30.516 -17.531 1 98.12 67 LEU B O 1
ATOM 2870 N N . ARG B 1 68 ? 7.973 -29.609 -19.562 1 98.12 68 ARG B N 1
ATOM 2871 C CA . ARG B 1 68 ? 7.465 -30.797 -20.234 1 98.12 68 ARG B CA 1
ATOM 2872 C C . ARG B 1 68 ? 8.469 -31.953 -20.156 1 98.12 68 ARG B C 1
ATOM 2874 O O . ARG B 1 68 ? 8.086 -33.125 -20.031 1 98.12 68 ARG B O 1
ATOM 2881 N N . ALA B 1 69 ? 9.703 -31.547 -20.266 1 97.75 69 ALA B N 1
ATOM 2882 C CA . ALA B 1 69 ? 10.766 -32.562 -20.172 1 97.75 69 ALA B CA 1
ATOM 2883 C C . ALA B 1 69 ? 10.727 -33.281 -18.828 1 97.75 69 ALA B C 1
ATOM 2885 O O . ALA B 1 69 ? 11.133 -34.438 -18.719 1 97.75 69 ALA B O 1
ATOM 2886 N N . GLU B 1 70 ? 10.188 -32.594 -17.859 1 97.12 70 GLU B N 1
ATOM 2887 C CA . GLU B 1 70 ? 10.086 -33.156 -16.531 1 97.12 70 GLU B CA 1
ATOM 2888 C C . GLU B 1 70 ? 8.742 -33.844 -16.312 1 97.12 70 GLU B C 1
ATOM 2890 O O . GLU B 1 70 ? 8.445 -34.312 -15.203 1 97.12 70 GLU B O 1
ATOM 2895 N N . GLY B 1 71 ? 7.922 -33.875 -17.344 1 97.69 71 GLY B N 1
ATOM 2896 C CA . GLY B 1 71 ? 6.652 -34.594 -17.281 1 97.69 71 GLY B CA 1
ATOM 2897 C C . GLY B 1 71 ? 5.477 -33.688 -16.969 1 97.69 71 GLY B C 1
ATOM 2898 O O . GLY B 1 71 ? 4.359 -34.156 -16.75 1 97.69 71 GLY B O 1
ATOM 2899 N N . GLY B 1 72 ? 5.715 -32.406 -16.938 1 98 72 GLY B N 1
ATOM 2900 C CA . GLY B 1 72 ? 4.648 -31.469 -16.609 1 98 72 GLY B CA 1
ATOM 2901 C C . GLY B 1 72 ? 3.699 -31.203 -17.766 1 98 72 GLY B C 1
ATOM 2902 O O . GLY B 1 72 ? 4.082 -31.312 -18.922 1 98 72 GLY B O 1
ATOM 2903 N N . THR B 1 73 ? 2.494 -30.922 -17.469 1 98.5 73 THR B N 1
ATOM 2904 C CA . THR B 1 73 ? 1.528 -30.406 -18.438 1 98.5 73 THR B CA 1
ATOM 2905 C C . THR B 1 73 ? 1.536 -28.891 -18.453 1 98.5 73 THR B C 1
ATOM 2907 O O . THR B 1 73 ? 1.176 -28.25 -17.469 1 98.5 73 THR B O 1
ATOM 2910 N N . VAL B 1 74 ? 1.903 -28.328 -19.562 1 98.62 74 VAL B N 1
ATOM 2911 C CA . VAL B 1 74 ? 2.123 -26.891 -19.594 1 98.62 74 VAL B CA 1
ATOM 2912 C C . VAL B 1 74 ? 1.659 -26.328 -20.938 1 98.62 74 VAL B C 1
ATOM 2914 O O . VAL B 1 74 ? 1.931 -26.906 -21.984 1 98.62 74 VAL B O 1
ATOM 2917 N N . HIS B 1 75 ? 0.952 -25.281 -20.938 1 98.75 75 HIS B N 1
ATOM 2918 C CA . HIS B 1 75 ? 0.632 -24.422 -22.062 1 98.75 75 HIS B CA 1
ATOM 2919 C C . HIS B 1 75 ? 1.063 -22.984 -21.797 1 98.75 75 HIS B C 1
ATOM 2921 O O . HIS B 1 75 ? 1.405 -22.641 -20.656 1 98.75 75 HIS B O 1
ATOM 2927 N N . THR B 1 76 ? 1.164 -22.203 -22.859 1 98.81 76 THR B N 1
ATOM 2928 C CA . THR B 1 76 ? 1.637 -20.844 -22.703 1 98.81 76 THR B CA 1
ATOM 2929 C C . THR B 1 76 ? 0.723 -19.859 -23.438 1 98.81 76 THR B C 1
ATOM 2931 O O . THR B 1 76 ? 0.045 -20.25 -24.406 1 98.81 76 THR B O 1
ATOM 2934 N N . VAL B 1 77 ? 0.661 -18.656 -22.984 1 98.69 77 VAL B N 1
ATOM 2935 C CA . VAL B 1 77 ? 0.009 -17.531 -23.625 1 98.69 77 VAL B CA 1
ATOM 2936 C C . VAL B 1 77 ? 0.915 -16.297 -23.562 1 98.69 77 VAL B C 1
ATOM 2938 O O . VAL B 1 77 ? 1.356 -15.906 -22.484 1 98.69 77 VAL B O 1
ATOM 2941 N N . VAL B 1 78 ? 1.225 -15.758 -24.719 1 98.75 78 VAL B N 1
ATOM 2942 C CA . VAL B 1 78 ? 1.991 -14.516 -24.781 1 98.75 78 VAL B CA 1
ATOM 2943 C C . VAL B 1 78 ? 1.082 -13.336 -24.453 1 98.75 78 VAL B C 1
ATOM 2945 O O . VAL B 1 78 ? -0.001 -13.203 -25.031 1 98.75 78 VAL B O 1
ATOM 2948 N N . GLY B 1 79 ? 1.536 -12.555 -23.484 1 98.69 79 GLY B N 1
ATOM 2949 C CA . GLY B 1 79 ? 0.719 -11.398 -23.156 1 98.69 79 GLY B CA 1
ATOM 2950 C C . GLY B 1 79 ? 1.371 -10.469 -22.156 1 98.69 79 GLY B C 1
ATOM 2951 O O . GLY B 1 79 ? 2.326 -10.859 -21.469 1 98.69 79 GLY B O 1
ATOM 2952 N N . ASP B 1 80 ? 0.895 -9.258 -22.125 1 98.69 80 ASP B N 1
ATOM 2953 C CA . ASP B 1 80 ? 1.279 -8.211 -21.188 1 98.69 80 ASP B CA 1
ATOM 2954 C C . ASP B 1 80 ? 0.21 -8.008 -20.109 1 98.69 80 ASP B C 1
ATOM 2956 O O . ASP B 1 80 ? -0.951 -7.742 -20.422 1 98.69 80 ASP B O 1
ATOM 2960 N N . VAL B 1 81 ? 0.632 -8.117 -18.875 1 98.62 81 VAL B N 1
ATOM 2961 C CA . VAL B 1 81 ? -0.338 -8.109 -17.781 1 98.62 81 VAL B CA 1
ATOM 2962 C C . VAL B 1 81 ? -0.971 -6.723 -17.672 1 98.62 81 VAL B C 1
ATOM 2964 O O . VAL B 1 81 ? -1.981 -6.547 -16.984 1 98.62 81 VAL B O 1
ATOM 2967 N N . THR B 1 82 ? -0.379 -5.684 -18.281 1 98.19 82 THR B N 1
ATOM 2968 C CA . THR B 1 82 ? -0.941 -4.34 -18.219 1 98.19 82 THR B CA 1
ATOM 2969 C C . THR B 1 82 ? -1.981 -4.133 -19.312 1 98.19 82 THR B C 1
ATOM 2971 O O . THR B 1 82 ? -2.594 -3.068 -19.406 1 98.19 82 THR B O 1
ATOM 2974 N N . VAL B 1 83 ? -2.172 -5.129 -20.172 1 98.44 83 VAL B N 1
ATOM 2975 C CA . VAL B 1 83 ? -3.121 -5.051 -21.281 1 98.44 83 VAL B CA 1
ATOM 2976 C C . VAL B 1 83 ? -4.32 -5.953 -21 1 98.44 83 VAL B C 1
ATOM 2978 O O . VAL B 1 83 ? -4.195 -7.184 -21.016 1 98.44 83 VAL B O 1
ATOM 2981 N N . THR B 1 84 ? -5.461 -5.41 -20.859 1 97.88 84 THR B N 1
ATOM 2982 C CA . THR B 1 84 ? -6.668 -6.121 -20.453 1 97.88 84 THR B CA 1
ATOM 2983 C C . THR B 1 84 ? -7.004 -7.23 -21.453 1 97.88 84 THR B C 1
ATOM 2985 O O . THR B 1 84 ? -7.391 -8.328 -21.047 1 97.88 84 THR B O 1
ATOM 2988 N N . ALA B 1 85 ? -6.902 -6.969 -22.688 1 98.38 85 ALA B N 1
ATOM 2989 C CA . ALA B 1 85 ? -7.215 -7.961 -23.719 1 98.38 85 ALA B CA 1
ATOM 2990 C C . ALA B 1 85 ? -6.34 -9.203 -23.562 1 98.38 85 ALA B C 1
ATOM 2992 O O . ALA B 1 85 ? -6.785 -10.32 -23.828 1 98.38 85 ALA B O 1
ATOM 2993 N N . ASP B 1 86 ? -5.09 -9.016 -23.203 1 98.81 86 ASP B N 1
ATOM 2994 C CA . ASP B 1 86 ? -4.176 -10.133 -23 1 98.81 86 ASP B CA 1
ATOM 2995 C C . ASP B 1 86 ? -4.602 -10.977 -21.797 1 98.81 86 ASP B C 1
ATOM 2997 O O . ASP B 1 86 ? -4.496 -12.203 -21.828 1 98.81 86 ASP B O 1
ATOM 3001 N N . LEU B 1 87 ? -5.059 -10.32 -20.766 1 98.81 87 LEU B N 1
ATOM 3002 C CA . LEU B 1 87 ? -5.516 -11.016 -19.562 1 98.81 87 LEU B CA 1
ATOM 3003 C C . LEU B 1 87 ? -6.758 -11.852 -19.859 1 98.81 87 LEU B C 1
ATOM 3005 O O . LEU B 1 87 ? -6.855 -13 -19.422 1 98.81 87 LEU B O 1
ATOM 3009 N N . LEU B 1 88 ? -7.664 -11.227 -20.578 1 98.62 88 LEU B N 1
ATOM 3010 C CA . LEU B 1 88 ? -8.867 -11.945 -20.984 1 98.62 88 LEU B CA 1
ATOM 3011 C C . LEU B 1 88 ? -8.508 -13.188 -21.812 1 98.62 88 LEU B C 1
ATOM 3013 O O . LEU B 1 88 ? -9.047 -14.266 -21.562 1 98.62 88 LEU B O 1
ATOM 3017 N N . ARG B 1 89 ? -7.621 -13.039 -22.703 1 98.75 89 ARG B N 1
ATOM 3018 C CA . ARG B 1 89 ? -7.195 -14.148 -23.547 1 98.75 89 ARG B CA 1
ATOM 3019 C C . ARG B 1 89 ? -6.547 -15.25 -22.719 1 98.75 89 ARG B C 1
ATOM 3021 O O . ARG B 1 89 ? -6.773 -16.438 -22.953 1 98.75 89 ARG B O 1
ATOM 3028 N N . ALA B 1 90 ? -5.727 -14.883 -21.75 1 98.88 90 ALA B N 1
ATOM 3029 C CA . ALA B 1 90 ? -5.051 -15.859 -20.906 1 98.88 90 ALA B CA 1
ATOM 3030 C C . ALA B 1 90 ? -6.059 -16.703 -20.125 1 98.88 90 ALA B C 1
ATOM 3032 O O . ALA B 1 90 ? -5.922 -17.922 -20.031 1 98.88 90 ALA B O 1
ATOM 3033 N N . VAL B 1 91 ? -7.051 -16.047 -19.562 1 98.88 91 VAL B N 1
ATOM 3034 C CA . VAL B 1 91 ? -8.07 -16.734 -18.781 1 98.88 91 VAL B CA 1
ATOM 3035 C C . VAL B 1 91 ? -8.914 -17.625 -19.688 1 98.88 91 VAL B C 1
ATOM 3037 O O . VAL B 1 91 ? -9.195 -18.781 -19.359 1 98.88 91 VAL B O 1
ATOM 3040 N N . GLU B 1 92 ? -9.289 -17.094 -20.812 1 98.75 92 GLU B N 1
ATOM 3041 C CA . GLU B 1 92 ? -10.094 -17.844 -21.766 1 98.75 92 GLU B CA 1
ATOM 3042 C C . GLU B 1 92 ? -9.344 -19.078 -22.281 1 98.75 92 GLU B C 1
ATOM 3044 O O . GLU B 1 92 ? -9.93 -20.156 -22.391 1 98.75 92 GLU B O 1
ATOM 3049 N N . GLU B 1 93 ? -8.109 -18.906 -22.625 1 98.75 93 GLU B N 1
ATOM 3050 C CA . GLU B 1 93 ? -7.305 -20.016 -23.094 1 98.75 93 GLU B CA 1
ATOM 3051 C C . GLU B 1 93 ? -7.145 -21.094 -22.016 1 98.75 93 GLU B C 1
ATOM 3053 O O . GLU B 1 93 ? -7.133 -22.281 -22.312 1 98.75 93 GLU B O 1
ATOM 3058 N N . THR B 1 94 ? -6.953 -20.656 -20.781 1 98.81 94 THR B N 1
ATOM 3059 C CA . THR B 1 94 ? -6.852 -21.594 -19.688 1 98.81 94 THR B CA 1
ATOM 3060 C C . THR B 1 94 ? -8.125 -22.438 -19.562 1 98.81 94 THR B C 1
ATOM 3062 O O . THR B 1 94 ? -8.07 -23.656 -19.422 1 98.81 94 THR B O 1
ATOM 3065 N N . ALA B 1 95 ? -9.234 -21.766 -19.625 1 98.69 95 ALA B N 1
ATOM 3066 C CA . ALA B 1 95 ? -10.523 -22.453 -19.547 1 98.69 95 ALA B CA 1
ATOM 3067 C C . ALA B 1 95 ? -10.711 -23.406 -20.719 1 98.69 95 ALA B C 1
ATOM 3069 O O . ALA B 1 95 ? -11.227 -24.516 -20.547 1 98.69 95 ALA B O 1
ATOM 3070 N N . ARG B 1 96 ? -10.367 -22.938 -21.875 1 98.56 96 ARG B N 1
ATOM 3071 C CA . ARG B 1 96 ? -10.516 -23.734 -23.078 1 98.56 96 ARG B CA 1
ATOM 3072 C C . ARG B 1 96 ? -9.68 -25 -23 1 98.56 96 ARG B C 1
ATOM 3074 O O . ARG B 1 96 ? -10.164 -26.094 -23.312 1 98.56 96 ARG B O 1
ATOM 3081 N N . VAL B 1 97 ? -8.484 -24.906 -22.516 1 98.62 97 VAL B N 1
ATOM 3082 C CA . VAL B 1 97 ? -7.512 -26 -22.547 1 98.62 97 VAL B CA 1
ATOM 3083 C C . VAL B 1 97 ? -7.762 -26.938 -21.359 1 98.62 97 VAL B C 1
ATOM 3085 O O . VAL B 1 97 ? -7.66 -28.172 -21.5 1 98.62 97 VAL B O 1
ATOM 3088 N N . TYR B 1 98 ? -8.055 -26.359 -20.203 1 98.56 98 TYR B N 1
ATOM 3089 C CA . TYR B 1 98 ? -8.07 -27.172 -19 1 98.56 98 TYR B CA 1
ATOM 3090 C C . TYR B 1 98 ? -9.492 -27.344 -18.469 1 98.56 98 TYR B C 1
ATOM 3092 O O . TYR B 1 98 ? -9.719 -28.109 -17.531 1 98.56 98 TYR B O 1
ATOM 3100 N N . GLY B 1 99 ? -10.477 -26.656 -18.953 1 98.38 99 GLY B N 1
ATOM 3101 C CA . GLY B 1 99 ? -11.867 -26.797 -18.562 1 98.38 99 GLY B CA 1
ATOM 3102 C C . GLY B 1 99 ? -12.25 -25.906 -17.391 1 98.38 99 GLY B C 1
ATOM 3103 O O . GLY B 1 99 ? -13.352 -26.016 -16.859 1 98.38 99 GLY B O 1
ATOM 3104 N N . GLY B 1 100 ? -11.367 -25.062 -17 1 98.5 100 GLY B N 1
ATOM 3105 C CA . GLY B 1 100 ? -11.602 -24.172 -15.883 1 98.5 100 GLY B CA 1
ATOM 3106 C C . GLY B 1 100 ? -10.32 -23.578 -15.312 1 98.5 100 GLY B C 1
ATOM 3107 O O . GLY B 1 100 ? -9.273 -23.625 -15.961 1 98.5 100 GLY B O 1
ATOM 3108 N N . LEU B 1 101 ? -10.438 -22.953 -14.195 1 98.88 101 LEU B N 1
ATOM 3109 C CA . LEU B 1 101 ? -9.305 -22.375 -13.469 1 98.88 101 LEU B CA 1
ATOM 3110 C C . LEU B 1 101 ? -9.453 -22.594 -11.969 1 98.88 101 LEU B C 1
ATOM 3112 O O . LEU B 1 101 ? -10.414 -22.141 -11.359 1 98.88 101 LEU B O 1
ATOM 3116 N N . ASP B 1 102 ? -8.477 -23.281 -11.398 1 98.88 102 ASP B N 1
ATOM 3117 C CA . ASP B 1 102 ? -8.523 -23.625 -9.977 1 98.88 102 ASP B CA 1
ATOM 3118 C C . ASP B 1 102 ? -7.645 -22.688 -9.156 1 98.88 102 ASP B C 1
ATOM 3120 O O . ASP B 1 102 ? -7.977 -22.344 -8.023 1 98.88 102 ASP B O 1
ATOM 3124 N N . VAL B 1 103 ? -6.465 -22.281 -9.734 1 98.94 103 VAL B N 1
ATOM 3125 C CA . VAL B 1 103 ? -5.492 -21.469 -9.016 1 98.94 103 VAL B CA 1
ATOM 3126 C C . VAL B 1 103 ? -4.996 -20.344 -9.93 1 98.94 103 VAL B C 1
ATOM 3128 O O . VAL B 1 103 ? -4.629 -20.594 -11.086 1 98.94 103 VAL B O 1
ATOM 3131 N N . LEU B 1 104 ? -5.043 -19.141 -9.492 1 98.94 104 LEU B N 1
ATOM 3132 C CA . LEU B 1 104 ? -4.445 -17.984 -10.141 1 98.94 104 LEU B CA 1
ATOM 3133 C C . LEU B 1 104 ? -3.244 -17.469 -9.344 1 98.94 104 LEU B C 1
ATOM 3135 O O . LEU B 1 104 ? -3.381 -17.109 -8.18 1 98.94 104 LEU B O 1
ATOM 3139 N N . ALA B 1 105 ? -2.084 -17.516 -9.938 1 98.94 105 ALA B N 1
ATOM 3140 C CA . ALA B 1 105 ? -0.864 -17.078 -9.266 1 98.94 105 ALA B CA 1
ATOM 3141 C C . ALA B 1 105 ? -0.319 -15.805 -9.914 1 98.94 105 ALA B C 1
ATOM 3143 O O . ALA B 1 105 ? 0.094 -15.82 -11.078 1 98.94 105 ALA B O 1
ATOM 3144 N N . HIS B 1 106 ? -0.33 -14.75 -9.156 1 98.88 106 HIS B N 1
ATOM 3145 C CA . HIS B 1 106 ? 0.241 -13.477 -9.57 1 98.88 106 HIS B CA 1
ATOM 3146 C C . HIS B 1 106 ? 1.717 -13.383 -9.195 1 98.88 106 HIS B C 1
ATOM 3148 O O . HIS B 1 106 ? 2.055 -13.086 -8.047 1 98.88 106 HIS B O 1
ATOM 3154 N N . VAL B 1 107 ? 2.619 -13.5 -10.203 1 98.38 107 VAL B N 1
ATOM 3155 C CA . VAL B 1 107 ? 4.051 -13.477 -9.922 1 98.38 107 VAL B CA 1
ATOM 3156 C C . VAL B 1 107 ? 4.719 -12.375 -10.734 1 98.38 107 VAL B C 1
ATOM 3158 O O . VAL B 1 107 ? 5.801 -11.898 -10.375 1 98.38 107 VAL B O 1
ATOM 3161 N N . ALA B 1 108 ? 4.086 -11.977 -11.859 1 97.38 108 ALA B N 1
ATOM 3162 C CA . ALA B 1 108 ? 4.637 -10.891 -12.664 1 97.38 108 ALA B CA 1
ATOM 3163 C C . ALA B 1 108 ? 4.91 -9.656 -11.812 1 97.38 108 ALA B C 1
ATOM 3165 O O . ALA B 1 108 ? 4.109 -9.305 -10.945 1 97.38 108 ALA B O 1
ATOM 3166 N N . GLY B 1 109 ? 6.027 -9.086 -11.992 1 95.69 109 GLY B N 1
ATOM 3167 C CA . GLY B 1 109 ? 6.406 -7.883 -11.266 1 95.69 109 GLY B CA 1
ATOM 3168 C C . GLY B 1 109 ? 7.684 -7.246 -11.789 1 95.69 109 GLY B C 1
ATOM 3169 O O . GLY B 1 109 ? 8.445 -7.883 -12.523 1 95.69 109 GLY B O 1
ATOM 3170 N N . VAL B 1 110 ? 7.871 -6.023 -11.461 1 95 110 VAL B N 1
ATOM 3171 C CA . VAL B 1 110 ? 9.078 -5.289 -11.82 1 95 110 VAL B CA 1
ATOM 3172 C C . VAL B 1 110 ? 9.617 -4.547 -10.602 1 95 110 VAL B C 1
ATOM 3174 O O . VAL B 1 110 ? 8.891 -4.332 -9.625 1 95 110 VAL B O 1
ATOM 3177 N N . ILE B 1 111 ? 10.883 -4.297 -10.648 1 93.81 111 ILE B N 1
ATOM 3178 C CA . ILE B 1 111 ? 11.539 -3.566 -9.57 1 93.81 111 ILE B CA 1
ATOM 3179 C C . ILE B 1 111 ? 12.414 -2.457 -10.156 1 93.81 111 ILE B C 1
ATOM 3181 O O . ILE B 1 111 ? 13.062 -2.648 -11.188 1 93.81 111 ILE B O 1
ATOM 3185 N N . GLN B 1 112 ? 12.32 -1.303 -9.609 1 92.88 112 GLN B N 1
ATOM 3186 C CA . GLN B 1 112 ? 13.203 -0.172 -9.891 1 92.88 112 GLN B CA 1
ATOM 3187 C C . GLN B 1 112 ? 14.047 0.182 -8.672 1 92.88 112 GLN B C 1
ATOM 3189 O O . GLN B 1 112 ? 13.531 0.265 -7.559 1 92.88 112 GLN B O 1
ATOM 3194 N N . VAL B 1 113 ? 15.32 0.393 -8.93 1 94 113 VAL B N 1
ATOM 3195 C CA . VAL B 1 113 ? 16.25 0.66 -7.84 1 94 113 VAL B CA 1
ATOM 3196 C C . VAL B 1 113 ? 16.953 1.994 -8.07 1 94 113 VAL B C 1
ATOM 3198 O O . VAL B 1 113 ? 17.391 2.285 -9.188 1 94 113 VAL B O 1
ATOM 3201 N N . GLY B 1 114 ? 17.078 2.799 -7.062 1 95.12 114 GLY B N 1
ATOM 3202 C CA . GLY B 1 114 ? 17.781 4.074 -7.105 1 95.12 114 GLY B CA 1
ATOM 3203 C C . GLY B 1 114 ? 17.312 5.051 -6.043 1 95.12 114 GLY B C 1
ATOM 3204 O O . GLY B 1 114 ? 16.297 4.816 -5.387 1 95.12 114 GLY B O 1
ATOM 3205 N N . PRO B 1 115 ? 18.078 6.109 -5.852 1 95.94 115 PRO B N 1
ATOM 3206 C CA . PRO B 1 115 ? 17.672 7.117 -4.871 1 95.94 115 PRO B CA 1
ATOM 3207 C C . PRO B 1 115 ? 16.344 7.797 -5.23 1 95.94 115 PRO B C 1
ATOM 3209 O O . PRO B 1 115 ? 16.047 7.957 -6.414 1 95.94 115 PRO B O 1
ATOM 3212 N N . LEU B 1 116 ? 15.617 8.219 -4.223 1 96.31 116 LEU B N 1
ATOM 3213 C CA . LEU B 1 116 ? 14.32 8.867 -4.406 1 96.31 116 LEU B CA 1
ATOM 3214 C C . LEU B 1 116 ? 14.43 10.047 -5.367 1 96.31 116 LEU B C 1
ATOM 3216 O O . LEU B 1 116 ? 13.531 10.273 -6.18 1 96.31 116 LEU B O 1
ATOM 3220 N N . GLU B 1 117 ? 15.492 10.789 -5.309 1 95.31 117 GLU B N 1
ATOM 3221 C CA . GLU B 1 117 ? 15.688 11.984 -6.117 1 95.31 117 GLU B CA 1
ATOM 3222 C C . GLU B 1 117 ? 15.68 11.656 -7.609 1 95.31 117 GLU B C 1
ATOM 3224 O O . GLU B 1 117 ? 15.289 12.484 -8.43 1 95.31 117 GLU B O 1
ATOM 3229 N N . ASN B 1 118 ? 16.109 10.43 -7.945 1 96.62 118 ASN B N 1
ATOM 3230 C CA . ASN B 1 118 ? 16.172 10.031 -9.344 1 96.62 118 ASN B CA 1
ATOM 3231 C C . ASN B 1 118 ? 14.883 9.328 -9.773 1 96.62 118 ASN B C 1
ATOM 3233 O O . ASN B 1 118 ? 14.727 8.977 -10.945 1 96.62 118 ASN B O 1
ATOM 3237 N N . MET B 1 119 ? 13.961 9.125 -8.898 1 97.31 119 MET B N 1
ATOM 3238 C CA . MET B 1 119 ? 12.68 8.484 -9.219 1 97.31 119 MET B CA 1
ATOM 3239 C C . MET B 1 119 ? 11.648 9.523 -9.641 1 97.31 119 MET B C 1
ATOM 3241 O O . MET B 1 119 ? 11.461 10.531 -8.961 1 97.31 119 MET B O 1
ATOM 3245 N N . THR B 1 120 ? 11 9.305 -10.711 1 97.19 120 THR B N 1
ATOM 3246 C CA . THR B 1 120 ? 9.969 10.203 -11.219 1 97.19 120 THR B CA 1
ATOM 3247 C C . THR B 1 120 ? 8.578 9.672 -10.891 1 97.19 120 THR B C 1
ATOM 3249 O O . THR B 1 120 ? 8.43 8.508 -10.508 1 97.19 120 THR B O 1
ATOM 3252 N N . GLU B 1 121 ? 7.578 10.516 -10.938 1 97.5 121 GLU B N 1
ATOM 3253 C CA . GLU B 1 121 ? 6.211 10.039 -10.742 1 97.5 121 GLU B CA 1
ATOM 3254 C C . GLU B 1 121 ? 5.859 8.953 -11.758 1 97.5 121 GLU B C 1
ATOM 3256 O O . GLU B 1 121 ? 5.109 8.031 -11.445 1 97.5 121 GLU B O 1
ATOM 3261 N N . ALA B 1 122 ? 6.363 9.094 -13.016 1 97.44 122 ALA B N 1
ATOM 3262 C CA . ALA B 1 122 ? 6.129 8.078 -14.039 1 97.44 122 ALA B CA 1
ATOM 3263 C C . ALA B 1 122 ? 6.605 6.707 -13.578 1 97.44 122 ALA B C 1
ATOM 3265 O O . ALA B 1 122 ? 5.977 5.691 -13.875 1 97.44 122 ALA B O 1
ATOM 3266 N N . ASP B 1 123 ? 7.734 6.637 -12.844 1 97.62 123 ASP B N 1
ATOM 3267 C 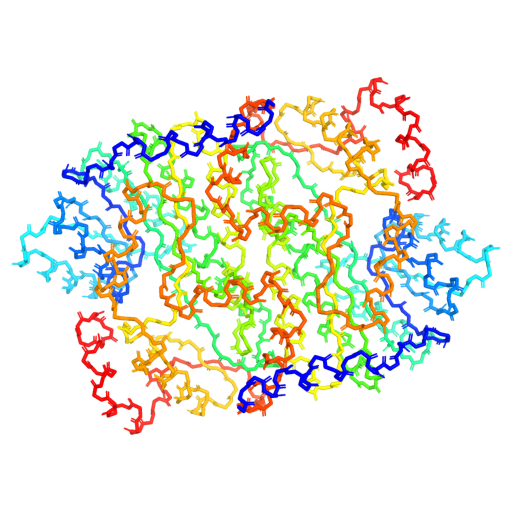CA . ASP B 1 123 ? 8.234 5.379 -12.297 1 97.62 123 ASP B CA 1
ATOM 3268 C C . ASP B 1 123 ? 7.223 4.746 -11.344 1 97.62 123 ASP B C 1
ATOM 3270 O O . ASP B 1 123 ? 6.984 3.537 -11.398 1 97.62 123 ASP B O 1
ATOM 3274 N N . PHE B 1 124 ? 6.645 5.59 -10.484 1 98.56 124 PHE B N 1
ATOM 3275 C CA . PHE B 1 124 ? 5.641 5.117 -9.539 1 98.56 124 PHE B CA 1
ATOM 3276 C C . PHE B 1 124 ? 4.41 4.598 -10.273 1 98.56 124 PHE B C 1
ATOM 3278 O O . PHE B 1 124 ? 3.863 3.551 -9.922 1 98.56 124 PHE B O 1
ATOM 3285 N N . ARG B 1 125 ? 3.982 5.316 -11.273 1 98.25 125 ARG B N 1
ATOM 3286 C CA . ARG B 1 125 ? 2.781 4.945 -12.016 1 98.25 125 ARG B CA 1
ATOM 3287 C C . ARG B 1 125 ? 2.998 3.658 -12.805 1 98.25 125 ARG B C 1
ATOM 3289 O O . ARG B 1 125 ? 2.141 2.771 -12.797 1 98.25 125 ARG B O 1
ATOM 3296 N N . GLU B 1 126 ? 4.133 3.518 -13.469 1 97.5 126 GLU B N 1
ATOM 3297 C CA . GLU B 1 126 ? 4.426 2.346 -14.281 1 97.5 126 GLU B CA 1
ATOM 3298 C C . GLU B 1 126 ? 4.492 1.079 -13.438 1 97.5 126 GLU B C 1
ATOM 3300 O O . GLU B 1 126 ? 3.92 0.05 -13.805 1 97.5 126 GLU B O 1
ATOM 3305 N N . ILE B 1 127 ? 5.168 1.18 -12.359 1 97.94 127 ILE B N 1
ATOM 3306 C CA . ILE B 1 127 ? 5.344 -0.008 -11.531 1 97.94 127 ILE B CA 1
ATOM 3307 C C . ILE B 1 127 ? 4.012 -0.403 -10.898 1 97.94 127 ILE B C 1
ATOM 3309 O O . ILE B 1 127 ? 3.732 -1.59 -10.711 1 97.94 127 ILE B O 1
ATOM 3313 N N . MET B 1 128 ? 3.146 0.554 -10.531 1 98.5 128 MET B N 1
ATOM 3314 C CA . MET B 1 128 ? 1.814 0.28 -10 1 98.5 128 MET B CA 1
ATOM 3315 C C . MET B 1 128 ? 0.977 -0.503 -11 1 98.5 128 MET B C 1
ATOM 3317 O O . MET B 1 128 ? 0.181 -1.362 -10.617 1 98.5 128 MET B O 1
ATOM 3321 N N . GLU B 1 129 ? 1.126 -0.171 -12.297 1 98.5 129 GLU B N 1
ATOM 3322 C CA . GLU B 1 129 ? 0.362 -0.862 -13.328 1 98.5 129 GLU B CA 1
ATOM 3323 C C . GLU B 1 129 ? 0.66 -2.357 -13.328 1 98.5 129 GLU B C 1
ATOM 3325 O O . GLU B 1 129 ? -0.252 -3.178 -13.453 1 98.5 129 GLU B O 1
ATOM 3330 N N . VAL B 1 130 ? 1.886 -2.684 -13.141 1 98.44 130 VAL B N 1
ATOM 3331 C CA . VAL B 1 130 ? 2.322 -4.07 -13.266 1 98.44 130 VAL B CA 1
ATOM 3332 C C . VAL B 1 130 ? 2.135 -4.789 -11.93 1 98.44 130 VAL B C 1
ATOM 3334 O O . VAL B 1 130 ? 1.503 -5.848 -11.875 1 98.44 130 VAL B O 1
ATOM 3337 N N . ASN B 1 131 ? 2.627 -4.184 -10.852 1 98.62 131 ASN B N 1
ATOM 3338 C CA . ASN B 1 131 ? 2.74 -4.879 -9.578 1 98.62 131 ASN B CA 1
ATOM 3339 C C . ASN B 1 131 ? 1.407 -4.914 -8.836 1 98.62 131 ASN B C 1
ATOM 3341 O O . ASN B 1 131 ? 1.214 -5.734 -7.938 1 98.62 131 ASN B O 1
ATOM 3345 N N . ALA B 1 132 ? 0.454 -3.986 -9.195 1 98.69 132 ALA B N 1
ATOM 3346 C CA . ALA B 1 132 ? -0.734 -3.883 -8.352 1 98.69 132 ALA B CA 1
ATOM 3347 C C . ALA B 1 132 ? -2.008 -3.91 -9.195 1 98.69 132 ALA B C 1
ATOM 3349 O O . ALA B 1 132 ? -2.842 -4.805 -9.039 1 98.69 132 ALA B O 1
ATOM 3350 N N . PHE B 1 133 ? -2.154 -3.039 -10.141 1 98.75 133 PHE B N 1
ATOM 3351 C CA . PHE B 1 133 ? -3.385 -2.967 -10.922 1 98.75 133 PHE B CA 1
ATOM 3352 C C . PHE B 1 133 ? -3.568 -4.227 -11.758 1 98.75 133 PHE B C 1
ATOM 3354 O O . PHE B 1 133 ? -4.695 -4.672 -11.984 1 98.75 133 PHE B O 1
ATOM 3361 N N . ALA B 1 134 ? -2.469 -4.77 -12.273 1 98.81 134 ALA B N 1
ATOM 3362 C CA . ALA B 1 134 ? -2.561 -6.012 -13.031 1 98.81 134 ALA B CA 1
ATOM 3363 C C . ALA B 1 134 ? -3.152 -7.133 -12.172 1 98.81 134 ALA B C 1
ATOM 3365 O O . ALA B 1 134 ? -3.922 -7.957 -12.672 1 98.81 134 ALA B O 1
ATOM 3366 N N . VAL B 1 135 ? -2.783 -7.188 -10.906 1 98.88 135 VAL B N 1
ATOM 3367 C CA . VAL B 1 135 ? -3.297 -8.188 -9.977 1 98.88 135 VAL B CA 1
ATOM 3368 C C . VAL B 1 135 ? -4.809 -8.023 -9.82 1 98.88 135 VAL B C 1
ATOM 3370 O O . VAL B 1 135 ? -5.555 -9 -9.875 1 98.88 135 VAL B O 1
ATOM 3373 N N . LEU B 1 136 ? -5.246 -6.785 -9.625 1 98.75 136 LEU B N 1
ATOM 3374 C CA . LEU B 1 136 ? -6.668 -6.477 -9.516 1 98.75 136 LEU B CA 1
ATOM 3375 C C . LEU B 1 136 ? -7.414 -6.918 -10.773 1 98.75 136 LEU B C 1
ATOM 3377 O O . LEU B 1 136 ? -8.422 -7.625 -10.688 1 98.75 136 LEU B O 1
ATOM 3381 N N . ARG B 1 137 ? -6.93 -6.574 -11.961 1 98.5 137 ARG B N 1
ATOM 3382 C CA . ARG B 1 137 ? -7.594 -6.816 -13.234 1 98.5 137 ARG B CA 1
ATOM 3383 C C . ARG B 1 137 ? -7.684 -8.312 -13.531 1 98.5 137 ARG B C 1
ATOM 3385 O O . ARG B 1 137 ? -8.75 -8.82 -13.867 1 98.5 137 ARG B O 1
ATOM 3392 N N . LEU B 1 138 ? -6.562 -8.953 -13.375 1 98.81 138 LEU B N 1
ATOM 3393 C CA . LEU B 1 138 ? -6.527 -10.367 -13.719 1 98.81 138 LEU B CA 1
ATOM 3394 C C . LEU B 1 138 ? -7.395 -11.18 -12.758 1 98.81 138 LEU B C 1
ATOM 3396 O O . LEU B 1 138 ? -8.047 -12.148 -13.172 1 98.81 138 LEU B O 1
ATOM 3400 N N . THR B 1 139 ? -7.383 -10.836 -11.461 1 98.75 139 THR B N 1
ATOM 3401 C CA . THR B 1 139 ? -8.258 -11.508 -10.508 1 98.75 139 THR B CA 1
ATOM 3402 C C . THR B 1 139 ? -9.727 -11.328 -10.906 1 98.75 139 THR B C 1
ATOM 3404 O O . THR B 1 139 ? -10.5 -12.289 -10.883 1 98.75 139 THR B O 1
ATOM 3407 N N . ARG B 1 140 ? -10.078 -10.125 -11.289 1 98 140 ARG B N 1
ATOM 3408 C CA . ARG B 1 140 ? -11.461 -9.836 -11.656 1 98 140 ARG B CA 1
ATOM 3409 C C . ARG B 1 140 ? -11.875 -10.625 -12.898 1 98 140 ARG B C 1
ATOM 3411 O O . ARG B 1 140 ? -12.969 -11.195 -12.938 1 98 140 ARG B O 1
ATOM 3418 N N . VAL B 1 141 ? -11.023 -10.656 -13.891 1 98.25 141 VAL B N 1
ATOM 3419 C CA . VAL B 1 141 ? -11.297 -11.375 -15.133 1 98.25 141 VAL B CA 1
ATOM 3420 C C . VAL B 1 141 ? -11.453 -12.867 -14.844 1 98.25 141 VAL B C 1
ATOM 3422 O O . VAL B 1 141 ? -12.305 -13.539 -15.445 1 98.25 141 VAL B O 1
ATOM 3425 N N . ALA B 1 142 ? -10.719 -13.406 -13.906 1 98.81 142 ALA B N 1
ATOM 3426 C CA . ALA B 1 142 ? -10.664 -14.844 -13.633 1 98.81 142 ALA B CA 1
ATOM 3427 C C . ALA B 1 142 ? -11.75 -15.25 -12.641 1 98.81 142 ALA B C 1
ATOM 3429 O O . ALA B 1 142 ? -12 -16.438 -12.445 1 98.81 142 ALA B O 1
ATOM 3430 N N . LEU B 1 143 ? -12.391 -14.297 -12 1 98.38 143 LEU B N 1
ATOM 3431 C CA . LEU B 1 143 ? -13.195 -14.523 -10.805 1 98.38 143 LEU B CA 1
ATOM 3432 C C . LEU B 1 143 ? -14.336 -15.492 -11.086 1 98.38 143 LEU B C 1
ATOM 3434 O O . LEU B 1 143 ? -14.617 -16.375 -10.273 1 98.38 143 LEU B O 1
ATOM 3438 N N . PRO B 1 144 ? -15.039 -15.414 -12.258 1 98.19 144 PRO B N 1
ATOM 3439 C CA . PRO B 1 144 ? -16.109 -16.391 -12.5 1 98.19 144 PRO B CA 1
ATOM 3440 C C . PRO B 1 144 ? -15.617 -17.828 -12.469 1 98.19 144 PRO B C 1
ATOM 3442 O O . PRO B 1 144 ? -16.281 -18.703 -11.906 1 98.19 144 PRO B O 1
ATOM 3445 N N . LEU B 1 145 ? -14.516 -18.109 -13.016 1 98.81 145 LEU B N 1
ATOM 3446 C CA . LEU B 1 145 ? -13.969 -19.453 -13.039 1 98.81 145 LEU B CA 1
ATOM 3447 C C . LEU B 1 145 ? -13.492 -19.875 -11.648 1 98.81 145 LEU B C 1
ATOM 3449 O O . LEU B 1 145 ? -13.688 -21.016 -11.242 1 98.81 145 LEU B O 1
ATOM 3453 N N . LEU B 1 146 ? -12.875 -18.938 -10.93 1 98.75 146 LEU B N 1
ATOM 3454 C CA . LEU B 1 146 ? -12.391 -19.219 -9.586 1 98.75 146 LEU B CA 1
ATOM 3455 C C . LEU B 1 146 ? -13.547 -19.531 -8.648 1 98.75 146 LEU B C 1
ATOM 3457 O O . LEU B 1 146 ? -13.453 -20.438 -7.812 1 98.75 146 LEU B O 1
ATOM 3461 N N . ARG B 1 147 ? -14.609 -18.797 -8.828 1 97.88 147 ARG B N 1
ATOM 3462 C CA . ARG B 1 147 ? -15.797 -19.031 -8.016 1 97.88 147 ARG B CA 1
ATOM 3463 C C . ARG B 1 147 ? -16.375 -20.422 -8.281 1 97.88 147 ARG B C 1
ATOM 3465 O O . ARG B 1 147 ? -16.703 -21.156 -7.348 1 97.88 147 ARG B O 1
ATOM 3472 N N . ALA B 1 148 ? -16.484 -20.734 -9.516 1 98 148 ALA B N 1
ATOM 3473 C CA . ALA B 1 148 ? -17.031 -22.031 -9.906 1 98 148 ALA B CA 1
ATOM 3474 C C . ALA B 1 148 ? -16.203 -23.172 -9.344 1 98 148 ALA B C 1
ATOM 3476 O O . ALA B 1 148 ? -16.734 -24.219 -8.969 1 98 148 ALA B O 1
ATOM 3477 N N . ALA B 1 149 ? -14.938 -22.953 -9.195 1 98.19 149 ALA B N 1
ATOM 3478 C CA . ALA B 1 149 ? -14.023 -24 -8.766 1 98.19 149 ALA B CA 1
ATOM 3479 C C . ALA B 1 149 ? -13.789 -23.922 -7.258 1 98.19 149 ALA B C 1
ATOM 3481 O O . ALA B 1 149 ? -13.133 -24.797 -6.684 1 98.19 149 ALA B O 1
ATOM 3482 N N . ARG B 1 150 ? -14.375 -22.844 -6.617 1 97.38 150 ARG B N 1
ATOM 3483 C CA . ARG B 1 150 ? -13.953 -22.562 -5.25 1 97.38 150 ARG B CA 1
ATOM 3484 C C . ARG B 1 150 ? -12.438 -22.562 -5.129 1 97.38 150 ARG B C 1
ATOM 3486 O O . ARG B 1 150 ? -11.875 -23.266 -4.273 1 97.38 150 ARG B O 1
ATOM 3493 N N . GLY B 1 151 ? -11.852 -21.781 -6.031 1 98.25 151 GLY B N 1
ATOM 3494 C CA . GLY B 1 151 ? -10.422 -21.844 -6.297 1 98.25 151 GLY B CA 1
ATOM 3495 C C . GLY B 1 151 ? -9.609 -20.969 -5.352 1 98.25 151 GLY B C 1
ATOM 3496 O O . GLY B 1 151 ? -10.086 -20.594 -4.277 1 98.25 151 GLY B O 1
ATOM 3497 N N . ARG B 1 152 ? -8.266 -20.812 -5.703 1 98.69 152 ARG B N 1
ATOM 3498 C CA . ARG B 1 152 ? -7.293 -20.094 -4.879 1 98.69 152 ARG B CA 1
ATOM 3499 C C . ARG B 1 152 ? -6.551 -19.031 -5.691 1 98.69 152 ARG B C 1
ATOM 3501 O O . ARG B 1 152 ? -6.285 -19.234 -6.879 1 98.69 152 ARG B O 1
ATOM 3508 N N . VAL B 1 153 ? -6.277 -17.969 -5.031 1 98.88 153 VAL B N 1
ATOM 3509 C CA . VAL B 1 153 ? -5.453 -16.906 -5.598 1 98.88 153 VAL B CA 1
ATOM 3510 C C . VAL B 1 153 ? -4.164 -16.766 -4.797 1 98.88 153 VAL B C 1
ATOM 3512 O O . VAL B 1 153 ? -4.191 -16.719 -3.562 1 98.88 153 VAL B O 1
ATOM 3515 N N . LEU B 1 154 ? -3.055 -16.812 -5.449 1 98.94 154 LEU B N 1
ATOM 3516 C CA . LEU B 1 154 ? -1.746 -16.516 -4.875 1 98.94 154 LEU B CA 1
ATOM 3517 C C . LEU B 1 154 ? -1.242 -15.156 -5.336 1 98.94 154 LEU B C 1
ATOM 3519 O O . LEU B 1 154 ? -1.211 -14.875 -6.539 1 98.94 154 LEU B O 1
ATOM 3523 N N . ILE B 1 155 ? -0.928 -14.305 -4.434 1 98.88 155 ILE B N 1
ATOM 3524 C CA . ILE B 1 155 ? -0.323 -13.016 -4.734 1 98.88 155 ILE B CA 1
ATOM 3525 C C . ILE B 1 155 ? 1.094 -12.961 -4.164 1 98.88 155 ILE B C 1
ATOM 3527 O O . ILE B 1 155 ? 1.291 -13.109 -2.957 1 98.88 155 ILE B O 1
ATOM 3531 N N . VAL B 1 156 ? 2.055 -12.766 -5.02 1 98.44 156 VAL B N 1
ATOM 3532 C CA . VAL B 1 156 ? 3.441 -12.609 -4.59 1 98.44 156 VAL B CA 1
ATOM 3533 C C . VAL B 1 156 ? 3.762 -11.125 -4.414 1 98.44 156 VAL B C 1
ATOM 3535 O O . VAL B 1 156 ? 4.031 -10.422 -5.391 1 98.44 156 VAL B O 1
ATOM 3538 N N . SER B 1 157 ? 3.703 -10.695 -3.225 1 97.62 157 SER B N 1
ATOM 3539 C CA . SER B 1 157 ? 4.152 -9.352 -2.877 1 97.62 157 SER B CA 1
ATOM 3540 C C . SER B 1 157 ? 5.641 -9.336 -2.547 1 97.62 157 SER B C 1
ATOM 3542 O O . SER B 1 157 ? 6.465 -9.781 -3.35 1 97.62 157 SER B O 1
ATOM 3544 N N . SER B 1 158 ? 6.035 -8.82 -1.433 1 94.69 158 SER B N 1
ATOM 3545 C CA . SER B 1 158 ? 7.406 -8.695 -0.94 1 94.69 158 SER B CA 1
ATOM 3546 C C . SER B 1 158 ? 7.43 -8.227 0.51 1 94.69 158 SER B C 1
ATOM 3548 O O . SER B 1 158 ? 6.465 -7.633 0.991 1 94.69 158 SER B O 1
ATOM 3550 N N . VAL B 1 159 ? 8.508 -8.523 1.141 1 92.56 159 VAL B N 1
ATOM 3551 C CA . VAL B 1 159 ? 8.719 -7.867 2.428 1 92.56 159 VAL B CA 1
ATOM 3552 C C . VAL B 1 159 ? 8.719 -6.352 2.246 1 92.56 159 VAL B C 1
ATOM 3554 O O . VAL B 1 159 ? 8.352 -5.609 3.16 1 92.56 159 VAL B O 1
ATOM 3557 N N . GLY B 1 160 ? 9.031 -5.906 1.056 1 93.94 160 GLY B N 1
ATOM 3558 C CA . GLY B 1 160 ? 8.945 -4.5 0.696 1 93.94 160 GLY B CA 1
ATOM 3559 C C . GLY B 1 160 ? 7.523 -3.963 0.734 1 93.94 160 GLY B C 1
ATOM 3560 O O . GLY B 1 160 ? 7.309 -2.754 0.627 1 93.94 160 GLY B O 1
ATOM 3561 N N . GLY B 1 161 ? 6.551 -4.812 0.904 1 96 161 GLY B N 1
ATOM 3562 C CA . GLY B 1 161 ? 5.156 -4.438 1.088 1 96 161 GLY B CA 1
ATOM 3563 C C . GLY B 1 161 ? 4.781 -4.238 2.545 1 96 161 GLY B C 1
ATOM 3564 O O . GLY B 1 161 ? 3.615 -3.99 2.861 1 96 161 GLY B O 1
ATOM 3565 N N . LYS B 1 162 ? 5.797 -4.359 3.416 1 95.31 162 LYS B N 1
ATOM 3566 C CA . LYS B 1 162 ? 5.598 -4.129 4.844 1 95.31 162 LYS B CA 1
ATOM 3567 C C . LYS B 1 162 ? 6.645 -3.164 5.395 1 95.31 162 LYS B C 1
ATOM 3569 O O . LYS B 1 162 ? 6.383 -2.434 6.352 1 95.31 162 LYS B O 1
ATOM 3574 N N . VAL B 1 163 ? 7.812 -3.191 4.793 1 95.94 163 VAL B N 1
ATOM 3575 C CA . VAL B 1 163 ? 8.93 -2.361 5.23 1 95.94 163 VAL B CA 1
ATOM 3576 C C . VAL B 1 163 ? 9.586 -1.701 4.02 1 95.94 163 VAL B C 1
ATOM 3578 O O . VAL B 1 163 ? 9.984 -2.383 3.07 1 95.94 163 VAL B O 1
ATOM 3581 N N . ALA B 1 164 ? 9.68 -0.407 4.098 1 96.5 164 ALA B N 1
ATOM 3582 C CA . ALA B 1 164 ? 10.297 0.323 2.99 1 96.5 164 ALA B CA 1
ATOM 3583 C C . ALA B 1 164 ? 11.812 0.312 3.107 1 96.5 164 ALA B C 1
ATOM 3585 O O . ALA B 1 164 ? 12.375 0.915 4.023 1 96.5 164 ALA B O 1
ATOM 3586 N N . VAL B 1 165 ? 12.461 -0.309 2.158 1 93.44 165 VAL B N 1
ATOM 3587 C CA . VAL B 1 165 ? 13.914 -0.295 2.062 1 93.44 165 VAL B CA 1
ATOM 3588 C C . VAL B 1 165 ? 14.367 0.882 1.201 1 93.44 165 VAL B C 1
ATOM 3590 O O . VAL B 1 165 ? 13.781 1.146 0.147 1 93.44 165 VAL B O 1
ATOM 3593 N N . PRO B 1 166 ? 15.398 1.613 1.658 1 95.06 166 PRO B N 1
ATOM 3594 C CA . PRO B 1 166 ? 15.867 2.752 0.862 1 95.06 166 PRO B CA 1
ATOM 3595 C C . PRO B 1 166 ? 16.219 2.361 -0.57 1 95.06 166 PRO B C 1
ATOM 3597 O O . PRO B 1 166 ? 16.703 1.248 -0.81 1 95.06 166 PRO B O 1
ATOM 3600 N N . HIS B 1 167 ? 16 3.283 -1.546 1 95.94 167 HIS B N 1
ATOM 3601 C CA . HIS B 1 167 ? 16.328 3.145 -2.963 1 95.94 167 HIS B CA 1
ATOM 3602 C C . HIS B 1 167 ? 15.312 2.238 -3.664 1 95.94 167 HIS B C 1
ATOM 3604 O O . HIS B 1 167 ? 15.562 1.775 -4.781 1 95.94 167 HIS B O 1
ATOM 3610 N N . LEU B 1 168 ? 14.18 1.958 -3.016 1 96.56 168 LEU B N 1
ATOM 3611 C CA . LEU B 1 168 ? 13.141 1.13 -3.611 1 96.56 168 LEU B CA 1
ATOM 3612 C C . LEU B 1 168 ? 11.773 1.799 -3.484 1 96.56 168 LEU B C 1
ATOM 3614 O O . LEU B 1 168 ? 10.75 1.117 -3.385 1 96.56 168 LEU B O 1
ATOM 3618 N N . ALA B 1 169 ? 11.688 3.074 -3.484 1 98 169 ALA B N 1
ATOM 3619 C CA . ALA B 1 169 ? 10.477 3.816 -3.129 1 98 169 ALA B CA 1
ATOM 3620 C C . ALA B 1 169 ? 9.312 3.432 -4.035 1 98 169 ALA B C 1
ATOM 3622 O O . ALA B 1 169 ? 8.234 3.066 -3.549 1 98 169 ALA B O 1
ATOM 3623 N N . PRO B 1 170 ? 9.477 3.473 -5.426 1 98.19 170 PRO B N 1
ATOM 3624 C CA . PRO B 1 170 ? 8.344 3.057 -6.258 1 98.19 170 PRO B CA 1
ATOM 3625 C C . PRO B 1 170 ? 7.945 1.601 -6.023 1 98.19 170 PRO B C 1
ATOM 3627 O O . PRO B 1 170 ? 6.754 1.276 -6.012 1 98.19 170 PRO B O 1
ATOM 3630 N N . TYR B 1 171 ? 8.938 0.753 -5.855 1 97.19 171 TYR B N 1
ATOM 3631 C CA . TYR B 1 171 ? 8.688 -0.66 -5.598 1 97.19 171 TYR B CA 1
ATOM 3632 C C . TYR B 1 171 ? 7.914 -0.847 -4.297 1 97.19 171 TYR B C 1
ATOM 3634 O O . TYR B 1 171 ? 6.906 -1.555 -4.262 1 97.19 171 TYR B O 1
ATOM 3642 N N . THR B 1 172 ? 8.383 -0.174 -3.215 1 97.75 172 THR B N 1
ATOM 3643 C CA . THR B 1 172 ? 7.711 -0.19 -1.92 1 97.75 172 THR B CA 1
ATOM 3644 C C . THR B 1 172 ? 6.266 0.278 -2.057 1 97.75 172 THR B C 1
ATOM 3646 O O . THR B 1 172 ? 5.348 -0.365 -1.543 1 97.75 172 THR B O 1
ATOM 3649 N N . PHE B 1 173 ? 6.07 1.353 -2.734 1 98.5 173 PHE B N 1
ATOM 3650 C CA . PHE B 1 173 ? 4.762 1.939 -2.988 1 98.5 173 PHE B CA 1
ATOM 3651 C C . PHE B 1 173 ? 3.811 0.905 -3.58 1 98.5 173 PHE B C 1
ATOM 3653 O O . PHE B 1 173 ? 2.705 0.708 -3.07 1 98.5 173 PHE B O 1
ATOM 3660 N N . SER B 1 174 ? 4.211 0.18 -4.562 1 98.62 174 SER B N 1
ATOM 3661 C CA . SER B 1 174 ? 3.398 -0.8 -5.273 1 98.62 174 SER B CA 1
ATOM 3662 C C . SER B 1 174 ? 3.184 -2.055 -4.434 1 98.62 174 SER B C 1
ATOM 3664 O O . SER B 1 174 ? 2.086 -2.619 -4.422 1 98.62 174 SER B O 1
ATOM 3666 N N . LYS B 1 175 ? 4.234 -2.5 -3.756 1 98.56 175 LYS B N 1
ATOM 3667 C CA . LYS B 1 175 ? 4.141 -3.752 -3.012 1 98.56 175 LYS B CA 1
ATOM 3668 C C . LYS B 1 175 ? 3.316 -3.576 -1.74 1 98.56 175 LYS B C 1
ATOM 3670 O O . LYS B 1 175 ? 2.621 -4.5 -1.313 1 98.56 175 LYS B O 1
ATOM 3675 N N . PHE B 1 176 ? 3.328 -2.352 -1.137 1 98.69 176 PHE B N 1
ATOM 3676 C CA . PHE B 1 176 ? 2.365 -2.062 -0.08 1 98.69 176 PHE B CA 1
ATOM 3677 C C . PHE B 1 176 ? 0.939 -2.133 -0.612 1 98.69 176 PHE B C 1
ATOM 3679 O O . PHE B 1 176 ? 0.081 -2.789 -0.017 1 98.69 176 PHE B O 1
ATOM 3686 N N . ALA B 1 177 ? 0.727 -1.498 -1.732 1 98.75 177 ALA B N 1
ATOM 3687 C CA . ALA B 1 177 ? -0.61 -1.474 -2.32 1 98.75 177 ALA B CA 1
ATOM 3688 C C . ALA B 1 177 ? -1.125 -2.889 -2.572 1 98.75 177 ALA B C 1
ATOM 3690 O O . ALA B 1 177 ? -2.256 -3.219 -2.207 1 98.75 177 ALA B O 1
ATOM 3691 N N . VAL B 1 178 ? -0.288 -3.756 -3.141 1 98.81 178 VAL B N 1
ATOM 3692 C CA . VAL B 1 178 ? -0.759 -5.082 -3.521 1 98.81 178 VAL B CA 1
ATOM 3693 C C . VAL B 1 178 ? -0.91 -5.953 -2.275 1 98.81 178 VAL B C 1
ATOM 3695 O O . VAL B 1 178 ? -1.777 -6.828 -2.223 1 98.81 178 VAL B O 1
ATOM 3698 N N . THR B 1 179 ? -0.1 -5.734 -1.235 1 98.69 179 THR B N 1
ATOM 3699 C CA . THR B 1 179 ? -0.3 -6.422 0.036 1 98.69 179 THR B CA 1
ATOM 3700 C C . THR B 1 179 ? -1.672 -6.094 0.619 1 98.69 179 THR B C 1
ATOM 3702 O O . THR B 1 179 ? -2.4 -6.988 1.048 1 98.69 179 THR B O 1
ATOM 3705 N N . GLY B 1 180 ? -2.018 -4.82 0.624 1 98.56 180 GLY B N 1
ATOM 3706 C CA . GLY B 1 180 ? -3.346 -4.422 1.061 1 98.56 180 GLY B CA 1
ATOM 3707 C C . GLY B 1 180 ? -4.457 -5.008 0.208 1 98.56 180 GLY B C 1
ATOM 3708 O O . GLY B 1 180 ? -5.492 -5.426 0.73 1 98.56 180 GLY B O 1
ATOM 3709 N N . LEU B 1 181 ? -4.211 -5.035 -1.089 1 98.75 181 LEU B N 1
ATOM 3710 C CA . LEU B 1 181 ? -5.176 -5.645 -1.998 1 98.75 181 LEU B CA 1
ATOM 3711 C C . LEU B 1 181 ? -5.387 -7.117 -1.664 1 98.75 181 LEU B C 1
ATOM 3713 O O . LEU B 1 181 ? -6.516 -7.609 -1.692 1 98.75 181 LEU B O 1
ATOM 3717 N N . GLY B 1 182 ? -4.305 -7.809 -1.386 1 98.81 182 GLY B N 1
ATOM 3718 C CA . GLY B 1 182 ? -4.406 -9.211 -0.999 1 98.81 182 GLY B CA 1
ATOM 3719 C C . GLY B 1 182 ? -5.285 -9.43 0.217 1 98.81 182 GLY B C 1
ATOM 3720 O O . GLY B 1 182 ? -6.125 -10.328 0.224 1 98.81 182 GLY B O 1
ATOM 3721 N N . GLN B 1 183 ? -5.109 -8.609 1.227 1 98.38 183 GLN B N 1
ATOM 3722 C CA . GLN B 1 183 ? -5.945 -8.703 2.42 1 98.38 183 GLN B CA 1
ATOM 3723 C C . GLN B 1 183 ? -7.41 -8.43 2.088 1 98.38 183 GLN B C 1
ATOM 3725 O O . GLN B 1 183 ? -8.297 -9.141 2.562 1 98.38 183 GLN B O 1
ATOM 3730 N N . ALA B 1 184 ? -7.641 -7.395 1.294 1 98.31 184 ALA B N 1
ATOM 3731 C CA . ALA B 1 184 ? -9.008 -7.016 0.936 1 98.31 184 ALA B CA 1
ATOM 3732 C C . ALA B 1 184 ? -9.688 -8.125 0.138 1 98.31 184 ALA B C 1
ATOM 3734 O O . ALA B 1 184 ? -10.828 -8.492 0.426 1 98.31 184 ALA B O 1
ATOM 3735 N N . LEU B 1 185 ? -8.984 -8.641 -0.861 1 98.62 185 LEU B N 1
ATOM 3736 C CA . LEU B 1 185 ? -9.531 -9.719 -1.679 1 98.62 185 LEU B CA 1
ATOM 3737 C C . LEU B 1 185 ? -9.859 -10.938 -0.824 1 98.62 185 LEU B C 1
ATOM 3739 O O . LEU B 1 185 ? -10.891 -11.578 -1.021 1 98.62 185 LEU B O 1
ATOM 3743 N N . ARG B 1 186 ? -8.969 -11.273 0.079 1 98.38 186 ARG B N 1
ATOM 3744 C CA . ARG B 1 186 ? -9.195 -12.445 0.92 1 98.38 186 ARG B CA 1
ATOM 3745 C C . ARG B 1 186 ? -10.5 -12.312 1.702 1 98.38 186 ARG B C 1
ATOM 3747 O O . ARG B 1 186 ? -11.312 -13.242 1.727 1 98.38 186 ARG B O 1
ATOM 3754 N N . ALA B 1 187 ? -10.68 -11.141 2.348 1 97 187 ALA B N 1
ATOM 3755 C CA . ALA B 1 187 ? -11.875 -10.93 3.154 1 97 187 ALA B CA 1
ATOM 3756 C C . ALA B 1 187 ? -13.133 -10.938 2.283 1 97 187 ALA B C 1
ATOM 3758 O O . ALA B 1 187 ? -14.141 -11.539 2.648 1 97 187 ALA B O 1
ATOM 3759 N N . GLU B 1 188 ? -13.07 -10.305 1.147 1 97.25 188 GLU B N 1
ATOM 3760 C CA . GLU B 1 188 ? -14.242 -10.086 0.309 1 97.25 188 GLU B CA 1
ATOM 3761 C C . GLU B 1 188 ? -14.625 -11.352 -0.452 1 97.25 188 GLU B C 1
ATOM 3763 O O . GLU B 1 188 ? -15.812 -11.602 -0.695 1 97.25 188 GLU B O 1
ATOM 3768 N N . LEU B 1 189 ? -13.664 -12.172 -0.844 1 97.44 189 LEU B N 1
ATOM 3769 C CA . LEU B 1 189 ? -13.945 -13.312 -1.714 1 97.44 189 LEU B CA 1
ATOM 3770 C C . LEU B 1 189 ? -14.203 -14.57 -0.894 1 97.44 189 LEU B C 1
ATOM 3772 O O . LEU B 1 189 ? -14.633 -15.594 -1.437 1 97.44 189 LEU B O 1
ATOM 3776 N N . ALA B 1 190 ? -13.93 -14.484 0.375 1 95.62 190 ALA B N 1
ATOM 3777 C CA . ALA B 1 190 ? -14.125 -15.633 1.25 1 95.62 190 ALA B CA 1
ATOM 3778 C C . ALA B 1 190 ? -15.562 -16.141 1.172 1 95.62 190 ALA B C 1
ATOM 3780 O O . ALA B 1 190 ? -15.797 -17.359 1.168 1 95.62 190 ALA B O 1
ATOM 3781 N N . ARG B 1 191 ? -16.469 -15.258 1.072 1 92.88 191 ARG B N 1
ATOM 3782 C CA . ARG B 1 191 ? -17.875 -15.633 1.066 1 92.88 191 ARG B CA 1
ATOM 3783 C C . ARG B 1 191 ? -18.25 -16.344 -0.235 1 92.88 191 ARG B C 1
ATOM 3785 O O . ARG B 1 191 ? -19.297 -16.984 -0.319 1 92.88 191 ARG B O 1
ATOM 3792 N N . GLU B 1 192 ? -17.422 -16.188 -1.184 1 94.31 192 GLU B N 1
ATOM 3793 C CA . GLU B 1 192 ? -17.672 -16.812 -2.479 1 94.31 192 GLU B CA 1
ATOM 3794 C C . GLU B 1 192 ? -16.891 -18.125 -2.615 1 94.31 192 GLU B C 1
ATOM 3796 O O . GLU B 1 192 ? -16.875 -18.734 -3.686 1 94.31 192 GLU B O 1
ATOM 3801 N N . GLY B 1 193 ? -16.188 -18.469 -1.601 1 95.19 193 GLY B N 1
ATOM 3802 C CA . GLY B 1 193 ? -15.461 -19.734 -1.592 1 95.19 193 GLY B CA 1
ATOM 3803 C C . GLY B 1 193 ? -14.078 -19.641 -2.203 1 95.19 193 GLY B C 1
ATOM 3804 O O . GLY B 1 193 ? -13.414 -20.656 -2.426 1 95.19 193 GLY B O 1
ATOM 3805 N N . VAL B 1 194 ? -13.625 -18.453 -2.57 1 97.94 194 VAL B N 1
ATOM 3806 C CA . VAL B 1 194 ? -12.297 -18.25 -3.143 1 97.94 194 VAL B CA 1
ATOM 3807 C C . VAL B 1 194 ? -11.32 -17.828 -2.047 1 97.94 194 VAL B C 1
ATOM 3809 O O . VAL B 1 194 ? -11.578 -16.875 -1.308 1 97.94 194 VAL B O 1
ATOM 3812 N N . SER B 1 195 ? -10.211 -18.562 -1.875 1 97.5 195 SER B N 1
ATOM 3813 C CA . SER B 1 195 ? -9.195 -18.203 -0.889 1 97.5 195 SER B CA 1
ATOM 3814 C C . SER B 1 195 ? -8.07 -17.391 -1.521 1 97.5 195 SER B C 1
ATOM 3816 O O . SER B 1 195 ? -7.711 -17.625 -2.68 1 97.5 195 SER B O 1
ATOM 3818 N N . VAL B 1 196 ? -7.535 -16.469 -0.769 1 98.69 196 VAL B N 1
ATOM 3819 C CA . VAL B 1 196 ? -6.434 -15.641 -1.237 1 98.69 196 VAL B CA 1
ATOM 3820 C C . VAL B 1 196 ? -5.254 -15.75 -0.274 1 98.69 196 VAL B C 1
ATOM 3822 O O . VAL B 1 196 ? -5.41 -15.562 0.935 1 98.69 196 VAL B O 1
ATOM 3825 N N . THR B 1 197 ? -4.105 -16.125 -0.756 1 98.75 197 THR B N 1
ATOM 3826 C CA . THR B 1 197 ? -2.85 -16.172 -0.013 1 98.75 197 THR B CA 1
ATOM 3827 C C . THR B 1 197 ? -1.878 -15.117 -0.534 1 98.75 197 THR B C 1
ATOM 3829 O O . THR B 1 197 ? -1.587 -15.07 -1.73 1 98.75 197 THR B O 1
ATOM 3832 N N . THR B 1 198 ? -1.457 -14.227 0.311 1 98.75 198 THR B N 1
ATOM 3833 C CA . THR B 1 198 ? -0.424 -13.25 -0.014 1 98.75 198 THR B CA 1
ATOM 3834 C C . THR B 1 198 ? 0.907 -13.641 0.625 1 98.75 198 THR B C 1
ATOM 3836 O O . THR B 1 198 ? 0.995 -13.797 1.845 1 98.75 198 THR B O 1
ATOM 3839 N N . VAL B 1 199 ? 1.922 -13.836 -0.196 1 98.56 199 VAL B N 1
ATOM 3840 C CA . VAL B 1 199 ? 3.236 -14.172 0.339 1 98.56 199 VAL B CA 1
ATOM 3841 C C . VAL B 1 199 ? 4.164 -12.969 0.232 1 98.56 199 VAL B C 1
ATOM 3843 O O . VAL B 1 199 ? 4.062 -12.18 -0.712 1 98.56 199 VAL B O 1
ATOM 3846 N N . LEU B 1 200 ? 5.004 -12.82 1.177 1 97.62 200 LEU B N 1
ATOM 3847 C CA . LEU B 1 200 ? 5.949 -11.711 1.268 1 97.62 200 LEU B CA 1
ATOM 3848 C C . LEU B 1 200 ? 7.375 -12.219 1.416 1 97.62 200 LEU B C 1
ATOM 3850 O O . LEU B 1 200 ? 7.879 -12.352 2.533 1 97.62 200 LEU B O 1
ATOM 3854 N N . PRO B 1 201 ? 8 -12.414 0.313 1 94.62 201 PRO B N 1
ATOM 3855 C CA . PRO B 1 201 ? 9.375 -12.906 0.354 1 94.62 201 PRO B CA 1
ATOM 3856 C C . PRO B 1 201 ? 10.391 -11.789 0.62 1 94.62 201 PRO B C 1
ATOM 3858 O O . PRO B 1 201 ? 10.094 -10.617 0.4 1 94.62 201 PRO B O 1
ATOM 3861 N N . SER B 1 202 ? 11.461 -12.203 1.141 1 90.69 202 SER B N 1
ATOM 3862 C CA . SER B 1 202 ? 12.648 -11.359 1.091 1 90.69 202 SER B CA 1
ATOM 3863 C C . SER B 1 202 ? 13.422 -11.555 -0.212 1 90.69 202 SER B C 1
ATOM 3865 O O . SER B 1 202 ? 12.828 -11.914 -1.235 1 90.69 202 SER B O 1
ATOM 3867 N N . LEU B 1 203 ? 14.719 -11.25 -0.236 1 82.06 203 LEU B N 1
ATOM 3868 C CA . LEU B 1 203 ? 15.531 -11.406 -1.438 1 82.06 203 LEU B CA 1
ATOM 3869 C C . LEU B 1 203 ? 15.602 -12.875 -1.86 1 82.06 203 LEU B C 1
ATOM 3871 O O . LEU B 1 203 ? 15.703 -13.766 -1.014 1 82.06 203 LEU B O 1
ATOM 3875 N N . MET B 1 204 ? 15.367 -13.062 -3.102 1 80.81 204 MET B N 1
ATOM 3876 C CA . MET B 1 204 ? 15.422 -14.406 -3.672 1 80.81 204 MET B CA 1
ATOM 3877 C C . MET B 1 204 ? 16.516 -14.508 -4.73 1 80.81 204 MET B C 1
ATOM 3879 O O . MET B 1 204 ? 16.719 -13.578 -5.508 1 80.81 204 MET B O 1
ATOM 3883 N N . ARG B 1 205 ? 17.141 -15.641 -4.711 1 78.69 205 ARG B N 1
ATOM 3884 C CA . ARG B 1 205 ? 18.203 -15.898 -5.688 1 78.69 205 ARG B CA 1
ATOM 3885 C C . ARG B 1 205 ? 17.625 -16.469 -6.977 1 78.69 205 ARG B C 1
ATOM 3887 O O . ARG B 1 205 ? 17.688 -17.688 -7.207 1 78.69 205 ARG B O 1
ATOM 3894 N N . THR B 1 206 ? 17.047 -15.617 -7.742 1 77.25 206 THR B N 1
ATOM 3895 C CA . THR B 1 206 ? 16.406 -16.016 -8.992 1 77.25 206 THR B CA 1
ATOM 3896 C C . THR B 1 206 ? 17.234 -15.586 -10.195 1 77.25 206 THR B C 1
ATOM 3898 O O . THR B 1 206 ? 17 -16.047 -11.312 1 77.25 206 THR B O 1
ATOM 3901 N N . GLY B 1 207 ? 18.25 -14.766 -9.906 1 74.12 207 GLY B N 1
ATOM 3902 C CA . GLY B 1 207 ? 19 -14.148 -10.992 1 74.12 207 GLY B CA 1
ATOM 3903 C C . GLY B 1 207 ? 18.25 -12.992 -11.648 1 74.12 207 GLY B C 1
ATOM 3904 O O . GLY B 1 207 ? 18.594 -12.578 -12.758 1 74.12 207 GLY B O 1
ATOM 3905 N N . SER B 1 208 ? 17.312 -12.43 -10.969 1 75.75 208 SER B N 1
ATOM 3906 C CA . SER B 1 208 ? 16.406 -11.469 -11.586 1 75.75 208 SER B CA 1
ATOM 3907 C C . SER B 1 208 ? 16.984 -10.062 -11.562 1 75.75 208 SER B C 1
ATOM 3909 O O . SER B 1 208 ? 16.469 -9.156 -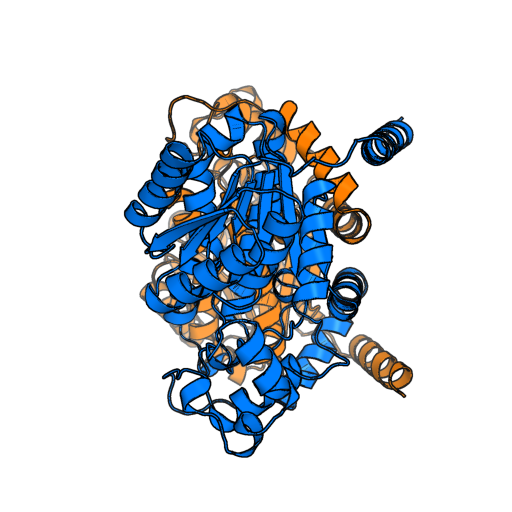12.219 1 75.75 208 SER B O 1
ATOM 3911 N N . ALA B 1 209 ? 18.094 -9.906 -10.906 1 75.62 209 ALA B N 1
ATOM 3912 C CA . ALA B 1 209 ? 18.688 -8.57 -10.758 1 75.62 209 ALA B CA 1
ATOM 3913 C C . ALA B 1 209 ? 18.938 -7.938 -12.125 1 75.62 209 ALA B C 1
ATOM 3915 O O . ALA B 1 209 ? 18.828 -6.719 -12.273 1 75.62 209 ALA B O 1
ATOM 3916 N N . ARG B 1 210 ? 19.172 -8.711 -13.047 1 78 210 ARG B N 1
ATOM 3917 C CA . ARG B 1 210 ? 19.5 -8.203 -14.367 1 78 210 ARG B CA 1
ATOM 3918 C C . ARG B 1 210 ? 18.312 -7.508 -15.008 1 78 210 ARG B C 1
ATOM 3920 O O . ARG B 1 210 ? 18.469 -6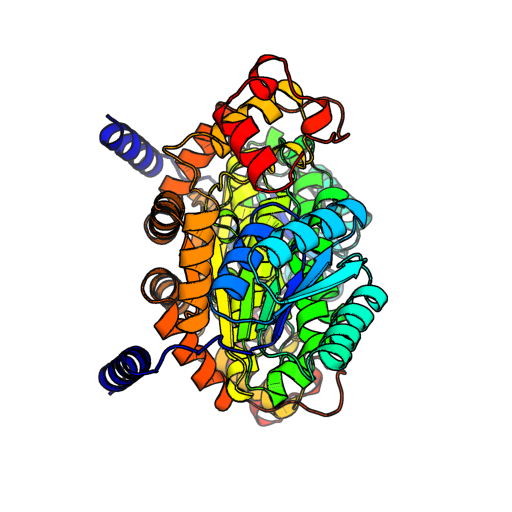.691 -15.922 1 78 210 ARG B O 1
ATOM 3927 N N . HIS B 1 211 ? 17.203 -7.793 -14.523 1 83.25 211 HIS B N 1
ATOM 3928 C CA . HIS B 1 211 ? 16 -7.234 -15.117 1 83.25 211 HIS B CA 1
ATOM 3929 C C . HIS B 1 211 ? 15.5 -6.039 -14.32 1 83.25 211 HIS B C 1
ATOM 3931 O O . HIS B 1 211 ? 14.523 -5.387 -14.711 1 83.25 211 HIS B O 1
ATOM 3937 N N . ALA B 1 212 ? 16.188 -5.754 -13.281 1 86.81 212 ALA B N 1
ATOM 3938 C CA . ALA B 1 212 ? 15.836 -4.551 -12.531 1 86.81 212 ALA B CA 1
ATOM 3939 C C . ALA B 1 212 ? 16.141 -3.295 -13.344 1 86.81 212 ALA B C 1
ATOM 3941 O O . ALA B 1 212 ? 17.094 -3.27 -14.125 1 86.81 212 ALA B O 1
ATOM 3942 N N . ARG B 1 213 ? 15.312 -2.322 -13.227 1 92.06 213 ARG B N 1
ATOM 3943 C CA . ARG B 1 213 ? 15.648 -1.002 -13.75 1 92.06 213 ARG B CA 1
ATOM 3944 C C . ARG B 1 213 ? 16.422 -0.181 -12.719 1 92.06 213 ARG B C 1
ATOM 3946 O O . ARG B 1 213 ? 15.93 0.036 -11.602 1 92.06 213 ARG B O 1
ATOM 3953 N N . VAL B 1 214 ? 17.594 0.26 -13.094 1 93 214 VAL B N 1
ATOM 3954 C CA . VAL B 1 214 ? 18.5 0.898 -12.141 1 93 214 VAL B CA 1
ATOM 3955 C C . VAL B 1 214 ? 18.656 2.375 -12.492 1 93 214 VAL B C 1
ATOM 3957 O O . VAL B 1 214 ? 18.953 2.717 -13.641 1 93 214 VAL B O 1
ATOM 3960 N N . LYS B 1 215 ? 18.531 3.246 -11.523 1 94.56 215 LYS B N 1
ATOM 3961 C CA . LYS B 1 215 ? 18.703 4.688 -11.672 1 94.56 215 LYS B CA 1
ATOM 3962 C C . LYS B 1 215 ? 19.766 5.219 -10.711 1 94.56 215 LYS B C 1
ATOM 3964 O O . LYS B 1 215 ? 20.266 4.477 -9.867 1 94.56 215 LYS B O 1
ATOM 3969 N N . GLY B 1 216 ? 20.141 6.559 -10.891 1 94.62 216 GLY B N 1
ATOM 3970 C CA . GLY B 1 216 ? 21.234 7.125 -10.102 1 94.62 216 GLY B CA 1
ATOM 3971 C C . GLY B 1 216 ? 22.609 6.723 -10.602 1 94.62 216 GLY B C 1
ATOM 3972 O O . GLY B 1 216 ? 22.859 6.746 -11.805 1 94.62 216 GLY B O 1
ATOM 3973 N N . GLN B 1 217 ? 23.469 6.453 -9.57 1 92 217 GLN B N 1
ATOM 3974 C CA . GLN B 1 217 ? 24.766 5.902 -9.938 1 92 217 GLN B CA 1
ATOM 3975 C C . GLN B 1 217 ? 24.656 4.426 -10.305 1 92 217 GLN B C 1
ATOM 3977 O O . GLN B 1 217 ? 25 3.555 -9.5 1 92 217 GLN B O 1
ATOM 3982 N N . GLN B 1 218 ? 24.312 4.227 -11.445 1 89.19 218 GLN B N 1
ATOM 3983 C CA . GLN B 1 218 ? 23.734 2.979 -11.93 1 89.19 218 GLN B CA 1
ATOM 3984 C C . GLN B 1 218 ? 24.688 1.806 -11.688 1 89.19 218 GLN B C 1
ATOM 3986 O O . GLN B 1 218 ? 24.266 0.745 -11.219 1 89.19 218 GLN B O 1
ATOM 3991 N N . ARG B 1 219 ? 25.984 1.948 -11.992 1 87 219 ARG B N 1
ATOM 3992 C CA . ARG B 1 219 ? 26.938 0.853 -11.812 1 87 219 ARG B CA 1
ATOM 3993 C C . ARG B 1 219 ? 27.062 0.485 -10.336 1 87 219 ARG B C 1
ATOM 3995 O O . ARG B 1 219 ? 27.062 -0.696 -9.984 1 87 219 ARG B O 1
ATOM 4002 N N . LYS B 1 220 ? 27.094 1.523 -9.516 1 87.94 220 LYS B N 1
ATOM 4003 C CA . LYS B 1 220 ? 27.219 1.296 -8.078 1 87.94 220 LYS B CA 1
ATOM 4004 C C . LYS B 1 220 ? 25.938 0.696 -7.504 1 87.94 220 LYS B C 1
ATOM 4006 O O . LYS B 1 220 ? 26 -0.219 -6.68 1 87.94 220 LYS B O 1
ATOM 4011 N N . GLU B 1 221 ? 24.844 1.265 -7.93 1 88.31 221 GLU B N 1
ATOM 4012 C CA . GLU B 1 221 ? 23.547 0.78 -7.477 1 88.31 221 GLU B CA 1
ATOM 4013 C C . GLU B 1 221 ? 23.344 -0.69 -7.84 1 88.31 221 GLU B C 1
ATOM 4015 O O . GLU B 1 221 ? 22.938 -1.492 -6.996 1 88.31 221 GLU B O 1
ATOM 4020 N N . TYR B 1 222 ? 23.625 -1.019 -9.023 1 83.12 222 TYR B N 1
ATOM 4021 C CA . TYR B 1 222 ? 23.422 -2.383 -9.508 1 83.12 222 TYR B CA 1
ATOM 4022 C C . TYR B 1 222 ? 24.344 -3.354 -8.766 1 83.12 222 TYR B C 1
ATOM 4024 O O . TYR B 1 222 ? 23.922 -4.461 -8.414 1 83.12 222 TYR B O 1
ATOM 4032 N N . ALA B 1 223 ? 25.531 -2.967 -8.586 1 81.19 223 ALA B N 1
ATOM 4033 C CA . ALA B 1 223 ? 26.484 -3.832 -7.891 1 81.19 223 ALA B CA 1
ATOM 4034 C C . ALA B 1 223 ? 26 -4.176 -6.488 1 81.19 223 ALA B C 1
ATOM 4036 O O . ALA B 1 223 ? 26.062 -5.332 -6.066 1 81.19 223 ALA B O 1
ATOM 4037 N N . LEU B 1 224 ? 25.547 -3.209 -5.879 1 78.94 224 LEU B N 1
ATOM 4038 C CA . LEU B 1 224 ? 25.047 -3.408 -4.523 1 78.94 224 LEU B CA 1
ATOM 4039 C C . LEU B 1 224 ? 23.797 -4.285 -4.531 1 78.94 224 LEU B C 1
ATOM 4041 O O . LEU B 1 224 ? 23.703 -5.238 -3.758 1 78.94 224 LEU B O 1
ATOM 4045 N N . PHE B 1 225 ? 22.922 -3.984 -5.359 1 77.94 225 PHE B N 1
ATOM 4046 C CA . PHE B 1 225 ? 21.672 -4.715 -5.461 1 77.94 225 PHE B CA 1
ATOM 4047 C C . PHE B 1 225 ? 21.922 -6.164 -5.863 1 77.94 225 PHE B C 1
ATOM 4049 O O . PHE B 1 225 ? 21.391 -7.086 -5.242 1 77.94 225 PHE B O 1
ATOM 4056 N N . ALA B 1 226 ? 22.703 -6.367 -6.844 1 74.38 226 ALA B N 1
ATOM 4057 C CA . ALA B 1 226 ? 23.016 -7.703 -7.352 1 74.38 226 ALA B CA 1
ATOM 4058 C C . ALA B 1 226 ? 23.766 -8.531 -6.305 1 74.38 226 ALA B C 1
ATOM 4060 O O . ALA B 1 226 ? 23.547 -9.742 -6.195 1 74.38 226 ALA B O 1
ATOM 4061 N N . THR B 1 227 ? 24.578 -7.824 -5.559 1 75.31 227 THR B N 1
ATOM 4062 C CA . THR B 1 227 ? 25.344 -8.516 -4.52 1 75.31 227 THR B CA 1
ATOM 4063 C C . THR B 1 227 ? 24.422 -8.977 -3.396 1 75.31 227 THR B C 1
ATOM 4065 O O . THR B 1 227 ? 24.516 -10.117 -2.939 1 75.31 227 THR B O 1
ATOM 4068 N N . LEU B 1 228 ? 23.5 -8.156 -3.068 1 75.31 228 LEU B N 1
ATOM 4069 C CA . LEU B 1 228 ? 22.578 -8.5 -1.988 1 75.31 228 LEU B CA 1
ATOM 4070 C C . LEU B 1 228 ? 21.609 -9.594 -2.424 1 75.31 228 LEU B C 1
ATOM 4072 O O . LEU B 1 228 ? 21.312 -10.508 -1.652 1 75.31 228 LEU B O 1
ATOM 4076 N N . ASP B 1 229 ? 21.203 -9.547 -3.588 1 74.69 229 ASP B N 1
ATOM 4077 C CA . ASP B 1 229 ? 20.234 -10.477 -4.148 1 74.69 229 ASP B CA 1
ATOM 4078 C C . ASP B 1 229 ? 20.828 -11.883 -4.258 1 74.69 229 ASP B C 1
ATOM 4080 O O . ASP B 1 229 ? 20.078 -12.867 -4.316 1 74.69 229 ASP B O 1
ATOM 4084 N N . ASN B 1 230 ? 22.188 -11.969 -4.258 1 72.56 230 ASN B N 1
ATOM 4085 C CA . ASN B 1 230 ? 22.828 -13.258 -4.504 1 72.56 230 ASN B CA 1
ATOM 4086 C C . ASN B 1 230 ? 23.672 -13.703 -3.309 1 72.56 230 ASN B C 1
ATOM 4088 O O . ASN B 1 230 ? 24.344 -14.727 -3.369 1 72.56 230 ASN B O 1
ATOM 4092 N N . PHE B 1 231 ? 23.5 -12.898 -2.238 1 72.88 231 PHE B N 1
ATOM 4093 C CA . PHE B 1 231 ? 24.25 -13.266 -1.046 1 72.88 231 PHE B CA 1
ATOM 4094 C C . PHE B 1 231 ? 23.5 -14.312 -0.23 1 72.88 231 PHE B C 1
ATOM 4096 O O . PHE B 1 231 ? 22.391 -14.055 0.239 1 72.88 231 PHE B O 1
ATOM 4103 N N . PRO B 1 232 ? 24.062 -15.453 0.042 1 72.06 232 PRO B N 1
ATOM 4104 C CA . PRO B 1 232 ? 23.344 -16.609 0.588 1 72.06 232 PRO B CA 1
ATOM 4105 C C . PRO B 1 232 ? 22.766 -16.344 1.974 1 72.06 232 PRO B C 1
ATOM 4107 O O . PRO B 1 232 ? 21.766 -16.953 2.357 1 72.06 232 PRO B O 1
ATOM 4110 N N . LEU B 1 233 ? 23.297 -15.453 2.701 1 69.31 233 LEU B N 1
ATOM 4111 C CA . LEU B 1 233 ? 22.828 -15.227 4.059 1 69.31 233 LEU B CA 1
ATOM 4112 C C . LEU B 1 233 ? 21.562 -14.367 4.055 1 69.31 233 LEU B C 1
ATOM 4114 O O . LEU B 1 233 ? 20.797 -14.367 5.027 1 69.31 233 LEU B O 1
ATOM 4118 N N . VAL B 1 234 ? 21.312 -13.836 2.877 1 74.81 234 VAL B N 1
ATOM 4119 C CA . VAL B 1 234 ? 20.219 -12.859 2.883 1 74.81 234 VAL B CA 1
ATOM 4120 C C . VAL B 1 234 ? 19.172 -13.266 1.856 1 74.81 234 VAL B C 1
ATOM 4122 O O . VAL B 1 234 ? 18 -12.859 1.962 1 74.81 234 VAL B O 1
ATOM 4125 N N . SER B 1 235 ? 19.625 -14.148 0.942 1 81.88 235 SER B N 1
ATOM 4126 C CA . SER B 1 235 ? 18.719 -14.523 -0.139 1 81.88 235 SER B CA 1
ATOM 4127 C C . SER B 1 235 ? 18.344 -16 -0.064 1 81.88 235 SER B C 1
ATOM 4129 O O . SER B 1 235 ? 19.156 -16.828 0.345 1 81.88 235 SER B O 1
ATOM 4131 N N . LEU B 1 236 ? 17.125 -16.328 -0.444 1 85.38 236 LEU B N 1
ATOM 4132 C CA . LEU B 1 236 ? 16.594 -17.688 -0.429 1 85.38 236 LEU B CA 1
ATOM 4133 C C . LEU B 1 236 ? 16.609 -18.297 -1.828 1 85.38 236 LEU B C 1
ATOM 4135 O O . LEU B 1 236 ? 16.297 -17.625 -2.807 1 85.38 236 LEU B O 1
ATOM 4139 N N . ASP B 1 237 ? 16.906 -19.562 -1.855 1 88.56 237 ASP B N 1
ATOM 4140 C CA . ASP B 1 237 ? 16.875 -20.281 -3.129 1 88.56 237 ASP B CA 1
ATOM 4141 C C . ASP B 1 237 ? 15.469 -20.297 -3.717 1 88.56 237 ASP B C 1
ATOM 4143 O O . ASP B 1 237 ? 14.492 -20.484 -2.992 1 88.56 237 ASP B O 1
ATOM 4147 N N . ALA B 1 238 ? 15.43 -20.172 -4.992 1 89.62 238 ALA B N 1
ATOM 4148 C CA . ALA B 1 238 ? 14.141 -20.031 -5.676 1 89.62 238 ALA B CA 1
ATOM 4149 C C . ALA B 1 238 ? 13.289 -21.281 -5.48 1 89.62 238 ALA B C 1
ATOM 4151 O O . ALA B 1 238 ? 12.07 -21.203 -5.328 1 89.62 238 ALA B O 1
ATOM 4152 N N . ASP B 1 239 ? 13.922 -22.516 -5.504 1 92.44 239 ASP B N 1
ATOM 4153 C CA . ASP B 1 239 ? 13.18 -23.766 -5.359 1 92.44 239 ASP B CA 1
ATOM 4154 C C . ASP B 1 239 ? 12.602 -23.906 -3.949 1 92.44 239 ASP B C 1
ATOM 4156 O O . ASP B 1 239 ? 11.469 -24.344 -3.777 1 92.44 239 ASP B O 1
ATOM 4160 N N . LYS B 1 240 ? 13.453 -23.516 -2.963 1 93.44 240 LYS B N 1
ATOM 4161 C CA . LYS B 1 240 ? 12.977 -23.547 -1.582 1 93.44 240 LYS B CA 1
ATOM 4162 C C . LYS B 1 240 ? 11.852 -22.531 -1.372 1 93.44 240 LYS B C 1
ATOM 4164 O O . LYS B 1 240 ? 10.867 -22.828 -0.693 1 93.44 240 LYS B O 1
ATOM 4169 N N . ALA B 1 241 ? 12.031 -21.406 -1.955 1 94.69 241 ALA B N 1
ATOM 4170 C CA . ALA B 1 241 ? 10.992 -20.391 -1.878 1 94.69 241 ALA B CA 1
ATOM 4171 C C . ALA B 1 241 ? 9.695 -20.875 -2.52 1 94.69 241 ALA B C 1
ATOM 4173 O O . ALA B 1 241 ? 8.617 -20.719 -1.947 1 94.69 241 ALA B O 1
ATOM 4174 N N . ALA B 1 242 ? 9.789 -21.469 -3.68 1 97.25 242 ALA B N 1
ATOM 4175 C CA . ALA B 1 242 ? 8.617 -21.953 -4.402 1 97.25 242 ALA B CA 1
ATOM 4176 C C . ALA B 1 242 ? 7.863 -23 -3.584 1 97.25 242 ALA B C 1
ATOM 4178 O O . ALA B 1 242 ? 6.633 -22.969 -3.5 1 97.25 242 ALA B O 1
ATOM 4179 N N . ARG B 1 243 ? 8.602 -23.922 -2.975 1 97.62 243 ARG B N 1
ATOM 4180 C CA . ARG B 1 243 ? 7.984 -24.953 -2.146 1 97.62 243 ARG B CA 1
ATOM 4181 C C . ARG B 1 243 ? 7.223 -24.328 -0.98 1 97.62 243 ARG B C 1
ATOM 4183 O O . ARG B 1 243 ? 6.086 -24.719 -0.702 1 97.62 243 ARG B O 1
ATOM 4190 N N . ARG B 1 244 ? 7.832 -23.391 -0.362 1 97.12 244 ARG B N 1
ATOM 4191 C CA . ARG B 1 244 ? 7.199 -22.734 0.78 1 97.12 244 ARG B CA 1
ATOM 4192 C C . ARG B 1 244 ? 5.969 -21.953 0.347 1 97.12 244 ARG B C 1
ATOM 4194 O O . ARG B 1 244 ? 4.957 -21.922 1.053 1 97.12 244 ARG B O 1
ATOM 4201 N N . ILE B 1 245 ? 6.09 -21.328 -0.76 1 98.31 245 ILE B N 1
ATOM 4202 C CA . ILE B 1 245 ? 4.992 -20.516 -1.275 1 98.31 245 ILE B CA 1
ATOM 4203 C C . ILE B 1 245 ? 3.809 -21.406 -1.63 1 98.31 245 ILE B C 1
ATOM 4205 O O . ILE B 1 245 ? 2.674 -21.141 -1.233 1 98.31 245 ILE B O 1
ATOM 4209 N N . VAL B 1 246 ? 4.027 -22.5 -2.326 1 98.69 246 VAL B N 1
ATOM 4210 C CA . VAL B 1 246 ? 2.947 -23.406 -2.707 1 98.69 246 VAL B CA 1
ATOM 4211 C C . VAL B 1 246 ? 2.363 -24.062 -1.462 1 98.69 246 VAL B C 1
ATOM 4213 O O . VAL B 1 246 ? 1.151 -24.281 -1.374 1 98.69 246 VAL B O 1
ATOM 4216 N N . ASN B 1 247 ? 3.213 -24.375 -0.445 1 97.94 247 ASN B N 1
ATOM 4217 C CA . ASN B 1 247 ? 2.709 -24.891 0.824 1 97.94 247 ASN B CA 1
ATOM 4218 C C . ASN B 1 247 ? 1.737 -23.906 1.48 1 97.94 247 ASN B C 1
ATOM 4220 O O . ASN B 1 247 ? 0.707 -24.328 2.018 1 97.94 247 ASN B O 1
ATOM 4224 N N . ALA B 1 248 ? 2.08 -22.641 1.445 1 97.56 248 ALA B N 1
ATOM 4225 C CA . ALA B 1 248 ? 1.199 -21.625 2.02 1 97.56 248 ALA B CA 1
ATOM 4226 C C . ALA B 1 248 ? -0.135 -21.578 1.279 1 97.56 248 ALA B C 1
ATOM 4228 O O . ALA B 1 248 ? -1.19 -21.438 1.899 1 97.56 248 ALA B O 1
ATOM 4229 N N . LEU B 1 249 ? -0.055 -21.703 -0.019 1 98.31 249 LEU B N 1
ATOM 4230 C CA . LEU B 1 249 ? -1.259 -21.672 -0.842 1 98.31 249 LEU B CA 1
ATOM 4231 C C . LEU B 1 249 ? -2.168 -22.859 -0.521 1 98.31 249 LEU B C 1
ATOM 4233 O O . LEU B 1 249 ? -3.375 -22.688 -0.333 1 98.31 249 LEU B O 1
ATOM 4237 N N . VAL B 1 250 ? -1.603 -24.078 -0.478 1 97.31 250 VAL B N 1
ATOM 4238 C CA . VAL B 1 250 ? -2.424 -25.281 -0.313 1 97.31 250 VAL B CA 1
ATOM 4239 C C . VAL B 1 250 ? -3.008 -25.312 1.097 1 97.31 250 VAL B C 1
ATOM 4241 O O . VAL B 1 250 ? -4.066 -25.906 1.323 1 97.31 250 VAL B O 1
ATOM 4244 N N . ARG B 1 251 ? -2.375 -24.594 2.045 1 95.75 251 ARG B N 1
ATOM 4245 C CA . ARG B 1 251 ? -2.879 -24.5 3.412 1 95.75 251 ARG B CA 1
ATOM 4246 C C . ARG B 1 251 ? -3.818 -23.312 3.572 1 95.75 251 ARG B C 1
ATOM 4248 O O . ARG B 1 251 ? -4.332 -23.062 4.664 1 95.75 251 ARG B O 1
ATOM 4255 N N . ALA B 1 252 ? -3.969 -22.516 2.553 1 96.12 252 ALA B N 1
ATOM 4256 C CA . ALA B 1 252 ? -4.844 -21.359 2.512 1 96.12 252 ALA B CA 1
ATOM 4257 C C . ALA B 1 252 ? -4.434 -20.328 3.559 1 96.12 252 ALA B C 1
ATOM 4259 O O . ALA B 1 252 ? -5.289 -19.734 4.227 1 96.12 252 ALA B O 1
ATOM 4260 N N . GLU B 1 253 ? -3.141 -20.172 3.736 1 96.56 253 GLU B N 1
ATOM 4261 C CA . GLU B 1 253 ? -2.66 -19.156 4.66 1 96.56 253 GLU B CA 1
ATOM 4262 C C . GLU B 1 253 ? -3.006 -17.75 4.164 1 96.56 253 GLU B C 1
ATOM 4264 O O . GLU B 1 253 ? -2.932 -17.484 2.963 1 96.56 253 GLU B O 1
ATOM 4269 N N . ALA B 1 254 ? -3.428 -16.891 5.078 1 97.38 254 ALA B N 1
ATOM 4270 C CA . ALA B 1 254 ? -3.754 -15.531 4.684 1 97.38 254 ALA B CA 1
ATOM 4271 C C . ALA B 1 254 ? -2.508 -14.773 4.23 1 97.38 254 ALA B C 1
ATOM 4273 O O . ALA B 1 254 ? -2.533 -14.07 3.219 1 97.38 254 ALA B O 1
ATOM 4274 N N . GLU B 1 255 ? -1.496 -14.859 4.996 1 97.25 255 GLU B N 1
ATOM 4275 C CA . GLU B 1 255 ? -0.203 -14.227 4.758 1 97.25 255 GLU B CA 1
ATOM 4276 C C . GLU B 1 255 ? 0.945 -15.164 5.129 1 97.25 255 GLU B C 1
ATOM 4278 O O . GLU B 1 255 ? 0.88 -15.859 6.145 1 97.25 255 GLU B O 1
ATOM 4283 N N . ALA B 1 256 ? 1.997 -15.203 4.332 1 96.69 256 ALA B N 1
ATOM 4284 C CA . ALA B 1 256 ? 3.176 -16 4.648 1 96.69 256 ALA B CA 1
ATOM 4285 C C . ALA B 1 256 ? 4.457 -15.234 4.359 1 96.69 256 ALA B C 1
ATOM 4287 O O . ALA B 1 256 ? 4.68 -14.781 3.23 1 96.69 256 ALA B O 1
ATOM 4288 N N . MET B 1 257 ? 5.242 -15.031 5.367 1 95.69 257 MET B N 1
ATOM 4289 C CA . MET B 1 257 ? 6.582 -14.484 5.184 1 95.69 257 MET B CA 1
ATOM 4290 C C . MET B 1 257 ? 7.543 -15.555 4.68 1 95.69 257 MET B C 1
ATOM 4292 O O . MET B 1 257 ? 7.695 -16.609 5.309 1 95.69 257 MET B O 1
ATOM 4296 N N . ILE B 1 258 ? 8.188 -15.289 3.564 1 95.12 258 ILE B N 1
ATOM 4297 C CA . ILE B 1 258 ? 9.062 -16.281 2.963 1 95.12 258 ILE B CA 1
ATOM 4298 C C . ILE B 1 258 ? 10.523 -15.867 3.15 1 95.12 258 ILE B C 1
ATOM 4300 O O . ILE B 1 258 ? 10.984 -14.914 2.52 1 95.12 258 ILE B O 1
ATOM 4304 N N . GLY B 1 259 ? 11.281 -16.609 3.943 1 91.44 259 GLY B N 1
ATOM 4305 C CA . GLY B 1 259 ? 12.664 -16.297 4.289 1 91.44 259 GLY B CA 1
ATOM 4306 C C . GLY B 1 259 ? 12.812 -15.719 5.68 1 91.44 259 GLY B C 1
ATOM 4307 O O . GLY B 1 259 ? 11.961 -14.961 6.141 1 91.44 259 GLY B O 1
ATOM 4308 N N . GLY B 1 260 ? 13.898 -16.047 6.344 1 88.69 260 GLY B N 1
ATOM 4309 C CA . GLY B 1 260 ? 14.195 -15.57 7.688 1 88.69 260 GLY B CA 1
ATOM 4310 C C . GLY B 1 260 ? 14.211 -14.055 7.793 1 88.69 260 GLY B C 1
ATOM 4311 O O . GLY B 1 260 ? 13.57 -13.484 8.68 1 88.69 260 GLY B O 1
ATOM 4312 N N . PRO B 1 261 ? 14.922 -13.453 6.891 1 89.06 261 PRO B N 1
ATOM 4313 C CA . PRO B 1 261 ? 14.969 -11.984 6.93 1 89.06 261 PRO B CA 1
ATOM 4314 C C . PRO 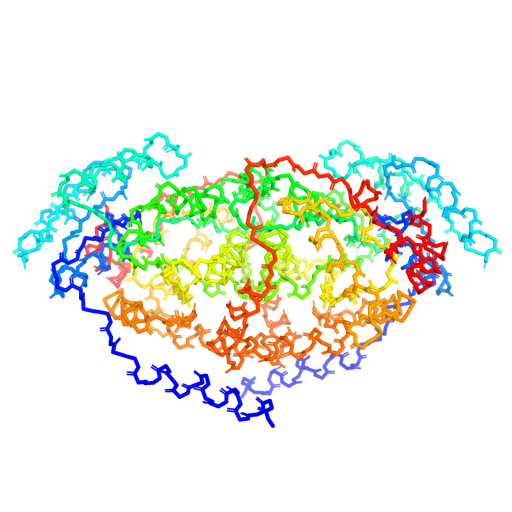B 1 261 ? 13.594 -11.344 6.816 1 89.06 261 PRO B C 1
ATOM 4316 O O . PRO B 1 261 ? 13.328 -10.32 7.461 1 89.06 261 PRO B O 1
ATOM 4319 N N . ALA B 1 262 ? 12.703 -11.891 5.988 1 91.31 262 ALA B N 1
ATOM 4320 C CA . ALA B 1 262 ? 11.352 -11.359 5.863 1 91.31 262 ALA B CA 1
ATOM 4321 C C . ALA B 1 262 ? 10.617 -11.398 7.199 1 91.31 262 ALA B C 1
ATOM 4323 O O . ALA B 1 262 ? 9.945 -10.438 7.574 1 91.31 262 ALA B O 1
ATOM 4324 N N . LEU B 1 263 ? 10.773 -12.492 7.91 1 89.81 263 LEU B N 1
ATOM 4325 C CA . LEU B 1 263 ? 10.133 -12.641 9.211 1 89.81 263 LEU B CA 1
ATOM 4326 C C . LEU B 1 263 ? 10.695 -11.641 10.211 1 89.81 263 LEU B C 1
ATOM 4328 O O . LEU B 1 263 ? 9.938 -11.039 10.984 1 89.81 263 LEU B O 1
ATOM 4332 N N . ILE B 1 264 ? 11.977 -11.477 10.195 1 90.69 264 ILE B N 1
ATOM 4333 C CA . ILE B 1 264 ? 12.641 -10.562 11.117 1 90.69 264 ILE B CA 1
ATOM 4334 C C . ILE B 1 264 ? 12.148 -9.141 10.867 1 90.69 264 ILE B C 1
ATOM 4336 O O . ILE B 1 264 ? 11.828 -8.414 11.812 1 90.69 264 ILE B O 1
ATOM 4340 N N . LEU B 1 265 ? 12.039 -8.781 9.633 1 91.38 265 LEU B N 1
ATOM 4341 C CA . LEU B 1 265 ? 11.633 -7.422 9.297 1 91.38 265 LEU B CA 1
ATOM 4342 C C . LEU B 1 265 ? 10.18 -7.176 9.672 1 91.38 265 LEU B C 1
ATOM 4344 O O . LEU B 1 265 ? 9.82 -6.078 10.102 1 91.38 265 LEU B O 1
ATOM 4348 N N . ARG B 1 266 ? 9.336 -8.18 9.453 1 90.56 266 ARG B N 1
ATOM 4349 C CA . ARG B 1 266 ? 7.941 -8.047 9.875 1 90.56 266 ARG B CA 1
ATOM 4350 C C . ARG B 1 266 ? 7.848 -7.707 11.352 1 90.56 266 ARG B C 1
ATOM 4352 O O . ARG B 1 266 ? 7.145 -6.77 11.734 1 90.56 266 ARG B O 1
ATOM 4359 N N . TYR B 1 267 ? 8.562 -8.414 12.18 1 90 267 TYR B N 1
ATOM 4360 C CA . TYR B 1 267 ? 8.477 -8.227 13.625 1 90 267 TYR B CA 1
ATOM 4361 C C . TYR B 1 267 ? 9.172 -6.934 14.047 1 90 267 TYR B C 1
ATOM 4363 O O . TYR B 1 267 ? 8.695 -6.227 14.938 1 90 267 TYR B O 1
ATOM 4371 N N . ALA B 1 268 ? 10.281 -6.66 13.406 1 91.81 268 ALA B N 1
ATOM 4372 C CA . ALA B 1 268 ? 10.969 -5.406 13.711 1 91.81 268 ALA B CA 1
ATOM 4373 C C . ALA B 1 268 ? 10.062 -4.211 13.438 1 91.81 268 ALA B C 1
ATOM 4375 O O . ALA B 1 268 ? 9.961 -3.303 14.266 1 91.81 268 ALA B O 1
ATOM 4376 N N . GLN B 1 269 ? 9.398 -4.258 12.312 1 91.75 269 GLN B N 1
ATOM 4377 C CA . GLN B 1 269 ? 8.516 -3.156 11.938 1 91.75 269 GLN B CA 1
ATOM 4378 C C . GLN B 1 269 ? 7.32 -3.061 12.875 1 91.75 269 GLN B C 1
ATOM 4380 O O . GLN B 1 269 ? 6.867 -1.963 13.203 1 91.75 269 GLN B O 1
ATOM 4385 N N . ALA B 1 270 ? 6.805 -4.184 13.289 1 88.31 270 ALA B N 1
ATOM 4386 C CA . ALA B 1 270 ? 5.605 -4.199 14.125 1 88.31 270 ALA B CA 1
ATOM 4387 C C . ALA B 1 270 ? 5.934 -3.789 15.555 1 88.31 270 ALA B C 1
ATOM 4389 O O . ALA B 1 270 ? 5.164 -3.066 16.188 1 88.31 270 ALA B O 1
ATOM 4390 N N . LEU B 1 271 ? 7.094 -4.195 16.062 1 88.75 271 LEU B N 1
ATOM 4391 C CA . LEU B 1 271 ? 7.391 -4.059 17.484 1 88.75 271 LEU B CA 1
ATOM 4392 C C . LEU B 1 271 ? 8.234 -2.818 17.75 1 88.75 271 LEU B C 1
ATOM 4394 O O . LEU B 1 271 ? 8.188 -2.248 18.844 1 88.75 271 LEU B O 1
ATOM 4398 N N . ALA B 1 272 ? 9.023 -2.422 16.719 1 92.94 272 ALA B N 1
ATOM 4399 C CA . ALA B 1 272 ? 9.93 -1.292 16.906 1 92.94 272 ALA B CA 1
ATOM 4400 C C . ALA B 1 272 ? 10.016 -0.447 15.641 1 92.94 272 ALA B C 1
ATOM 4402 O O . ALA B 1 272 ? 11.102 -0.274 15.078 1 92.94 272 ALA B O 1
ATOM 4403 N N . PRO B 1 273 ? 8.859 0.106 15.266 1 91.88 273 PRO B N 1
ATOM 4404 C CA . PRO B 1 273 ? 8.852 0.867 14.016 1 91.88 273 PRO B CA 1
ATOM 4405 C C . PRO B 1 273 ? 9.836 2.029 14.023 1 91.88 273 PRO B C 1
ATOM 4407 O O . PRO B 1 273 ? 10.43 2.35 12.984 1 91.88 273 PRO B O 1
ATOM 4410 N N . GLN B 1 274 ? 10.086 2.662 15.156 1 94.06 274 GLN B N 1
ATOM 4411 C CA . GLN B 1 274 ? 11.031 3.771 15.242 1 94.06 274 GLN B CA 1
ATOM 4412 C C . GLN B 1 274 ? 12.461 3.291 15.008 1 94.06 274 GLN B C 1
ATOM 4414 O O . GLN B 1 274 ? 13.211 3.895 14.234 1 94.06 274 GLN B O 1
ATOM 4419 N N . LEU B 1 275 ? 12.82 2.211 15.703 1 92.25 275 LEU B N 1
ATOM 4420 C CA . LEU B 1 275 ? 14.164 1.659 15.539 1 92.25 275 LEU B CA 1
ATOM 4421 C C . LEU B 1 275 ? 14.383 1.185 14.109 1 92.25 275 LEU B C 1
ATOM 4423 O O . LEU B 1 275 ? 15.461 1.384 13.547 1 92.25 275 LEU B O 1
ATOM 4427 N N . THR B 1 276 ? 13.398 0.499 13.578 1 94.06 276 THR B N 1
ATOM 4428 C CA . THR B 1 276 ? 13.484 0.047 12.188 1 94.06 276 THR B CA 1
ATOM 4429 C C . THR B 1 276 ? 13.719 1.226 11.25 1 94.06 276 THR B C 1
ATOM 4431 O O . THR B 1 276 ? 14.602 1.174 10.391 1 94.06 276 THR B O 1
ATOM 4434 N N . ALA B 1 277 ? 12.992 2.301 11.445 1 94.62 277 ALA B N 1
ATOM 4435 C CA . ALA B 1 277 ? 13.125 3.498 10.625 1 94.62 277 ALA B CA 1
ATOM 4436 C C . ALA B 1 277 ? 14.523 4.102 10.758 1 94.62 277 ALA B C 1
ATOM 4438 O O . ALA B 1 277 ? 15.125 4.527 9.773 1 94.62 277 ALA B O 1
ATOM 4439 N N . ASP B 1 278 ? 15.023 4.168 11.953 1 93.81 278 ASP B N 1
ATOM 4440 C CA . ASP B 1 278 ? 16.344 4.734 12.203 1 93.81 278 ASP B CA 1
ATOM 4441 C C . ASP B 1 278 ? 17.438 3.912 11.516 1 93.81 278 ASP B C 1
ATOM 4443 O O . ASP B 1 278 ? 18.359 4.469 10.938 1 93.81 278 ASP B O 1
ATOM 4447 N N . VAL B 1 279 ? 17.344 2.596 11.602 1 92.81 279 VAL B N 1
ATOM 4448 C CA . VAL B 1 279 ? 18.312 1.707 10.977 1 92.81 279 VAL B CA 1
ATOM 4449 C C . VAL B 1 279 ? 18.266 1.88 9.461 1 92.81 279 VAL B C 1
ATOM 4451 O O . VAL B 1 279 ? 19.312 1.96 8.805 1 92.81 279 VAL B O 1
ATOM 4454 N N . LEU B 1 280 ? 17.109 1.952 8.914 1 93.56 280 LEU B N 1
ATOM 4455 C CA . LEU B 1 280 ? 16.969 2.102 7.469 1 93.56 280 LEU B CA 1
ATOM 4456 C C . LEU B 1 280 ? 17.484 3.459 7.008 1 93.56 280 LEU B C 1
ATOM 4458 O O . LEU B 1 280 ? 18.094 3.566 5.938 1 93.56 280 LEU B O 1
ATOM 4462 N N . ALA B 1 281 ? 17.234 4.488 7.805 1 93.25 281 ALA B N 1
ATOM 4463 C CA . ALA B 1 281 ? 17.781 5.809 7.504 1 93.25 281 ALA B CA 1
ATOM 4464 C C . ALA B 1 281 ? 19.297 5.785 7.5 1 93.25 281 ALA B C 1
ATOM 4466 O O . ALA B 1 281 ? 19.938 6.402 6.645 1 93.25 281 ALA B O 1
ATOM 4467 N N . LEU B 1 282 ? 19.875 5.086 8.445 1 90.81 282 LEU B N 1
ATOM 4468 C CA . LEU B 1 282 ? 21.328 4.957 8.531 1 90.81 282 LEU B CA 1
ATOM 4469 C C . LEU B 1 282 ? 21.875 4.184 7.332 1 90.81 282 LEU B C 1
ATOM 4471 O O . LEU B 1 282 ? 22.906 4.551 6.77 1 90.81 282 LEU B O 1
ATOM 4475 N N . THR B 1 283 ? 21.203 3.137 6.965 1 91.38 283 THR B N 1
ATOM 4476 C CA . THR B 1 283 ? 21.594 2.346 5.805 1 91.38 283 THR B CA 1
ATOM 4477 C C . THR B 1 283 ? 21.562 3.199 4.539 1 91.38 283 THR B C 1
ATOM 4479 O O . THR B 1 283 ? 22.438 3.059 3.674 1 91.38 283 THR B O 1
ATOM 4482 N N . ASN B 1 284 ? 20.625 4.066 4.438 1 93.06 284 ASN B N 1
ATOM 4483 C CA . ASN B 1 284 ? 20.5 4.945 3.279 1 93.06 284 ASN B CA 1
ATOM 4484 C C . ASN B 1 284 ? 21.75 5.816 3.104 1 93.06 284 ASN B C 1
ATOM 4486 O O . ASN B 1 284 ? 22.125 6.141 1.978 1 93.06 284 ASN B O 1
ATOM 4490 N N . ARG B 1 285 ? 22.406 6.199 4.172 1 91.44 285 ARG B N 1
ATOM 4491 C CA . ARG B 1 285 ? 23.594 7.043 4.125 1 91.44 285 ARG B CA 1
ATOM 4492 C C . ARG B 1 285 ? 24.75 6.305 3.477 1 91.44 285 ARG B C 1
ATOM 4494 O O . ARG B 1 285 ? 25.688 6.934 2.973 1 91.44 285 ARG B O 1
ATOM 4501 N N . LEU B 1 286 ? 24.656 5 3.529 1 90.25 286 LEU B N 1
ATOM 4502 C CA . LEU B 1 286 ? 25.75 4.176 3.008 1 90.25 286 LEU B CA 1
ATOM 4503 C C . LEU B 1 286 ? 25.5 3.826 1.544 1 90.25 286 LEU B C 1
ATOM 4505 O O . LEU B 1 286 ? 26.375 3.23 0.896 1 90.25 286 LEU B O 1
ATOM 4509 N N . LEU B 1 287 ? 24.406 4.199 1.024 1 92.25 287 LEU B N 1
ATOM 4510 C CA . LEU B 1 287 ? 24.047 3.867 -0.352 1 92.25 287 LEU B CA 1
ATOM 4511 C C . LEU B 1 287 ? 24.516 4.957 -1.311 1 92.25 287 LEU B C 1
ATOM 4513 O O . LEU B 1 287 ? 24.797 6.086 -0.891 1 92.25 287 LEU B O 1
ATOM 4517 N N . PRO B 1 288 ? 24.625 4.609 -2.598 1 92.06 288 PRO B N 1
ATOM 4518 C CA . PRO B 1 288 ? 25.062 5.609 -3.574 1 92.06 288 PRO B CA 1
ATOM 4519 C C . PRO B 1 288 ? 24.141 6.816 -3.643 1 92.06 288 PRO B C 1
ATOM 4521 O O . PRO B 1 288 ? 22.922 6.668 -3.523 1 92.06 288 PRO B O 1
ATOM 4524 N N . GLY B 1 289 ? 24.672 7.988 -3.818 1 90.38 289 GLY B N 1
ATOM 4525 C CA . GLY B 1 289 ? 23.875 9.203 -3.951 1 90.38 289 GLY B CA 1
ATOM 4526 C C . GLY B 1 289 ? 23.203 9.328 -5.305 1 90.38 289 GLY B C 1
ATOM 4527 O O . GLY B 1 289 ? 23.391 8.484 -6.18 1 90.38 289 GLY B O 1
ATOM 4528 N N . PRO B 1 290 ? 22.422 10.359 -5.453 1 93.12 290 PRO B N 1
ATOM 4529 C CA . PRO B 1 290 ? 21.703 10.578 -6.715 1 93.12 290 PRO B CA 1
ATOM 4530 C C . PRO B 1 290 ? 22.625 11.047 -7.844 1 93.12 290 PRO B C 1
ATOM 4532 O O . PRO B 1 290 ? 23.781 11.383 -7.598 1 93.12 290 PRO B O 1
ATOM 4535 N N . SER B 1 291 ? 22.188 10.859 -9.031 1 93.19 291 SER B N 1
ATOM 4536 C CA . SER B 1 291 ? 22.875 11.375 -10.211 1 93.19 291 SER B CA 1
ATOM 4537 C C . SER B 1 291 ? 22.062 12.484 -10.875 1 93.19 291 SER B C 1
ATOM 4539 O O . SER B 1 291 ? 20.938 12.773 -10.461 1 93.19 291 SER B O 1
ATOM 4541 N N . THR B 1 292 ? 22.547 13.109 -11.906 1 90.75 292 THR B N 1
ATOM 4542 C CA . THR B 1 292 ? 21.906 14.234 -12.578 1 90.75 292 THR B CA 1
ATOM 4543 C C . THR B 1 292 ? 20.844 13.742 -13.562 1 90.75 292 THR B C 1
ATOM 4545 O O . THR B 1 292 ? 19.969 14.5 -13.969 1 90.75 292 THR B O 1
ATOM 4548 N N . SER B 1 293 ? 20.953 12.547 -13.953 1 91.69 293 SER B N 1
ATOM 4549 C CA . SER B 1 293 ? 20.016 11.977 -14.914 1 91.69 293 SER B CA 1
ATOM 4550 C C . SER B 1 293 ? 18.984 11.078 -14.219 1 91.69 293 SER B C 1
ATOM 4552 O O . SER B 1 293 ? 19.344 10.32 -13.32 1 91.69 293 SER B O 1
ATOM 4554 N N . ASN B 1 294 ? 17.734 11.195 -14.641 1 92.38 294 ASN B N 1
ATOM 4555 C CA . ASN B 1 294 ? 16.688 10.328 -14.109 1 92.38 294 ASN B CA 1
ATOM 4556 C C . ASN B 1 294 ? 16.453 9.117 -15.008 1 92.38 294 ASN B C 1
ATOM 4558 O O . ASN B 1 294 ? 15.484 8.383 -14.82 1 92.38 294 ASN B O 1
ATOM 4562 N N . ARG B 1 295 ? 17.281 8.953 -15.984 1 90 295 ARG B N 1
ATOM 4563 C CA . ARG B 1 295 ? 17.109 7.828 -16.906 1 90 295 ARG B CA 1
ATOM 4564 C C . ARG B 1 295 ? 17.469 6.508 -16.219 1 90 295 ARG B C 1
ATOM 4566 O O . ARG B 1 295 ? 18.484 6.422 -15.516 1 90 295 ARG B O 1
ATOM 4573 N N . GLY B 1 296 ? 16.656 5.559 -16.391 1 90.19 296 GLY B N 1
ATOM 4574 C CA . GLY B 1 296 ? 16.906 4.223 -15.875 1 90.19 296 GLY B CA 1
ATOM 4575 C C . GLY B 1 296 ? 17.453 3.281 -16.938 1 90.19 296 GLY B C 1
ATOM 4576 O O . GLY B 1 296 ? 17.125 3.396 -18.109 1 90.19 296 GLY B O 1
ATOM 4577 N N . MET B 1 297 ? 18.234 2.314 -16.484 1 87.5 297 MET B N 1
ATOM 4578 C CA . MET B 1 297 ? 18.781 1.29 -17.359 1 87.5 297 MET B CA 1
ATOM 4579 C C . MET B 1 297 ? 18.547 -0.104 -16.797 1 87.5 297 MET B C 1
ATOM 4581 O O . MET B 1 297 ? 18.469 -0.278 -15.578 1 87.5 297 MET B O 1
ATOM 4585 N N . PRO B 1 298 ? 18.359 -1.055 -17.766 1 86.94 298 PRO B N 1
ATOM 4586 C CA . PRO B 1 298 ? 18.328 -2.426 -17.25 1 86.94 298 PRO B CA 1
ATOM 4587 C C . PRO B 1 298 ? 19.609 -2.828 -16.531 1 86.94 298 PRO B C 1
ATOM 4589 O O . PRO B 1 298 ? 20.703 -2.438 -16.953 1 86.94 298 PRO B O 1
ATOM 4592 N N . GLY B 1 299 ? 19.406 -3.592 -15.547 1 82.81 299 GLY B N 1
ATOM 4593 C CA . GLY B 1 299 ? 20.562 -4.066 -14.797 1 82.81 299 GLY B CA 1
ATOM 4594 C C . GLY B 1 299 ? 21.609 -4.754 -15.656 1 82.81 299 GLY B C 1
ATOM 4595 O O . GLY B 1 299 ? 22.812 -4.562 -15.461 1 82.81 299 GLY B O 1
ATOM 4596 N N . ALA B 1 300 ? 21.172 -5.473 -16.641 1 81.81 300 ALA B N 1
ATOM 4597 C CA . ALA B 1 300 ? 22.062 -6.215 -17.531 1 81.81 300 ALA B CA 1
ATOM 4598 C C . ALA B 1 300 ? 23 -5.273 -18.281 1 81.81 300 ALA B C 1
ATOM 4600 O O . ALA B 1 300 ? 24.141 -5.637 -18.594 1 81.81 300 ALA B O 1
ATOM 4601 N N . SER B 1 301 ? 22.547 -4.082 -18.438 1 81.06 301 SER B N 1
ATOM 4602 C CA . SER B 1 301 ? 23.312 -3.131 -19.25 1 81.06 301 SER B CA 1
ATOM 4603 C C . SER B 1 301 ? 24.359 -2.4 -18.406 1 81.06 301 SER B C 1
ATOM 4605 O O . SER B 1 301 ? 25.234 -1.743 -18.953 1 81.06 301 SER B O 1
ATOM 4607 N N . VAL B 1 302 ? 24.266 -2.568 -17.141 1 79.44 302 VAL B N 1
ATOM 4608 C CA . VAL B 1 302 ? 25.172 -1.795 -16.297 1 79.44 302 VAL B CA 1
ATOM 4609 C C . VAL B 1 302 ? 26.047 -2.74 -15.477 1 79.44 302 VAL B C 1
ATOM 4611 O O . VAL B 1 302 ? 26.75 -2.307 -14.562 1 79.44 302 VAL B O 1
ATOM 4614 N N . GLU B 1 303 ? 25.906 -3.965 -15.852 1 78 303 GLU B N 1
ATOM 4615 C CA . GLU B 1 303 ? 26.703 -4.98 -15.156 1 78 303 GLU B CA 1
ATOM 4616 C C . GLU B 1 303 ? 28.188 -4.777 -15.398 1 78 303 GLU B C 1
ATOM 4618 O O . GLU B 1 303 ? 28.609 -4.406 -16.5 1 78 303 GLU B O 1
ATOM 4623 N N . THR B 1 304 ? 28.906 -4.887 -14.336 1 73.75 304 THR B N 1
ATOM 4624 C CA . THR B 1 304 ? 30.359 -4.852 -14.438 1 73.75 304 THR B CA 1
ATOM 4625 C C . THR B 1 304 ? 30.938 -6.266 -14.516 1 73.75 304 THR B C 1
ATOM 4627 O O . THR B 1 304 ? 30.203 -7.246 -14.359 1 73.75 304 THR B O 1
ATOM 4630 N N . ALA B 1 305 ? 32.25 -6.32 -14.805 1 71 305 ALA B N 1
ATOM 4631 C CA . ALA B 1 305 ? 32.938 -7.613 -14.852 1 71 305 ALA B CA 1
ATOM 4632 C C . ALA B 1 305 ? 32.781 -8.352 -13.531 1 71 305 ALA B C 1
ATOM 4634 O O . ALA B 1 305 ? 32.594 -9.578 -13.508 1 71 305 ALA B O 1
ATOM 4635 N N . LEU B 1 306 ? 32.688 -7.641 -12.438 1 67.5 306 LEU B N 1
ATOM 4636 C CA . LEU B 1 306 ? 32.594 -8.227 -11.109 1 67.5 306 LEU B CA 1
ATOM 4637 C C . LEU B 1 306 ? 31.219 -8.875 -10.898 1 67.5 306 LEU B C 1
ATOM 4639 O O . LEU B 1 306 ? 31.141 -10.016 -10.422 1 67.5 306 LEU B O 1
ATOM 4643 N N . THR B 1 307 ? 30.203 -8.258 -11.336 1 72.75 307 THR B N 1
ATOM 4644 C CA . THR B 1 307 ? 28.859 -8.797 -11.125 1 72.75 307 THR B CA 1
ATOM 4645 C C . THR B 1 307 ? 28.562 -9.883 -12.148 1 72.75 307 THR B C 1
ATOM 4647 O O . THR B 1 307 ? 27.844 -10.844 -11.844 1 72.75 307 THR B O 1
ATOM 4650 N N . ARG B 1 308 ? 29.172 -9.789 -13.344 1 73.56 308 ARG B N 1
ATOM 4651 C CA . ARG B 1 308 ? 28.938 -10.766 -14.406 1 73.56 308 ARG B CA 1
ATOM 4652 C C . ARG B 1 308 ? 29.578 -12.109 -14.062 1 73.56 308 ARG B C 1
ATOM 4654 O O . ARG B 1 308 ? 29.031 -13.164 -14.422 1 73.56 308 ARG B O 1
ATOM 4661 N N . GLU B 1 309 ? 30.609 -11.977 -13.273 1 73.31 309 GLU B N 1
ATOM 4662 C CA . GLU B 1 309 ? 31.391 -13.188 -13.023 1 73.31 309 GLU B CA 1
ATOM 4663 C C . GLU B 1 309 ? 30.984 -13.844 -11.703 1 73.31 309 GLU B C 1
ATOM 4665 O O . GLU B 1 309 ? 31.531 -14.875 -11.32 1 73.31 309 GLU B O 1
ATOM 4670 N N . ASN B 1 310 ? 30.031 -13.219 -11 1 71.75 310 ASN B N 1
ATOM 4671 C CA . ASN B 1 310 ? 29.531 -13.852 -9.789 1 71.75 310 ASN B CA 1
ATOM 4672 C C . ASN B 1 310 ? 28.875 -15.203 -10.102 1 71.75 310 ASN B C 1
ATOM 4674 O O . ASN B 1 310 ? 27.828 -15.266 -10.742 1 71.75 310 ASN B O 1
ATOM 4678 N N . LEU B 1 311 ? 29.484 -16.312 -9.656 1 71.88 311 LEU B N 1
ATOM 4679 C CA . LEU B 1 311 ? 29.094 -17.672 -10.008 1 71.88 311 LEU B CA 1
ATOM 4680 C C . LEU B 1 311 ? 27.703 -17.984 -9.445 1 71.88 311 LEU B C 1
ATOM 4682 O O . LEU B 1 311 ? 26.906 -18.672 -10.102 1 71.88 311 LEU B O 1
ATOM 4686 N N . ILE B 1 312 ? 27.5 -17.562 -8.305 1 71.38 312 ILE B N 1
ATOM 4687 C CA . ILE B 1 312 ? 26.203 -17.812 -7.684 1 71.38 312 ILE B CA 1
ATOM 4688 C C . ILE B 1 312 ? 25.109 -17.172 -8.523 1 71.38 312 ILE B C 1
ATOM 4690 O O . ILE B 1 312 ? 24.078 -17.797 -8.797 1 71.38 312 ILE B O 1
ATOM 4694 N N . LYS B 1 313 ? 25.391 -16.031 -8.898 1 75.62 313 LYS B N 1
ATOM 4695 C CA . LYS B 1 313 ? 24.438 -15.305 -9.75 1 75.62 313 LYS B CA 1
ATOM 4696 C C . LYS B 1 313 ? 24.25 -16.016 -11.086 1 75.62 313 LYS B C 1
ATOM 4698 O O . LYS B 1 313 ? 23.109 -16.203 -11.531 1 75.62 313 LYS B O 1
ATOM 4703 N N . ARG B 1 314 ? 25.234 -16.438 -11.734 1 74.62 314 ARG B N 1
ATOM 4704 C CA . ARG B 1 314 ? 25.172 -17.078 -13.047 1 74.62 314 ARG B CA 1
ATOM 4705 C C . ARG B 1 314 ? 24.406 -18.391 -12.992 1 74.62 314 ARG B C 1
ATOM 4707 O O . ARG B 1 314 ? 23.656 -18.719 -13.906 1 74.62 314 ARG B O 1
ATOM 4714 N N . VAL B 1 315 ? 24.656 -19.125 -11.969 1 77.38 315 VAL B N 1
ATOM 4715 C CA . VAL B 1 315 ? 23.984 -20.406 -11.797 1 77.38 315 VAL B CA 1
ATOM 4716 C C . VAL B 1 315 ? 22.484 -20.188 -11.656 1 77.38 315 VAL B C 1
ATOM 4718 O O . VAL B 1 315 ? 21.672 -20.875 -12.297 1 77.38 315 VAL B O 1
ATOM 4721 N N . ALA B 1 316 ? 22.109 -19.25 -10.906 1 79.5 316 ALA B N 1
ATOM 4722 C CA . ALA B 1 316 ? 20.703 -18.938 -10.719 1 79.5 316 ALA B CA 1
ATOM 4723 C C . ALA B 1 316 ? 20.078 -18.453 -12.023 1 79.5 316 ALA B C 1
ATOM 4725 O O . ALA B 1 316 ? 18.953 -18.828 -12.367 1 79.5 316 ALA B O 1
ATOM 4726 N N . GLU B 1 317 ? 20.766 -17.609 -12.727 1 79.5 317 GLU B N 1
ATOM 4727 C CA . GLU B 1 317 ? 20.281 -17.062 -13.992 1 79.5 317 GLU B CA 1
ATOM 4728 C C . GLU B 1 317 ? 20 -18.172 -15 1 79.5 317 GLU B C 1
ATOM 4730 O O . GLU B 1 317 ? 19 -18.125 -15.719 1 79.5 317 GLU B O 1
ATOM 4735 N N . LYS B 1 318 ? 20.906 -19.078 -15.078 1 78.5 318 LYS B N 1
ATOM 4736 C CA . LYS B 1 318 ? 20.734 -20.219 -15.992 1 78.5 318 LYS B CA 1
ATOM 4737 C C . LYS B 1 318 ? 19.609 -21.141 -15.523 1 78.5 318 LYS B C 1
ATOM 4739 O O . LYS B 1 318 ? 18.781 -21.562 -16.328 1 78.5 318 LYS B O 1
ATOM 4744 N N . ALA B 1 319 ? 19.562 -21.359 -14.273 1 78.25 319 ALA B N 1
ATOM 4745 C CA . ALA B 1 319 ? 18.594 -22.297 -13.711 1 78.25 319 ALA B CA 1
ATOM 4746 C C . ALA B 1 319 ? 17.156 -21.781 -13.875 1 78.25 319 ALA B C 1
ATOM 4748 O O . ALA B 1 319 ? 16.234 -22.562 -14.047 1 78.25 319 ALA B O 1
ATOM 4749 N N . TRP B 1 320 ? 17.047 -20.516 -13.977 1 85.25 320 TRP B N 1
ATOM 4750 C CA . TRP B 1 320 ? 15.688 -19.984 -13.922 1 85.25 320 TRP B CA 1
ATOM 4751 C C . TRP B 1 320 ? 15.422 -19.078 -15.109 1 85.25 320 TRP B C 1
ATOM 4753 O O . TRP B 1 320 ? 14.68 -18.094 -15 1 85.25 320 TRP B O 1
ATOM 4763 N N . ASN B 1 321 ? 16.141 -19.328 -16.141 1 84.94 321 ASN B N 1
ATOM 4764 C CA . ASN B 1 321 ? 15.844 -18.766 -17.453 1 84.94 321 ASN B CA 1
ATOM 4765 C C . ASN B 1 321 ? 15.945 -17.25 -17.453 1 84.94 321 ASN B C 1
ATOM 4767 O O . ASN B 1 321 ? 15.094 -16.562 -18.016 1 84.94 321 ASN B O 1
ATOM 4771 N N . GLU B 1 322 ? 16.859 -16.719 -16.656 1 79.81 322 GLU B N 1
ATOM 4772 C CA . GLU B 1 322 ? 17 -15.266 -16.531 1 79.81 322 GLU B CA 1
ATOM 4773 C C . GLU B 1 322 ? 18.078 -14.742 -17.484 1 79.81 322 GLU B C 1
ATOM 4775 O O . GLU B 1 322 ? 18.422 -13.555 -17.453 1 79.81 322 GLU B O 1
ATOM 4780 N N . ARG B 1 323 ? 18.641 -15.594 -18.328 1 75 323 ARG B N 1
ATOM 4781 C CA . ARG B 1 323 ? 19.734 -15.18 -19.203 1 75 323 ARG B CA 1
ATOM 4782 C C . ARG B 1 323 ? 19.188 -14.602 -20.516 1 75 323 ARG B C 1
ATOM 4784 O O . ARG B 1 323 ? 18.125 -14.992 -20.969 1 75 323 ARG B O 1
#

InterPro domains:
  IPR002347 Short-chain dehydrogenase/reductase SDR [PF00106] (24-211)
  IPR002347 Short-chain dehydrogenase/reductase SDR [PR00080] (99-110)
  IPR002347 Short-chain dehydrogenase/reductase SDR [PR00080] (151-159)
  IPR002347 Short-chain dehydrogenase/reductase SDR [PR00080] (171-190)
  IPR002347 Short-chain dehydrogenase/reductase SDR [PR00081] (25-42)
  IPR002347 Short-chain dehydrogenase/reductase SDR [PR00081] (99-110)
  IPR002347 Short-chain dehydrogenase/reductase SDR [PR00081] (145-161)
  IPR002347 Short-chain dehydrogenase/reductase SDR [PR00081] (171-190)
  IPR002347 Short-chain dehydrogenase/reductase SDR [PR00081] (192-209)
  IPR036291 NAD(P)-binding domain superfamily [SSF51735] (19-282)
  IPR057326 Ketoreductase domain [SM00822] (24-217)

Foldseek 3Di:
DVVVVVVVVVVVLVPDDFAQLALAEEEEEPLLFFLNLLLQLVSQVSHHAYEYEEADPVSNVVSQVVSVVVVGHYHYAHDDLLDLVSLLVSLVVSCVVSVFHAEYEYDWFAFAFAAPVLDDVVLLVVRLSTQAVSLVSSCVSRVVRNLVNLHEYEHEAALLLVAPAGRGVSNSNNSVNRLVVLLVCQVVCVVSSYFGEYEHEWQALQLQLQQHWYAFPRLQRSVVVLCQSLPVVGYYYSNQQSVVRVSCGRSSPSYYYGDPVSVVSNCCCVPPVPVSVVVSVVVNVVGHDGDPHSDIDGSNVSYDPVSVPPPSSVVSCVVTVVD/DVVVVVVVVVVVLVPDDFAQLALAEEEEEPLLFFLNLLLQLVSQVSHHAYEYEEADPVSNVVSCVVSVVVVGHYHYAHDDLLDLVSLLVSLVVSCVVSVFHAEYEYDWFAFAFAAPVLDDVVLLVVRLSTQAVSLVSSCVSRVVRNLVNLHEYEHEAALLLVAPAGRGVSNSNNSVNRLVVLLVCQVVCVVSSYFGEYEHEWQALQLQLQQHWYAFPRLQRSVVVLCQSLPVVGYYYSNQQSNVRVSCGRSSPSYYYGDPVSVVSNCCCVPPVPVSVVVSVVVNVVGHDGDPHSDIDGSNVSYDPVSVPPPSSVVSCVVTVVD

Radius of gyration: 24.53 Å; Cα contacts (8 Å, |Δi|>4): 1451; chains: 2; bounding box: 67×69×51 Å

Solvent-accessible surface area (backbone atoms only — not comparable to full-atom values): 30608 Å² total; per-residue (Å²): 104,69,65,57,51,51,49,50,58,55,51,52,55,76,68,51,75,65,59,75,44,62,72,32,30,32,40,26,36,30,21,32,28,25,56,26,28,32,34,49,51,48,42,29,75,50,40,18,34,40,35,32,30,28,69,50,62,66,46,38,51,53,39,44,52,56,42,40,75,72,70,28,49,65,49,74,40,73,29,48,70,75,36,66,69,36,42,50,48,46,48,50,50,37,29,70,76,66,72,36,36,33,32,41,34,43,47,46,64,74,48,48,39,29,30,69,86,23,55,50,72,67,53,36,54,54,41,28,39,46,43,25,50,23,52,56,51,46,49,58,71,39,38,69,41,23,41,76,55,45,13,40,36,39,38,60,50,25,34,41,29,78,45,42,53,61,36,23,49,46,36,13,24,19,22,8,18,30,43,26,39,39,44,20,49,25,20,62,32,41,85,56,47,25,46,34,20,30,33,20,33,42,45,49,34,20,32,54,53,42,69,24,32,27,20,26,45,34,52,64,45,42,49,52,50,46,48,50,30,50,32,73,93,61,19,40,51,32,63,62,49,23,51,51,51,51,51,37,49,32,63,58,33,44,60,42,64,40,52,70,65,19,47,52,48,52,49,38,47,68,76,34,40,51,59,46,45,52,52,37,27,55,52,39,72,73,45,73,60,64,43,94,49,59,66,65,39,48,25,62,78,43,57,46,76,70,63,66,62,33,60,65,40,48,52,25,12,62,74,22,55,50,114,104,69,68,57,53,50,49,50,58,54,51,51,58,77,66,52,75,64,58,76,42,62,72,32,30,32,42,27,37,29,22,32,29,25,57,26,30,32,34,49,52,49,42,28,74,47,40,18,34,38,34,32,28,28,66,51,61,66,46,38,49,53,38,42,52,57,41,40,76,72,69,29,48,66,49,76,39,73,29,47,69,75,36,67,70,37,43,50,49,47,48,50,49,37,29,70,75,66,74,36,37,33,32,41,34,43,47,45,65,75,50,48,39,29,31,68,86,23,56,49,70,66,53,37,54,54,43,27,38,45,43,26,51,21,52,56,51,46,49,60,71,39,38,68,42,23,41,74,55,45,14,38,35,38,39,59,50,25,31,41,28,79,45,42,54,61,36,22,48,46,38,12,24,18,22,8,17,32,43,26,39,38,44,22,49,24,22,62,31,42,85,55,47,25,45,33,19,31,34,19,34,43,45,49,34,21,32,55,53,42,70,24,32,27,20,28,45,34,52,61,47,42,50,52,51,45,47,49,30,50,31,72,93,63,19,39,50,32,63,63,48,24,51,52,50,52,51,37,48,33,62,58,33,43,60,43,64,39,51,70,67,19,47,51,49,53,50,40,47,69,76,34,41,51,59,46,44,53,52,38,26,54,51,41,72,73,46,74,58,64,44,94,49,60,66,64,38,48,25,63,78,44,57,45,76,70,61,66,62,33,61,65,40,48,52,26,11,63,74,22,54,48,111

Organism: Deinococcus geothermalis (strain DSM 11300 / CIP 105573 / AG-3a) (NCBI:txid319795)

Secondary structure (DSSP, 8-state):
-HHHHHHHHHHHHHHSPP---TT-EEEEET-SSHHHHHHHHHHHHTT-EEEEEES-HHHHHHHHHHHHHTT-EEEEEE--TT-HHHHHHHHHHHHHHHSS-SEEEE-----EES-GGG--HHHHHHHHIIIIIHHHHHHHHHHHHHHHHT-EEEEE--GGGTS--TT-HHHHHHHHHHHHHHHHHHHHHGGGT-EEEEEEE--EESSGGGGSEE-SSHHHHHHHHHHHHH-TTT-EEHHHHHHHHHHHHHTT-SEEEESHHHHHHHHHHHH-HHHHHHHHHHHHHTS----S----EEGGGG--HHHHT-HHHHHHHHHTT--/-HHHHHHHHHHHHHHSPP---TT-EEEEET-SSHHHHHHHHHHHHTT-EEEEEES-HHHHHHHHHHHHHTT-EEEEEE--TT-HHHHHHHHHHHHHHHSS-SEEEE-----EES-GGG--HHHHHHHHIIIIIHHHHHHHHHHHHHHHHT-EEEEE--GGGTS--TT-HHHHHHHHHHHHHHHHHHHHHGGGT-EEEEEEE--EESSGGGGSEE-SSHHHHHHHHHHHHT-TTT-EEHHHHHHHHHHHHHTT-SEEEESHHHHHHHHHHHH-HHHHHHHHHHHHHTS----S----EEGGGG--HHHHT-HHHHHHHHHTT--

Nearest PDB structures (foldseek):
  2jap-assembly1_D  TM=9.113E-01  e=2.593E-19  Streptomyces clavuligerus
  7wbc-assembly1_B  TM=8.727E-01  e=9.610E-18  Rhodococcus ruber
  8hdi-assembly1_C  TM=8.693E-01  e=1.018E-17  Brucella melitensis bv. 1 str. 16M
  8hdi-assembly2_D  TM=8.402E-01  e=8.091E-18  Brucella melitensis bv. 1 str. 16M
  7pcs-assembly1_D  TM=8.541E-01  e=1.009E-16  Thauera aromatica

Sequence (646 aa):
MLAAGLGALAARRVLKPSYDLGGKSVLISGGSRGLGLALAHEFTARGARVMLLARDPNELARAAAGLRAEGGTVHTVVGDVTVTADLLRAVEETARVYGGLDVLAHVAGVIQVGPLENMTEADFREIMEVNAFAVLRLTRVALPLLRAARGRVLIVSSVGGKVAVPHLAPYTFSKFAVTGLGQALRAELAREGVSVTTVLPSLMRTGSARHARVKGQQRKEYALFATLDNFPLVSLDADKAARRIVNALVRAEAEAMIGGPALILRYAQALAPQLTADVLALTNRLLPGPSTSNRGMPGASVETALTRENLIKRVAEKAWNERMLAAGLGALAARRVLKPSYDLGGKSVLISGGSRGLGLALAHEFTARGARVMLLARDPNELARAAAGLRAEGGTVHTVVGDVTVTADLLRAVEETARVYGGLDVLAHVAGVIQVGPLENMTEADFREIMEVNAFAVLRLTRVALPLLRAARGRVLIVSSVGGKVAVPHLAPYTFSKFAVTGLGQALRAELAREGVSVTTVLPSLMRTGSARHARVKGQQRKEYALFATLDNFPLVSLDADKAARRIVNALVRAEAEAMIGGPALILRYAQALAPQLTADVLALTNRLLPGPSTSNRGMPGASVETALTRENLIKRVAEKAWNER

pLDDT: mean 91.71, std 9.96, range [45.0, 98.94]